Protein AF-A0A927SPV1-F1 (afdb_monomer)

Structure (mmCIF, N/CA/C/O backbone):
data_AF-A0A927SPV1-F1
#
_entry.id   AF-A0A927SPV1-F1
#
loop_
_atom_site.group_PDB
_atom_site.id
_atom_site.type_symbol
_atom_site.label_atom_id
_atom_site.label_alt_id
_atom_site.label_comp_id
_atom_site.label_asym_id
_atom_site.label_entity_id
_atom_site.label_seq_id
_atom_site.pdbx_PDB_ins_code
_atom_site.Cartn_x
_atom_site.Cartn_y
_atom_site.Cartn_z
_atom_site.occupancy
_atom_site.B_iso_or_equiv
_atom_site.auth_seq_id
_atom_site.auth_comp_id
_atom_site.auth_asym_id
_atom_site.auth_atom_id
_atom_site.pdbx_PDB_model_num
ATOM 1 N N . MET A 1 1 ? -9.634 -27.775 18.368 1.00 39.81 1 MET A N 1
ATOM 2 C CA . MET A 1 1 ? -10.564 -26.700 18.766 1.00 39.81 1 MET A CA 1
ATOM 3 C C . MET A 1 1 ? -11.488 -26.515 17.585 1.00 39.81 1 MET A C 1
ATOM 5 O O . MET A 1 1 ? -10.976 -26.303 16.495 1.00 39.81 1 MET A O 1
ATOM 9 N N . GLU A 1 2 ? -12.785 -26.768 17.760 1.00 37.22 2 GLU A N 1
ATOM 10 C CA . GLU A 1 2 ? -13.784 -26.629 16.693 1.00 37.22 2 GLU A CA 1
ATOM 11 C C . GLU A 1 2 ? -13.646 -25.253 16.033 1.00 37.22 2 GLU A C 1
ATOM 13 O O . GLU A 1 2 ? -13.515 -24.247 16.732 1.00 37.22 2 GLU A O 1
ATOM 18 N N . ASN A 1 3 ? -13.631 -25.217 14.698 1.00 41.62 3 ASN A N 1
ATOM 19 C CA . ASN A 1 3 ? -13.694 -23.978 13.933 1.00 41.62 3 ASN A CA 1
ATOM 20 C C . ASN A 1 3 ? -15.009 -23.267 14.288 1.00 41.62 3 ASN A C 1
ATOM 22 O O . ASN A 1 3 ? -16.051 -23.535 13.696 1.00 41.62 3 ASN A O 1
ATOM 26 N N . ASN A 1 4 ? -14.965 -22.374 15.277 1.00 56.19 4 ASN A N 1
ATOM 27 C CA . ASN A 1 4 ? -15.985 -21.355 15.470 1.00 56.19 4 ASN A CA 1
ATOM 28 C C . ASN A 1 4 ? -15.876 -20.412 14.276 1.00 56.19 4 ASN A C 1
ATOM 30 O O . ASN A 1 4 ? -15.062 -19.487 14.274 1.00 56.19 4 ASN A O 1
ATOM 34 N N . GLU A 1 5 ? -16.648 -20.700 13.235 1.00 77.06 5 GLU A N 1
ATOM 35 C CA . GLU A 1 5 ? -16.784 -19.829 12.080 1.00 77.06 5 GLU A CA 1
ATOM 36 C C . GLU A 1 5 ? -17.374 -18.499 12.570 1.00 77.06 5 GLU A C 1
ATOM 38 O O . GLU A 1 5 ? -18.547 -18.400 12.917 1.00 77.06 5 GLU A O 1
ATOM 43 N N . ILE A 1 6 ? -16.507 -17.499 12.725 1.00 87.56 6 ILE A N 1
ATOM 44 C CA . ILE A 1 6 ? -16.859 -16.153 13.174 1.00 87.56 6 ILE A CA 1
ATOM 45 C C . ILE A 1 6 ? -16.712 -15.229 11.976 1.00 87.56 6 ILE A C 1
ATOM 47 O O . ILE A 1 6 ? -15.618 -15.139 11.401 1.00 87.56 6 ILE A O 1
ATOM 51 N N . LYS A 1 7 ? -17.780 -14.498 11.657 1.00 93.56 7 LYS A N 1
ATOM 52 C CA . LYS A 1 7 ? -17.832 -13.562 10.529 1.00 93.56 7 LYS A CA 1
ATOM 53 C C . LYS A 1 7 ? -17.800 -12.129 11.047 1.00 93.56 7 LYS A C 1
ATOM 55 O O . LYS A 1 7 ? -18.518 -11.796 11.982 1.00 93.56 7 LYS A O 1
ATOM 60 N N . ILE A 1 8 ? -16.969 -11.283 10.440 1.00 95.31 8 ILE A N 1
ATOM 61 C CA . ILE A 1 8 ? -16.994 -9.833 10.673 1.00 95.31 8 ILE A CA 1
ATOM 62 C C . ILE A 1 8 ? -17.599 -9.201 9.429 1.00 95.31 8 ILE A C 1
ATOM 64 O O . ILE A 1 8 ? -16.975 -9.228 8.367 1.00 95.31 8 ILE A O 1
ATOM 68 N N . ILE A 1 9 ? -18.799 -8.650 9.562 1.00 96.25 9 ILE A N 1
ATOM 69 C CA . ILE A 1 9 ? -19.539 -8.052 8.449 1.00 96.25 9 ILE A CA 1
ATOM 70 C C . ILE A 1 9 ? -19.836 -6.580 8.723 1.00 96.25 9 ILE A C 1
ATOM 72 O O . ILE A 1 9 ? -19.626 -6.077 9.829 1.00 96.25 9 ILE A O 1
ATOM 76 N N . LEU A 1 10 ? -20.270 -5.873 7.684 1.00 96.62 10 LEU A N 1
ATOM 77 C CA . LEU A 1 10 ? -20.737 -4.499 7.812 1.00 96.62 10 LEU A CA 1
ATOM 78 C C . LEU A 1 10 ? -22.144 -4.477 8.396 1.00 96.62 10 LEU A C 1
ATOM 80 O O . LEU A 1 10 ? -22.924 -5.399 8.188 1.00 96.62 10 LEU A O 1
ATOM 84 N N . TYR A 1 11 ? -22.453 -3.401 9.108 1.00 94.88 11 TYR A N 1
ATOM 85 C CA . TYR A 1 11 ? -23.808 -3.124 9.559 1.00 94.88 11 TYR A CA 1
ATOM 86 C C . TYR A 1 11 ? -24.791 -3.005 8.387 1.00 94.88 11 TYR A C 1
ATOM 88 O O . TYR A 1 11 ? -24.548 -2.271 7.426 1.00 94.88 11 TYR A O 1
ATOM 96 N N . GLU A 1 12 ? -25.943 -3.646 8.558 1.00 94.38 12 GLU A N 1
ATOM 97 C CA . GLU A 1 12 ? -27.140 -3.521 7.731 1.00 94.38 12 GLU A CA 1
ATOM 98 C C . GLU A 1 12 ? -28.356 -3.250 8.635 1.00 94.38 12 GLU A C 1
ATOM 100 O O . GLU A 1 12 ? -28.366 -3.622 9.810 1.00 94.38 12 GLU A O 1
ATOM 105 N N . ASP A 1 13 ? -29.390 -2.581 8.111 1.00 94.31 13 ASP A N 1
ATOM 106 C CA . ASP A 1 13 ? -30.501 -2.066 8.933 1.00 94.31 13 ASP A CA 1
ATOM 107 C C . ASP A 1 13 ? -31.333 -3.142 9.642 1.00 94.31 13 ASP A C 1
ATOM 109 O O . ASP A 1 13 ? -31.934 -2.866 10.681 1.00 94.31 13 ASP A O 1
ATOM 113 N N . ASN A 1 14 ? -31.337 -4.371 9.131 1.00 94.69 14 ASN A N 1
ATOM 114 C CA . ASN A 1 14 ? -31.969 -5.523 9.776 1.00 94.69 14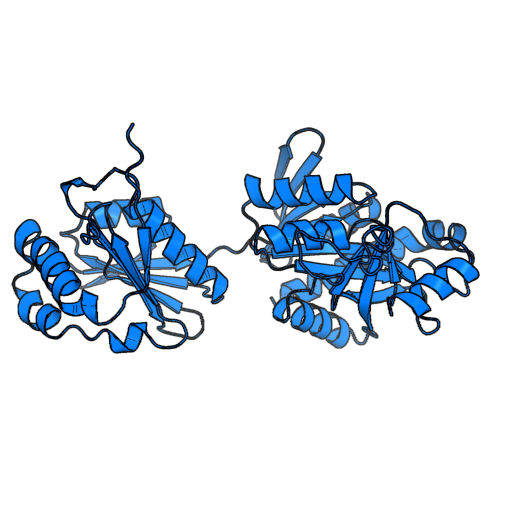 ASN A CA 1
ATOM 115 C C . ASN A 1 14 ? -31.341 -5.867 11.140 1.00 94.69 14 ASN A C 1
ATOM 117 O O . ASN A 1 14 ? -32.056 -6.346 12.016 1.00 94.69 14 ASN A O 1
ATOM 121 N N . TYR A 1 15 ? -30.057 -5.564 11.362 1.00 95.25 15 TYR A N 1
ATOM 122 C CA . TYR A 1 15 ? -29.377 -5.800 12.643 1.00 95.25 15 TYR A CA 1
ATOM 123 C C . TYR A 1 15 ? -29.578 -4.675 13.663 1.00 95.25 15 TYR A C 1
ATOM 125 O O . TYR A 1 15 ? -29.131 -4.796 14.801 1.00 95.25 15 TYR A O 1
ATOM 133 N N . ARG A 1 16 ? -30.238 -3.566 13.295 1.00 95.38 16 ARG A N 1
ATOM 134 C CA . ARG A 1 16 ? -30.341 -2.366 14.144 1.00 95.38 16 ARG A CA 1
ATOM 135 C C . ARG A 1 16 ? -30.829 -2.685 15.556 1.00 95.38 16 ARG A C 1
ATOM 137 O O . ARG A 1 16 ? -30.214 -2.240 16.522 1.00 95.38 16 ARG A O 1
ATOM 144 N N . ARG A 1 17 ? -31.936 -3.427 15.678 1.00 95.62 17 ARG A N 1
ATOM 145 C CA . ARG A 1 17 ? -32.516 -3.735 16.992 1.00 95.62 17 ARG A CA 1
ATOM 146 C C . ARG A 1 17 ? -31.620 -4.675 17.794 1.00 95.62 17 ARG A C 1
ATOM 148 O O . ARG A 1 17 ? -31.364 -4.388 18.955 1.00 95.62 17 ARG A O 1
ATOM 155 N N . GLU A 1 18 ? -31.080 -5.711 17.157 1.00 96.56 18 GLU A N 1
ATOM 156 C CA . GLU A 1 18 ? -30.184 -6.671 17.809 1.00 96.56 18 GLU A CA 1
ATOM 157 C C . GLU A 1 18 ? -28.892 -6.008 18.314 1.00 96.56 18 GLU A C 1
ATOM 159 O O . GLU A 1 18 ? -28.440 -6.309 19.413 1.00 96.56 18 GLU A O 1
ATOM 164 N N . ILE A 1 19 ? -28.325 -5.051 17.568 1.00 97.00 19 ILE A N 1
ATOM 165 C CA . ILE A 1 19 ? -27.157 -4.276 18.015 1.00 97.00 19 ILE A CA 1
ATOM 166 C C . ILE A 1 19 ? -27.499 -3.427 19.240 1.00 97.00 19 ILE A C 1
ATOM 168 O O . ILE A 1 19 ? -26.705 -3.382 20.177 1.00 97.00 19 ILE A O 1
ATOM 172 N N . ILE A 1 20 ? -28.643 -2.733 19.227 1.00 96.75 20 ILE A N 1
ATOM 173 C CA . ILE A 1 20 ? -29.072 -1.905 20.363 1.00 96.75 20 ILE A CA 1
ATOM 174 C C . ILE A 1 20 ? -29.250 -2.788 21.598 1.00 96.75 20 ILE A C 1
ATOM 176 O O . ILE A 1 20 ? -28.659 -2.484 22.629 1.00 96.75 20 ILE A O 1
ATOM 180 N N . ASP A 1 21 ? -29.968 -3.908 21.468 1.00 96.62 21 ASP A N 1
ATOM 181 C CA . ASP A 1 21 ? -30.195 -4.858 22.562 1.00 96.62 21 ASP A CA 1
ATOM 182 C C . ASP A 1 21 ? -28.864 -5.421 23.099 1.00 96.62 21 ASP A C 1
ATOM 184 O O . ASP A 1 21 ? -28.645 -5.468 24.309 1.00 96.62 21 ASP A O 1
ATOM 188 N N . PHE A 1 22 ? -27.935 -5.774 22.205 1.00 97.25 22 PHE A N 1
ATOM 189 C CA . PHE A 1 22 ? -26.600 -6.266 22.553 1.00 97.25 22 PHE A CA 1
ATOM 190 C C . PHE A 1 22 ? -25.760 -5.232 23.319 1.00 97.25 22 PHE A C 1
ATOM 192 O O . PHE A 1 22 ? -25.120 -5.550 24.325 1.00 97.25 22 PHE A O 1
ATOM 199 N N . VAL A 1 23 ? -25.732 -3.983 22.847 1.00 96.38 23 VAL A N 1
ATOM 200 C CA . VAL A 1 23 ? -24.981 -2.909 23.510 1.00 96.38 23 VAL A CA 1
ATOM 201 C C . VAL A 1 23 ? -25.642 -2.528 24.834 1.00 96.38 23 VAL A C 1
ATOM 203 O O . VAL A 1 23 ? -24.924 -2.273 25.799 1.00 96.38 23 VAL A O 1
ATOM 206 N N . GLU A 1 24 ? -26.975 -2.526 24.914 1.00 95.88 24 GLU A N 1
ATOM 207 C CA . GLU A 1 24 ? -27.731 -2.260 26.143 1.00 95.88 24 GLU A CA 1
ATOM 208 C C . GLU A 1 24 ? -27.451 -3.322 27.217 1.00 95.88 24 GLU A C 1
ATOM 210 O O . GLU A 1 24 ? -27.136 -2.966 28.356 1.00 95.88 24 GLU A O 1
ATOM 215 N N . GLU A 1 25 ? -27.464 -4.613 26.854 1.00 95.81 25 GLU A N 1
ATOM 216 C CA . GLU A 1 25 ? -27.142 -5.724 27.764 1.00 95.81 25 GLU A CA 1
ATOM 217 C C . GLU A 1 25 ? -25.766 -5.529 28.417 1.00 95.81 25 GLU A C 1
ATOM 219 O O . GLU A 1 25 ? -25.606 -5.724 29.623 1.00 95.81 25 GLU A O 1
ATOM 224 N N . ILE A 1 26 ? -24.774 -5.075 27.649 1.00 94.56 26 ILE A N 1
ATOM 225 C CA . ILE A 1 26 ? -23.419 -4.870 28.163 1.00 94.56 26 ILE A CA 1
ATOM 226 C C . ILE A 1 26 ? -23.306 -3.537 28.914 1.00 94.56 26 ILE A C 1
ATOM 228 O O . ILE A 1 26 ? -22.894 -3.509 30.074 1.00 94.56 26 ILE A O 1
ATOM 232 N N . ALA A 1 27 ? -23.634 -2.414 28.275 1.00 92.19 27 ALA A N 1
ATOM 233 C CA . ALA A 1 27 ? -23.424 -1.084 28.844 1.00 92.19 27 ALA A CA 1
ATOM 234 C C . ALA A 1 27 ? -24.290 -0.853 30.092 1.00 92.19 27 ALA A C 1
ATOM 236 O O . ALA A 1 27 ? -23.793 -0.383 31.116 1.00 92.19 27 ALA A O 1
ATOM 237 N N . ILE A 1 28 ? -25.568 -1.223 30.037 1.00 93.75 28 ILE A N 1
ATOM 238 C CA . ILE A 1 28 ? -26.490 -1.045 31.159 1.00 93.75 28 ILE A CA 1
ATOM 239 C C . ILE A 1 28 ? -26.447 -2.266 32.068 1.00 93.75 28 ILE A C 1
ATOM 241 O O . ILE A 1 28 ? -26.208 -2.122 33.265 1.00 93.75 28 ILE A O 1
ATOM 245 N N . GLY A 1 29 ? -26.631 -3.463 31.508 1.00 92.94 29 GLY A N 1
ATOM 246 C CA . GLY A 1 29 ? -26.757 -4.688 32.299 1.00 92.94 29 GLY A CA 1
ATOM 247 C C . GLY A 1 29 ? -25.479 -5.076 33.047 1.00 92.94 29 GLY A C 1
ATOM 248 O O . GLY A 1 29 ? -25.548 -5.436 34.222 1.00 92.94 29 GLY A O 1
ATOM 249 N N . GLU A 1 30 ? -24.307 -4.985 32.410 1.00 92.62 30 GLU A N 1
ATOM 250 C CA . GLU A 1 30 ? -23.040 -5.337 33.066 1.00 92.62 30 GLU A CA 1
ATOM 251 C C . GLU A 1 30 ? -22.365 -4.155 33.761 1.00 92.62 30 GLU A C 1
ATOM 253 O O . GLU A 1 30 ? -21.825 -4.317 34.857 1.00 92.62 30 GLU A O 1
ATOM 258 N N . TYR A 1 31 ? -22.341 -2.987 33.115 1.00 90.44 31 TYR A N 1
ATOM 259 C CA . TYR A 1 31 ? -21.572 -1.845 33.607 1.00 90.44 31 TYR A CA 1
ATOM 260 C C . TYR A 1 31 ? -22.404 -0.807 34.350 1.00 90.44 31 TYR A C 1
ATOM 262 O O . TYR A 1 31 ? -21.808 0.000 35.058 1.00 90.44 31 TYR A O 1
ATOM 270 N N . GLY A 1 32 ? -23.738 -0.840 34.266 1.00 91.56 32 GLY A N 1
ATOM 271 C CA . GLY A 1 32 ? -24.628 0.045 35.019 1.00 91.56 32 GLY A CA 1
ATOM 272 C C . GLY A 1 32 ? -24.720 1.472 34.477 1.00 91.56 32 GLY A C 1
ATOM 273 O O . GLY A 1 32 ? -24.910 2.391 35.272 1.00 91.56 32 GLY A O 1
ATOM 274 N N . PHE A 1 33 ? -24.538 1.690 33.171 1.00 91.94 33 PHE A N 1
ATOM 275 C CA . PHE A 1 33 ? -24.727 2.997 32.519 1.00 91.94 33 PHE A CA 1
ATOM 276 C C . PHE A 1 33 ? -26.214 3.279 32.242 1.00 91.94 33 PHE A C 1
ATOM 278 O O . PHE A 1 33 ? -26.629 3.447 31.096 1.00 91.94 33 PHE A O 1
ATOM 285 N N . ASN A 1 34 ? -27.043 3.290 33.289 1.00 92.50 34 ASN A N 1
ATOM 286 C CA . ASN A 1 34 ? -28.494 3.501 33.167 1.00 92.50 34 ASN A CA 1
ATOM 287 C C . ASN A 1 34 ? -28.836 4.832 32.478 1.00 92.50 34 ASN A C 1
ATOM 289 O O . ASN A 1 34 ? -29.824 4.932 31.754 1.00 92.50 34 ASN A O 1
ATOM 293 N N . GLU A 1 35 ? -27.984 5.836 32.666 1.00 91.94 35 GLU A N 1
ATOM 294 C CA . GLU A 1 35 ? -28.049 7.152 32.042 1.00 91.94 35 GLU A CA 1
ATOM 295 C C . GLU A 1 35 ? -27.936 7.120 30.505 1.00 91.94 35 GLU A C 1
ATOM 297 O O . GLU A 1 35 ? -28.312 8.087 29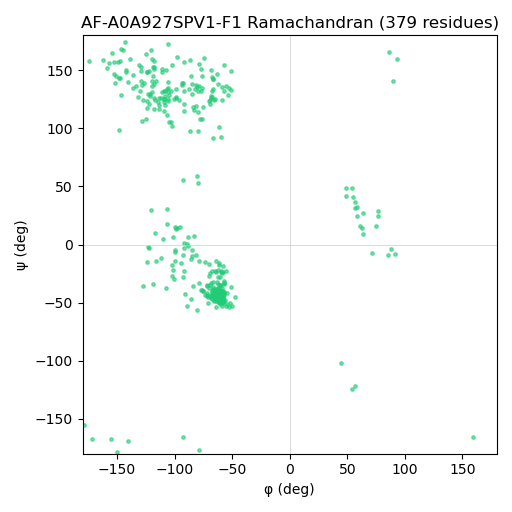.849 1.00 91.94 35 GLU A O 1
ATOM 302 N N . TRP A 1 36 ? -27.450 6.027 29.905 1.00 90.75 36 TRP A N 1
ATOM 303 C CA . TRP A 1 36 ? -27.298 5.901 28.449 1.00 90.75 36 TRP A CA 1
ATOM 304 C C . TRP A 1 36 ? -28.505 5.272 27.752 1.00 90.75 36 TRP A C 1
ATOM 306 O O . TRP A 1 36 ? -28.510 5.197 26.524 1.00 90.75 36 TRP A O 1
ATOM 316 N N . LYS A 1 37 ? -29.532 4.838 28.494 1.00 91.69 37 LYS A N 1
ATOM 317 C CA . LYS A 1 37 ? -30.668 4.100 27.926 1.00 91.69 37 LYS A CA 1
ATOM 318 C C . LYS A 1 37 ? -31.358 4.841 26.782 1.00 91.69 37 LYS A C 1
ATOM 320 O O . LYS A 1 37 ? -31.463 4.313 25.680 1.00 91.69 37 LYS A O 1
ATOM 325 N N . GLU A 1 38 ? -31.741 6.093 27.016 1.00 93.31 38 GLU A N 1
ATOM 326 C CA . GLU A 1 38 ? -32.403 6.923 26.003 1.00 93.31 38 GLU A CA 1
ATOM 327 C C . GLU A 1 38 ? -31.500 7.166 24.781 1.00 93.31 38 GLU A C 1
ATOM 329 O O . GLU A 1 38 ? -31.964 7.150 23.641 1.00 93.31 38 GLU A O 1
ATOM 334 N N . ALA A 1 39 ? -30.193 7.346 24.996 1.00 91.75 39 ALA A N 1
ATOM 335 C CA . ALA A 1 39 ? -29.233 7.550 23.915 1.00 91.75 39 ALA A CA 1
ATOM 336 C C . ALA A 1 39 ? -29.022 6.284 23.062 1.00 91.75 39 ALA A C 1
ATOM 338 O O . ALA A 1 39 ? -28.824 6.393 21.852 1.00 91.75 39 ALA A O 1
ATOM 339 N N . LEU A 1 40 ? -29.071 5.092 23.670 1.00 92.38 40 LEU A N 1
ATOM 340 C CA . LEU A 1 40 ? -28.965 3.810 22.967 1.00 92.38 40 LEU A CA 1
ATOM 341 C C . LEU A 1 40 ? -30.229 3.496 22.160 1.00 92.38 40 LEU A C 1
ATOM 343 O O . LEU A 1 40 ? -30.125 3.118 20.993 1.00 92.38 40 LEU A O 1
ATOM 347 N N . GLU A 1 41 ? -31.413 3.713 22.737 1.00 91.12 41 GLU A N 1
ATOM 348 C CA . GLU A 1 41 ? -32.691 3.533 22.035 1.00 91.12 41 GLU A CA 1
ATOM 349 C C . GLU A 1 41 ? -32.785 4.437 20.792 1.00 91.12 41 GLU A C 1
ATOM 351 O O . GLU A 1 41 ? -33.260 4.013 19.734 1.00 91.12 41 GLU A O 1
ATOM 356 N N . ASN A 1 42 ? -32.248 5.656 20.894 1.00 93.06 42 ASN A N 1
ATOM 357 C CA . ASN A 1 42 ? -32.221 6.647 19.819 1.00 93.06 42 ASN A CA 1
ATOM 358 C C . ASN A 1 42 ? -30.915 6.650 19.003 1.00 93.06 42 ASN A C 1
ATOM 360 O O . ASN A 1 42 ? -30.661 7.603 18.264 1.00 93.06 42 ASN A O 1
ATOM 364 N N . PHE A 1 43 ? -30.078 5.611 19.106 1.00 93.69 43 PHE A N 1
ATOM 365 C CA . PHE A 1 43 ? -28.771 5.599 18.448 1.00 93.69 43 PHE A CA 1
ATOM 366 C C . PHE A 1 43 ? -28.901 5.757 16.923 1.00 93.69 43 PHE A C 1
ATOM 368 O O . PHE A 1 43 ? -29.591 4.986 16.246 1.00 93.69 43 PHE A O 1
ATOM 375 N N . ASP A 1 44 ? -28.224 6.757 16.359 1.00 94.31 44 ASP A N 1
ATOM 376 C CA . ASP A 1 44 ? -28.252 7.024 14.923 1.00 94.31 44 ASP A CA 1
ATOM 377 C C . ASP A 1 44 ? -27.107 6.305 14.196 1.00 94.31 44 ASP A C 1
ATOM 379 O O . ASP A 1 44 ? -25.926 6.609 14.373 1.00 94.31 44 ASP A O 1
ATOM 383 N N . PHE A 1 45 ? -27.469 5.353 13.334 1.00 95.75 45 PHE A N 1
ATOM 384 C CA . PHE A 1 45 ? -26.525 4.616 12.498 1.00 95.75 45 PHE A CA 1
ATOM 385 C C . PHE A 1 45 ? -26.205 5.335 11.177 1.00 95.75 45 PHE A C 1
ATOM 387 O O . PHE A 1 45 ? -25.250 4.953 10.497 1.00 95.75 45 PHE A O 1
ATOM 394 N N . ALA A 1 46 ? -26.961 6.370 10.790 1.00 95.88 46 ALA A N 1
ATOM 395 C CA . ALA A 1 46 ? -26.782 7.057 9.511 1.00 95.88 46 ALA A CA 1
ATOM 396 C C . ALA A 1 46 ? -25.361 7.624 9.298 1.00 95.88 46 ALA A C 1
ATOM 398 O O . ALA A 1 46 ? -24.826 7.438 8.200 1.00 95.88 46 ALA A O 1
ATOM 399 N N . PRO A 1 47 ? -24.678 8.220 10.302 1.00 96.25 47 PRO A N 1
ATOM 400 C CA . PRO A 1 47 ? -23.311 8.721 10.138 1.00 96.25 47 PRO A CA 1
ATOM 401 C C . PRO A 1 47 ? -22.296 7.638 9.757 1.00 96.25 47 PRO A C 1
ATOM 403 O O . PRO A 1 47 ? -21.311 7.925 9.080 1.00 96.25 47 PRO A O 1
ATOM 406 N N . TYR A 1 48 ? -22.539 6.387 10.152 1.00 95.75 48 TYR A N 1
ATOM 407 C CA . TYR A 1 48 ? -21.644 5.259 9.888 1.00 95.75 48 TYR A CA 1
ATOM 408 C C . TYR A 1 48 ? -21.792 4.660 8.490 1.00 95.75 48 TYR A C 1
ATOM 410 O O . TYR A 1 48 ? -20.970 3.839 8.093 1.00 95.75 48 TYR A O 1
ATOM 418 N N . LYS A 1 49 ? -22.817 5.081 7.743 1.00 93.88 49 LYS A N 1
ATOM 419 C CA . LYS A 1 49 ? -22.998 4.738 6.326 1.00 93.88 49 LYS A CA 1
ATOM 420 C C . LYS A 1 49 ? -22.380 5.773 5.384 1.00 93.88 49 LYS A C 1
ATOM 422 O O . LYS A 1 49 ? -22.349 5.561 4.175 1.00 93.88 49 LYS A O 1
ATOM 427 N N . GLN A 1 50 ? -21.928 6.911 5.912 1.00 94.44 50 GLN A N 1
ATOM 428 C CA . GLN A 1 50 ? -21.322 7.974 5.115 1.00 94.44 50 GLN A CA 1
ATOM 429 C C . GLN A 1 50 ? -19.869 7.646 4.752 1.00 94.44 50 GLN A C 1
ATOM 431 O O . GLN A 1 50 ? -19.178 6.921 5.469 1.00 94.44 50 GLN A O 1
ATOM 436 N N . LYS A 1 51 ? -19.377 8.239 3.656 1.00 93.38 51 LYS A N 1
ATOM 437 C CA . LYS A 1 51 ? -17.984 8.091 3.207 1.00 93.38 51 LYS A CA 1
ATOM 438 C C . LYS A 1 51 ? -16.998 8.450 4.330 1.00 93.38 51 LYS A C 1
ATOM 440 O O . LYS A 1 51 ? -17.077 9.534 4.909 1.00 93.38 51 LYS A O 1
ATOM 445 N N . GLY A 1 52 ? -16.047 7.553 4.591 1.00 94.38 52 GLY A N 1
ATOM 446 C CA . GLY A 1 52 ? -15.043 7.701 5.648 1.00 94.38 52 GLY A CA 1
ATOM 447 C C . GLY A 1 52 ? -15.480 7.163 7.016 1.00 94.38 52 GLY A C 1
ATOM 448 O O . GLY A 1 52 ? -14.660 7.053 7.920 1.00 94.38 52 GLY A O 1
ATOM 449 N N . SER A 1 53 ? -16.720 6.698 7.163 1.00 97.50 53 SER A N 1
ATOM 450 C CA . SER A 1 53 ? -17.196 6.023 8.376 1.00 97.50 53 SER A CA 1
ATOM 451 C C . SER A 1 53 ? -17.620 4.583 8.086 1.00 97.50 53 SER A C 1
ATOM 453 O O . SER A 1 53 ? -17.907 4.226 6.944 1.00 97.50 53 SER A O 1
ATOM 455 N N . ARG A 1 54 ? -17.633 3.740 9.121 1.00 97.25 54 ARG A N 1
ATOM 456 C CA . ARG A 1 54 ? -18.049 2.341 9.009 1.00 97.25 54 ARG A CA 1
ATOM 457 C C . ARG A 1 54 ? -18.471 1.766 10.355 1.00 97.25 54 ARG A C 1
ATOM 459 O O . ARG A 1 54 ? -17.979 2.191 11.398 1.00 97.25 54 ARG A O 1
ATOM 466 N N . PHE A 1 55 ? -19.360 0.781 10.329 1.00 98.25 55 PHE A N 1
ATOM 467 C CA . PHE A 1 55 ? -19.780 0.021 11.504 1.00 98.25 55 PHE A CA 1
ATOM 468 C C . PHE A 1 55 ? -19.684 -1.467 11.180 1.00 98.25 55 PHE A C 1
ATOM 470 O O . PHE A 1 55 ? -20.156 -1.899 10.125 1.00 98.25 55 PHE A O 1
ATOM 477 N N . TRP A 1 56 ? -19.069 -2.234 12.075 1.00 98.25 56 TRP A N 1
ATOM 478 C CA . TRP A 1 56 ? -18.884 -3.672 11.937 1.00 98.25 56 TRP A CA 1
ATOM 479 C C . TRP A 1 56 ? -19.581 -4.424 13.057 1.00 98.25 56 TRP A C 1
ATOM 481 O O . TRP A 1 56 ? -19.587 -3.992 14.213 1.00 98.25 56 TRP A O 1
ATOM 491 N N . ILE A 1 57 ? -20.097 -5.595 12.704 1.00 97.94 57 ILE A N 1
ATOM 492 C CA . ILE A 1 57 ? -20.639 -6.569 13.645 1.00 97.94 57 ILE A CA 1
ATOM 493 C C . ILE A 1 57 ? -19.901 -7.895 13.501 1.00 97.94 57 ILE A C 1
ATOM 495 O O . ILE A 1 57 ? -19.409 -8.247 12.426 1.00 97.94 57 ILE A O 1
ATOM 499 N N . VAL A 1 58 ? -19.815 -8.620 14.608 1.00 97.44 58 VAL A N 1
ATOM 500 C CA . VAL A 1 58 ? -19.260 -9.966 14.682 1.00 97.44 58 VAL A CA 1
ATOM 501 C C . VAL A 1 58 ? -20.400 -10.930 14.918 1.00 97.44 58 VAL A C 1
ATOM 503 O O . VAL A 1 58 ? -21.096 -10.808 15.925 1.00 97.44 58 VAL A O 1
ATOM 506 N N . LEU A 1 59 ? -20.537 -11.896 14.020 1.00 96.25 59 LEU A N 1
ATOM 507 C CA . LEU A 1 59 ? -21.524 -12.959 14.109 1.00 96.25 59 LEU A CA 1
ATOM 508 C C . LEU A 1 59 ? -20.855 -14.277 14.499 1.00 96.25 59 LEU A C 1
ATOM 510 O O . LEU A 1 59 ? -19.754 -14.586 14.023 1.00 96.25 59 LEU A O 1
ATOM 514 N N . ASP A 1 60 ? -21.517 -15.039 15.368 1.00 93.62 60 ASP A N 1
ATOM 515 C CA . ASP A 1 60 ? -21.173 -16.435 15.631 1.00 93.62 60 ASP A CA 1
ATOM 516 C C . ASP A 1 60 ? -21.712 -17.375 14.532 1.00 93.62 60 ASP A C 1
ATOM 518 O O . ASP A 1 60 ? -22.300 -16.945 13.541 1.00 93.62 60 ASP A O 1
ATOM 522 N N . LYS A 1 61 ? -21.514 -18.686 14.708 1.00 90.50 61 LYS A N 1
ATOM 523 C CA . LYS A 1 61 ? -21.966 -19.716 13.756 1.00 90.50 61 LYS A CA 1
ATOM 524 C C . LYS A 1 61 ? -23.490 -19.814 13.588 1.00 90.50 61 LYS A C 1
ATOM 526 O O . LYS A 1 61 ? -23.944 -20.498 12.679 1.00 90.50 61 LYS A O 1
ATOM 531 N N . ASN A 1 62 ? -24.258 -19.206 14.489 1.00 91.75 62 ASN A N 1
ATOM 532 C CA . ASN A 1 62 ? -25.718 -19.164 14.455 1.00 91.75 62 ASN A CA 1
ATOM 533 C C . ASN A 1 62 ? -26.225 -17.770 14.047 1.00 91.75 62 ASN A C 1
ATOM 535 O O . ASN A 1 62 ? -27.375 -17.443 14.332 1.00 91.75 62 ASN A O 1
ATOM 539 N N . ASP A 1 63 ? -25.358 -16.946 13.447 1.00 92.00 63 ASP A N 1
ATOM 540 C CA . ASP A 1 63 ? -25.625 -15.564 13.048 1.00 92.00 63 ASP A CA 1
ATOM 541 C C . ASP A 1 63 ? -26.058 -14.646 14.208 1.00 92.00 63 ASP A C 1
ATOM 543 O O . ASP A 1 63 ? -26.687 -13.615 13.987 1.00 92.00 63 ASP A O 1
ATOM 547 N N . LYS A 1 64 ? -25.685 -14.979 15.454 1.00 94.31 64 LYS A N 1
ATOM 548 C CA . LYS A 1 64 ? -25.926 -14.114 16.615 1.00 94.31 64 LYS A CA 1
ATOM 549 C C . LYS A 1 64 ? -24.810 -13.083 16.761 1.00 94.31 64 LYS A C 1
ATOM 551 O O . LYS A 1 64 ? -23.629 -13.435 16.683 1.00 94.31 64 LYS A O 1
ATOM 556 N N . ILE A 1 65 ? -25.161 -11.835 17.081 1.00 97.19 65 ILE A N 1
ATOM 557 C CA . ILE A 1 65 ? -24.171 -10.801 17.408 1.00 97.19 65 ILE A CA 1
ATOM 558 C C . ILE A 1 65 ? -23.415 -11.146 18.700 1.00 97.19 65 ILE A C 1
ATOM 560 O O . ILE A 1 65 ? -23.998 -11.335 19.767 1.00 97.19 65 ILE A O 1
ATOM 564 N N . ILE A 1 66 ? -22.083 -11.183 18.601 1.00 96.88 66 ILE A N 1
ATOM 565 C CA . ILE A 1 66 ? -21.157 -11.419 19.725 1.00 96.88 66 ILE A CA 1
ATOM 566 C C . ILE A 1 66 ? -20.124 -10.298 19.904 1.00 96.88 66 ILE A C 1
ATOM 568 O O . ILE A 1 66 ? -19.299 -10.333 20.823 1.00 96.88 66 ILE A O 1
ATOM 572 N N . GLY A 1 67 ? -20.146 -9.289 19.037 1.00 97.50 67 GLY A N 1
ATOM 573 C CA . GLY A 1 67 ? -19.302 -8.110 19.159 1.00 97.50 67 GLY A CA 1
ATOM 574 C C . GLY A 1 67 ? -19.610 -7.052 18.112 1.00 97.50 67 GLY A C 1
ATOM 575 O O . GLY A 1 67 ? -20.147 -7.354 17.051 1.00 97.50 67 GLY A O 1
ATOM 576 N N . VAL A 1 68 ? -19.242 -5.810 18.407 1.00 98.19 68 VAL A N 1
ATOM 577 C CA . VAL A 1 68 ? -19.413 -4.658 17.517 1.00 98.19 68 VAL A CA 1
ATOM 578 C C . VAL A 1 68 ? -18.216 -3.715 17.632 1.00 98.19 68 VAL A C 1
ATOM 580 O O . VAL A 1 68 ? -17.575 -3.645 18.685 1.00 98.19 68 VAL A O 1
ATOM 583 N N . CYS A 1 69 ? -17.892 -3.008 16.552 1.00 97.88 69 CYS A N 1
ATOM 584 C CA . CYS A 1 69 ? -16.996 -1.851 16.577 1.00 97.88 69 CYS A CA 1
ATOM 585 C C . CYS A 1 69 ? -17.391 -0.850 15.492 1.00 97.88 69 CYS A C 1
ATOM 587 O O . CYS A 1 69 ? -18.017 -1.209 14.494 1.00 97.88 69 CYS A O 1
ATOM 589 N N . ALA A 1 70 ? -17.011 0.411 15.665 1.00 97.94 70 ALA A N 1
ATOM 590 C CA . ALA A 1 70 ? -17.309 1.442 14.692 1.00 97.94 70 ALA A CA 1
ATOM 591 C C . ALA A 1 70 ? -16.160 2.440 14.527 1.00 97.94 70 ALA A C 1
ATOM 593 O O . ALA A 1 70 ? -15.405 2.737 15.455 1.00 97.94 70 ALA A O 1
ATOM 594 N N . GLY A 1 71 ? -16.047 2.953 13.306 1.00 98.19 71 GLY A N 1
ATOM 595 C CA . GLY A 1 71 ? -15.167 4.039 12.923 1.00 98.19 71 GLY A CA 1
ATOM 596 C C . GLY A 1 71 ? -15.996 5.208 12.415 1.00 98.19 71 GLY A C 1
ATOM 597 O O . GLY A 1 71 ? -16.694 5.083 11.413 1.00 98.19 71 GLY A O 1
ATOM 598 N N . LEU A 1 72 ? -15.937 6.345 13.099 1.00 98.06 72 LEU A N 1
ATOM 599 C CA . LEU A 1 72 ? -16.694 7.541 12.742 1.00 98.06 72 LEU A CA 1
ATOM 600 C C . LEU A 1 72 ? -15.743 8.649 12.304 1.00 98.06 72 LEU A C 1
ATOM 602 O O . LEU A 1 72 ? -14.957 9.137 13.118 1.00 98.06 72 LEU A O 1
ATOM 606 N N . ARG A 1 73 ? -15.837 9.089 11.048 1.00 97.88 73 ARG A N 1
ATOM 607 C CA . ARG A 1 73 ? -15.062 10.230 10.551 1.00 97.88 73 ARG A CA 1
ATOM 608 C C . ARG A 1 73 ? -15.331 11.475 11.398 1.00 97.88 73 ARG A C 1
ATOM 610 O O . ARG A 1 73 ? -16.484 11.813 11.668 1.00 97.88 73 ARG A O 1
ATOM 617 N N . LYS A 1 74 ? -14.266 12.168 11.808 1.00 97.56 74 LYS A N 1
ATOM 618 C CA . LYS A 1 74 ? -14.349 13.434 12.559 1.00 97.56 74 LYS A CA 1
ATOM 619 C C . LYS A 1 74 ? -13.720 14.605 11.828 1.00 97.56 74 LYS A C 1
ATOM 621 O O . LYS A 1 74 ? -14.245 15.708 11.919 1.00 97.56 74 LYS A O 1
ATOM 626 N N . ALA A 1 75 ? -12.652 14.349 11.086 1.00 95.94 75 ALA A N 1
ATOM 627 C CA . ALA A 1 75 ? -12.016 15.320 10.212 1.00 95.94 75 ALA A CA 1
ATOM 628 C C . ALA A 1 75 ? -11.572 14.634 8.912 1.00 95.94 75 ALA A C 1
ATOM 630 O O . ALA A 1 75 ? -11.970 13.501 8.619 1.00 95.94 75 ALA A O 1
ATOM 631 N N . GLU A 1 76 ? -10.776 15.330 8.107 1.00 92.25 76 GLU A N 1
ATOM 632 C CA . GLU A 1 76 ? -10.159 14.752 6.916 1.00 92.25 76 GLU A CA 1
ATOM 633 C C . GLU A 1 76 ? -9.247 13.574 7.263 1.00 92.25 76 GLU A C 1
ATOM 635 O O . GLU A 1 76 ? -9.411 12.505 6.689 1.00 92.25 76 GLU A O 1
ATOM 640 N N . ASP A 1 77 ? -8.402 13.738 8.279 1.00 94.06 77 ASP A N 1
ATOM 641 C CA . ASP A 1 77 ? -7.368 12.792 8.698 1.00 94.06 77 ASP A CA 1
ATOM 642 C C . ASP A 1 77 ? -7.572 12.243 10.123 1.00 94.06 77 ASP A C 1
ATOM 644 O O . ASP A 1 77 ? -6.730 11.498 10.628 1.00 94.06 77 ASP A O 1
ATOM 648 N N . VAL A 1 78 ? -8.734 12.508 10.738 1.00 97.75 78 VAL A N 1
ATOM 649 C CA . VAL A 1 78 ? -9.103 11.985 12.064 1.00 97.75 78 VAL A CA 1
ATOM 650 C C . VAL A 1 78 ? -10.341 11.090 12.011 1.00 97.75 78 VAL A C 1
ATOM 652 O O . VAL A 1 78 ? -11.427 11.523 11.598 1.00 97.75 78 VAL A O 1
ATOM 655 N N . ILE A 1 79 ? -10.204 9.869 12.536 1.00 98.44 79 ILE A N 1
ATOM 656 C CA . ILE A 1 79 ? -11.296 8.907 12.732 1.00 98.44 79 ILE A CA 1
ATOM 657 C C . ILE A 1 79 ? -11.480 8.580 14.217 1.00 98.44 79 ILE A C 1
ATOM 659 O O . ILE A 1 79 ? -10.522 8.393 14.966 1.00 98.44 79 ILE A O 1
ATOM 663 N N . LYS A 1 80 ? -12.733 8.507 14.670 1.00 98.38 80 LYS A N 1
ATOM 664 C CA . LYS A 1 80 ? -13.074 8.078 16.027 1.00 98.38 80 LYS A CA 1
ATOM 665 C C . LYS A 1 80 ? -13.319 6.572 16.055 1.00 98.38 80 LYS A C 1
ATOM 667 O O . LYS A 1 80 ? -14.245 6.114 15.394 1.00 98.38 80 LYS A O 1
ATOM 672 N N . PHE A 1 81 ? -12.558 5.834 16.860 1.00 98.19 81 PHE A N 1
ATOM 673 C CA . PHE A 1 81 ? -12.876 4.453 17.223 1.00 98.19 81 PHE A CA 1
ATOM 674 C C . PHE A 1 81 ? -13.912 4.459 18.350 1.00 98.19 81 PHE A C 1
ATOM 676 O O . PHE A 1 81 ? -13.679 5.039 19.414 1.00 98.19 81 PHE A O 1
ATOM 683 N N . ASN A 1 82 ? -15.091 3.887 18.119 1.00 94.50 82 ASN A N 1
ATOM 684 C CA . ASN A 1 82 ? -16.148 3.837 19.125 1.00 94.50 82 ASN A CA 1
ATOM 685 C C . ASN A 1 82 ? -17.050 2.609 18.990 1.00 94.50 82 ASN A C 1
ATOM 687 O O . ASN A 1 82 ? -16.814 1.734 18.163 1.00 94.50 82 ASN A O 1
ATOM 691 N N . THR A 1 83 ? -18.052 2.537 19.873 1.00 93.88 83 THR A N 1
ATOM 692 C CA . THR A 1 83 ? -19.039 1.450 19.938 1.00 93.88 83 THR A CA 1
ATOM 693 C C . THR A 1 83 ? -18.361 0.081 19.913 1.00 93.88 83 THR A C 1
ATOM 695 O O . THR A 1 83 ? -18.697 -0.773 19.106 1.00 93.88 83 THR A O 1
ATOM 698 N N . PHE A 1 84 ? -17.342 -0.092 20.760 1.00 96.38 84 PHE A N 1
ATOM 699 C CA . PHE A 1 84 ? -16.507 -1.288 20.806 1.00 96.38 84 PHE A CA 1
ATOM 700 C C . PHE A 1 84 ? -16.915 -2.181 21.978 1.00 96.38 84 PHE A C 1
ATOM 702 O O . PHE A 1 84 ? -16.563 -1.909 23.126 1.00 96.38 84 PHE A O 1
ATOM 709 N N . TYR A 1 85 ? -17.652 -3.250 21.680 1.00 96.00 85 TYR A N 1
ATOM 710 C CA . TYR A 1 85 ? -18.176 -4.183 22.678 1.00 96.00 85 TYR A CA 1
ATOM 711 C C . TYR A 1 85 ? -17.997 -5.627 22.218 1.00 96.00 85 TYR A C 1
ATOM 713 O O . TYR A 1 85 ? -18.088 -5.930 21.031 1.00 96.00 85 TYR A O 1
ATOM 721 N N . VAL A 1 86 ? -17.743 -6.526 23.169 1.00 95.94 86 VAL A N 1
ATOM 722 C CA . VAL A 1 86 ? -17.647 -7.974 22.943 1.00 95.94 86 VAL A CA 1
ATOM 723 C C . VAL A 1 86 ? -18.413 -8.676 24.056 1.00 95.94 86 VAL A C 1
ATOM 725 O O . VAL A 1 86 ? -18.244 -8.332 25.235 1.00 95.94 86 VAL A O 1
ATOM 728 N N . ASP A 1 87 ? -19.221 -9.664 23.677 1.00 95.00 87 ASP A N 1
ATOM 729 C CA . ASP A 1 87 ? -19.974 -10.513 24.598 1.00 95.00 87 ASP A CA 1
ATOM 730 C C . ASP A 1 87 ? -19.024 -11.104 25.648 1.00 95.00 87 ASP A C 1
ATOM 732 O O . ASP A 1 87 ? -17.931 -11.589 25.329 1.00 95.00 87 ASP A O 1
ATOM 736 N N . LYS A 1 88 ? -19.433 -11.064 26.920 1.00 92.38 88 LYS A N 1
ATOM 737 C CA . LYS A 1 88 ? -18.634 -11.528 28.058 1.00 92.38 88 LYS A CA 1
ATOM 738 C C . LYS A 1 88 ? -18.081 -12.944 27.881 1.00 92.38 88 LYS A C 1
ATOM 740 O O . LYS A 1 88 ? -16.942 -13.184 28.280 1.00 92.38 88 LYS A O 1
ATOM 745 N N . LYS A 1 89 ? -18.834 -13.856 27.256 1.00 92.19 89 LYS A N 1
ATOM 746 C CA . LYS A 1 89 ? -18.437 -15.255 27.004 1.00 92.19 89 LYS A CA 1
ATOM 747 C C . LYS A 1 89 ? -17.285 -15.376 26.010 1.00 92.19 89 LYS A C 1
ATOM 749 O O . LYS A 1 89 ? -16.563 -16.367 26.030 1.00 92.19 89 LYS A O 1
ATOM 754 N N . PHE A 1 90 ? -17.102 -14.365 25.165 1.00 91.56 90 PHE A N 1
ATOM 755 C CA . PHE A 1 90 ? -16.083 -14.339 24.122 1.00 91.56 90 PHE A CA 1
ATOM 756 C C . PHE A 1 90 ? -1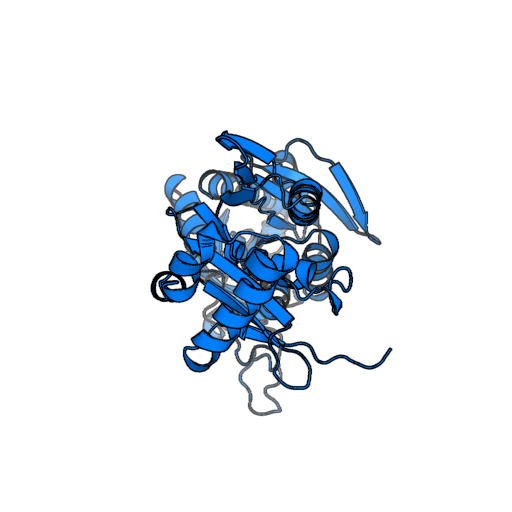4.964 -13.329 24.395 1.00 91.56 90 PHE A C 1
ATOM 758 O O . PHE A 1 90 ? -14.055 -13.163 23.574 1.00 91.56 90 PHE A O 1
ATOM 765 N N . ARG A 1 91 ? -14.955 -12.655 25.548 1.00 89.94 91 ARG A N 1
ATOM 766 C CA . ARG A 1 91 ? -13.807 -11.827 25.943 1.00 89.94 91 ARG A CA 1
ATOM 767 C C . ARG A 1 91 ? -12.567 -12.711 26.111 1.00 89.94 91 ARG A C 1
ATOM 769 O O . ARG A 1 91 ? -12.658 -13.883 26.457 1.00 89.94 91 ARG A O 1
ATOM 776 N N . SER A 1 92 ? -11.398 -12.155 25.796 1.00 87.31 92 SER A N 1
ATOM 777 C CA . SER A 1 92 ? -10.112 -12.878 25.780 1.00 87.31 92 SER A CA 1
ATOM 778 C C . SER A 1 92 ? -9.995 -14.024 24.757 1.00 87.31 92 SER A C 1
ATOM 780 O O . SER A 1 92 ? -8.989 -14.722 24.759 1.00 87.31 92 SER A O 1
ATOM 782 N N . SER A 1 93 ? -10.953 -14.179 23.831 1.00 89.94 93 SER A N 1
ATOM 783 C CA . SER A 1 93 ? -10.882 -15.156 22.723 1.00 89.94 93 SER A CA 1
ATOM 784 C C . SER A 1 93 ? -10.210 -14.621 21.446 1.00 89.94 93 SER A C 1
ATOM 786 O O . SER A 1 93 ? -10.125 -15.316 20.439 1.00 89.94 93 SER A O 1
ATOM 788 N N . GLY A 1 94 ? -9.762 -13.361 21.457 1.00 91.75 94 GLY A N 1
ATOM 789 C CA . GLY A 1 94 ? -9.178 -12.686 20.293 1.00 91.75 94 GLY A CA 1
ATOM 790 C C . GLY A 1 94 ? -10.171 -11.900 19.426 1.00 91.75 94 GLY A C 1
ATOM 791 O O . GLY A 1 94 ? -9.728 -11.119 18.588 1.00 91.75 94 GLY A O 1
ATOM 792 N N . ILE A 1 95 ? -11.489 -11.997 19.654 1.00 93.62 95 ILE A N 1
ATOM 793 C CA . ILE A 1 95 ? -12.500 -11.243 18.878 1.00 93.62 95 ILE A CA 1
ATOM 794 C C . ILE A 1 95 ? -12.263 -9.731 18.920 1.00 93.62 95 ILE A C 1
ATOM 796 O O . ILE A 1 95 ? -12.229 -9.087 17.875 1.00 93.62 95 ILE A O 1
ATOM 800 N N . GLY A 1 96 ? -12.035 -9.167 20.110 1.00 94.31 96 GLY A N 1
ATOM 801 C CA . GLY A 1 96 ? -11.760 -7.734 20.243 1.00 94.31 96 GLY A CA 1
ATOM 802 C C . GLY A 1 96 ? -10.507 -7.296 19.476 1.00 94.31 96 GLY A C 1
ATOM 803 O O . GLY A 1 96 ? -10.488 -6.212 18.904 1.00 94.31 96 GLY A O 1
ATOM 804 N N . ALA A 1 97 ? -9.483 -8.156 19.404 1.00 94.19 97 ALA A N 1
ATOM 805 C CA . ALA A 1 97 ? -8.294 -7.889 18.599 1.00 94.19 97 ALA A CA 1
ATOM 806 C C . ALA A 1 97 ? -8.628 -7.901 17.101 1.00 94.19 97 ALA A C 1
ATOM 808 O O . ALA A 1 97 ? -8.298 -6.947 16.416 1.00 94.19 97 ALA A O 1
ATOM 809 N N . ARG A 1 98 ? -9.361 -8.909 16.612 1.00 94.12 98 ARG A N 1
ATOM 810 C CA . ARG A 1 98 ? -9.776 -8.998 15.199 1.00 94.12 98 ARG A CA 1
ATOM 811 C C . ARG A 1 98 ? -10.652 -7.818 14.760 1.00 94.12 98 ARG A C 1
ATOM 813 O O . ARG A 1 98 ? -10.487 -7.326 13.650 1.00 94.12 98 ARG A O 1
ATOM 820 N N . LEU A 1 99 ? -11.558 -7.349 15.622 1.00 95.88 99 LEU A N 1
ATOM 821 C CA . LEU A 1 99 ? -12.354 -6.140 15.374 1.00 95.88 99 LEU A CA 1
ATOM 822 C C . LEU A 1 99 ? -11.487 -4.883 15.294 1.00 95.88 99 LEU A C 1
ATOM 824 O O . LEU A 1 99 ? -11.707 -4.042 14.426 1.00 95.88 99 LEU A O 1
ATOM 828 N N . TYR A 1 100 ? -10.514 -4.755 16.197 1.00 96.31 100 TYR A N 1
ATOM 829 C CA . TYR A 1 100 ? -9.564 -3.651 16.158 1.00 96.31 100 TYR A CA 1
ATOM 830 C C . TYR A 1 100 ? -8.714 -3.686 14.886 1.00 96.31 100 TYR A C 1
ATOM 832 O O . TYR A 1 100 ? -8.602 -2.657 14.231 1.00 96.31 100 TYR A O 1
ATOM 840 N N . GLU A 1 101 ? -8.199 -4.852 14.483 1.00 93.56 101 GLU A N 1
ATOM 841 C CA . GLU A 1 101 ? -7.450 -4.978 13.227 1.00 93.56 101 GLU A CA 1
ATOM 842 C C . GLU A 1 101 ? -8.319 -4.609 12.023 1.00 93.56 101 GLU A C 1
ATOM 844 O O . GLU A 1 101 ? -7.892 -3.831 11.179 1.00 93.56 101 GLU A O 1
ATOM 849 N N . LYS A 1 102 ? -9.584 -5.052 11.983 1.00 95.06 102 LYS A N 1
ATOM 850 C CA . LYS A 1 102 ? -10.509 -4.664 10.908 1.00 95.06 102 LYS A CA 1
ATOM 851 C C . LYS A 1 102 ? -10.712 -3.147 10.835 1.00 95.06 102 LYS A C 1
ATOM 853 O O . LYS A 1 102 ? -10.743 -2.586 9.740 1.00 95.06 102 LYS A O 1
ATOM 858 N N . PHE A 1 103 ? -10.836 -2.492 11.989 1.00 97.19 103 PHE A N 1
ATOM 859 C CA . PHE A 1 103 ? -10.901 -1.036 12.076 1.00 97.19 103 PHE A CA 1
ATOM 860 C C . PHE A 1 103 ? -9.594 -0.376 11.611 1.00 97.19 103 PHE A C 1
ATOM 862 O O . PHE A 1 103 ? -9.648 0.590 10.855 1.00 97.19 103 PHE A O 1
ATOM 869 N N . MET A 1 104 ? -8.434 -0.895 12.024 1.00 95.06 104 MET A N 1
ATOM 870 C CA . MET A 1 104 ? -7.121 -0.369 11.640 1.00 95.06 104 MET A CA 1
ATOM 871 C C . MET A 1 104 ? -6.874 -0.475 10.137 1.00 95.06 104 MET A C 1
ATOM 873 O O . MET A 1 104 ? -6.458 0.513 9.536 1.00 95.06 104 MET A O 1
ATOM 877 N N . THR A 1 105 ? -7.177 -1.626 9.526 1.00 91.12 105 THR A N 1
ATOM 878 C CA . THR A 1 105 ? -7.105 -1.823 8.071 1.00 91.12 105 THR A CA 1
ATOM 879 C C . THR A 1 105 ? -7.932 -0.762 7.354 1.00 91.12 105 THR A C 1
ATOM 881 O O . THR A 1 105 ? -7.409 -0.038 6.517 1.00 91.12 105 THR A O 1
ATOM 884 N N . TYR A 1 106 ? -9.191 -0.579 7.759 1.00 94.56 106 TYR A N 1
ATOM 885 C CA . TYR A 1 106 ? -10.044 0.451 7.171 1.00 94.56 106 TYR A CA 1
ATOM 886 C C . TYR A 1 106 ? -9.502 1.869 7.388 1.00 94.56 106 TYR A C 1
ATOM 888 O O . TYR A 1 106 ? -9.548 2.697 6.481 1.00 94.56 106 TYR A O 1
ATOM 896 N N . ALA A 1 107 ? -8.988 2.169 8.583 1.00 94.94 107 ALA A N 1
ATOM 897 C CA . ALA A 1 107 ? -8.444 3.487 8.878 1.00 94.94 107 ALA A CA 1
ATOM 898 C C . ALA A 1 107 ? -7.252 3.822 7.962 1.00 94.94 107 ALA A C 1
ATOM 900 O O . ALA A 1 107 ? -7.172 4.942 7.455 1.00 94.94 107 ALA A O 1
ATOM 901 N N . LYS A 1 108 ? -6.385 2.834 7.706 1.00 90.12 108 LYS A N 1
ATOM 902 C CA . LYS A 1 108 ? -5.249 2.934 6.782 1.00 90.12 108 LYS A CA 1
ATOM 903 C C . LYS A 1 108 ? -5.686 3.056 5.322 1.00 90.12 108 LYS A C 1
ATOM 905 O O . LYS A 1 108 ? -5.237 3.968 4.640 1.00 90.12 108 LYS A O 1
ATOM 910 N N . GLU A 1 109 ? -6.628 2.230 4.866 1.00 86.62 109 GLU A N 1
ATOM 911 C CA . GLU A 1 109 ? -7.208 2.314 3.512 1.00 86.62 109 GLU A CA 1
ATOM 912 C C . GLU A 1 109 ? -7.827 3.692 3.219 1.00 86.62 109 GLU A C 1
ATOM 914 O O . GLU A 1 109 ? -7.824 4.164 2.084 1.00 86.62 109 GLU A O 1
ATOM 919 N N . GLN A 1 110 ? -8.388 4.346 4.240 1.00 90.19 110 GLN A N 1
ATOM 920 C CA . GLN A 1 110 ? -8.952 5.694 4.129 1.00 90.19 110 GLN A CA 1
ATOM 921 C C . GLN A 1 110 ? -7.929 6.814 4.388 1.00 90.19 110 GLN A C 1
ATOM 923 O O . GLN A 1 110 ? -8.313 7.982 4.397 1.00 90.19 110 GLN A O 1
ATOM 928 N N . ASN A 1 111 ? -6.644 6.484 4.558 1.00 87.56 111 ASN A N 1
ATOM 929 C CA . ASN A 1 111 ? -5.543 7.421 4.799 1.00 87.56 111 ASN A CA 1
ATOM 930 C C . ASN A 1 111 ? -5.717 8.306 6.050 1.00 87.56 111 ASN A C 1
ATOM 932 O O . ASN A 1 111 ? -5.254 9.449 6.084 1.00 87.56 111 ASN A O 1
ATOM 936 N N . TYR A 1 112 ? -6.371 7.802 7.100 1.00 94.81 112 TYR A N 1
ATOM 937 C CA . TYR A 1 112 ? -6.447 8.526 8.371 1.00 94.81 112 TYR A CA 1
ATOM 938 C C . TYR A 1 112 ? -5.067 8.621 9.032 1.00 94.81 112 TYR A C 1
ATOM 940 O O . TYR A 1 112 ? -4.286 7.677 8.998 1.00 94.81 112 TYR A O 1
ATOM 948 N N . LYS A 1 113 ? -4.750 9.746 9.672 1.00 94.00 113 LYS A N 1
ATOM 949 C CA . LYS A 1 113 ? -3.472 9.947 10.375 1.00 94.00 113 LYS A CA 1
ATOM 950 C C . LYS A 1 113 ? -3.600 9.767 11.875 1.00 94.00 113 LYS A C 1
ATOM 952 O O . LYS A 1 113 ? -2.660 9.303 12.508 1.00 94.00 113 LYS A O 1
ATOM 957 N N . THR A 1 114 ? -4.768 10.067 12.432 1.00 97.31 114 THR A N 1
ATOM 958 C CA . THR A 1 114 ? -4.991 9.992 13.874 1.00 97.31 114 THR A CA 1
ATOM 959 C C . THR A 1 114 ? -6.294 9.272 14.182 1.00 97.31 114 THR A C 1
ATOM 961 O O . THR A 1 114 ? -7.348 9.519 13.590 1.00 97.31 114 THR A O 1
ATOM 964 N N . ILE A 1 115 ? -6.224 8.386 15.168 1.00 98.31 115 ILE A N 1
ATOM 965 C CA . ILE A 1 115 ? -7.373 7.731 15.771 1.00 98.31 115 ILE A CA 1
ATOM 966 C C . ILE A 1 115 ? -7.629 8.393 17.112 1.00 98.31 115 ILE A C 1
ATOM 968 O O . ILE A 1 115 ? -6.716 8.527 17.924 1.00 98.31 115 ILE A O 1
ATOM 972 N N . ILE A 1 116 ? -8.879 8.748 17.376 1.00 98.38 116 ILE A N 1
ATOM 973 C CA . ILE A 1 116 ? -9.316 9.188 18.700 1.00 98.38 116 ILE A CA 1
ATOM 974 C C . ILE A 1 116 ? -10.369 8.240 19.256 1.00 98.38 116 ILE A C 1
ATOM 976 O O . ILE A 1 116 ? -11.121 7.619 18.510 1.00 98.38 116 ILE A O 1
ATOM 980 N N . LEU A 1 117 ? -10.469 8.144 20.573 1.00 97.94 117 LEU A N 1
ATOM 981 C CA . LEU A 1 117 ? -11.561 7.437 21.230 1.00 97.94 117 LEU A CA 1
ATOM 982 C C . LEU A 1 117 ? -11.907 8.093 22.562 1.00 97.94 117 LEU A C 1
ATOM 984 O O . LEU A 1 117 ? -11.097 8.803 23.157 1.00 97.94 117 LEU A O 1
ATOM 988 N N . GLY A 1 118 ? -13.134 7.849 23.009 1.00 96.19 118 GLY A N 1
ATOM 989 C CA . GLY A 1 118 ? -13.593 8.188 24.351 1.00 96.19 118 GLY A CA 1
ATOM 990 C C . GLY A 1 118 ? -14.017 6.915 25.068 1.00 96.19 118 GLY A C 1
ATOM 991 O O . GLY A 1 118 ? -14.611 6.030 24.452 1.00 96.19 118 GLY A O 1
ATOM 992 N N . THR A 1 119 ? -13.698 6.826 26.350 1.00 94.88 119 THR A N 1
ATOM 993 C CA . THR A 1 119 ? -14.118 5.760 27.261 1.00 94.88 119 THR A CA 1
ATOM 994 C C . THR A 1 119 ? -14.382 6.363 28.641 1.00 94.88 119 THR A C 1
ATOM 996 O O . THR A 1 119 ? -14.109 7.536 28.868 1.00 94.88 119 THR A O 1
ATOM 999 N N . CYS A 1 120 ? -14.884 5.563 29.571 1.00 92.25 120 CYS A N 1
ATOM 1000 C CA . CYS A 1 120 ? -15.077 5.943 30.969 1.00 92.25 120 CYS A CA 1
ATOM 1001 C C . CYS A 1 120 ? -14.092 5.165 31.856 1.00 92.25 120 CYS A C 1
ATOM 1003 O O . CYS A 1 120 ? -13.725 4.031 31.529 1.00 92.25 120 CYS A O 1
ATOM 1005 N N . GLU A 1 121 ? -13.681 5.738 32.988 1.00 92.88 121 GLU A N 1
ATOM 1006 C CA . GLU A 1 121 ? -12.824 5.074 33.976 1.00 92.88 121 GLU A CA 1
ATOM 1007 C C . GLU A 1 121 ? -13.417 3.768 34.525 1.00 92.88 121 GLU A C 1
ATOM 1009 O O . GLU A 1 121 ? -12.676 2.868 34.911 1.00 92.88 121 GLU A O 1
ATOM 1014 N N . ARG A 1 122 ? -14.740 3.594 34.481 1.00 91.38 122 ARG A N 1
ATOM 1015 C CA . ARG A 1 122 ? -15.408 2.334 34.853 1.00 91.38 122 ARG A CA 1
ATOM 1016 C C . ARG A 1 122 ? -15.048 1.173 33.909 1.00 91.38 122 ARG A C 1
ATOM 1018 O O . ARG A 1 122 ? -15.102 0.009 34.303 1.00 91.38 122 ARG A O 1
ATOM 1025 N N . LEU A 1 123 ? -14.614 1.459 32.677 1.00 91.44 123 LEU A N 1
ATOM 1026 C CA . LEU A 1 123 ? -14.295 0.473 31.634 1.00 91.44 123 LEU A CA 1
ATOM 1027 C C . LEU A 1 123 ? -12.806 0.078 31.624 1.00 91.44 123 LEU A C 1
ATOM 1029 O O . LEU A 1 123 ? -12.124 0.141 30.599 1.00 91.44 123 LEU A O 1
ATOM 1033 N N . GLN A 1 124 ? -12.293 -0.395 32.762 1.00 91.38 124 GLN A N 1
ATOM 1034 C CA . GLN A 1 124 ? -10.868 -0.717 32.958 1.00 91.38 124 GLN A CA 1
ATOM 1035 C C . GLN A 1 124 ? -10.296 -1.737 31.955 1.00 91.38 124 GLN A C 1
ATOM 1037 O O . GLN A 1 124 ? -9.138 -1.638 31.551 1.00 91.38 124 GLN A O 1
ATOM 1042 N N . LEU A 1 125 ? -11.097 -2.715 31.515 1.00 90.62 125 LEU A N 1
ATOM 1043 C CA . LEU A 1 125 ? -10.666 -3.684 30.497 1.00 90.62 125 LEU A CA 1
ATOM 1044 C C . LEU A 1 125 ? -10.434 -3.024 29.132 1.00 90.62 125 LEU A C 1
ATOM 1046 O O . LEU A 1 125 ? -9.469 -3.367 28.450 1.00 90.62 125 LEU A O 1
ATOM 1050 N N . ALA A 1 126 ? -11.292 -2.074 28.753 1.00 91.44 126 ALA A N 1
ATOM 1051 C CA . ALA A 1 126 ? -11.152 -1.325 27.511 1.00 91.44 126 ALA A CA 1
ATOM 1052 C C . ALA A 1 126 ? -9.937 -0.390 27.581 1.00 91.44 126 ALA A C 1
ATOM 1054 O O . ALA A 1 126 ? -9.116 -0.400 26.671 1.00 91.44 126 ALA A O 1
ATOM 1055 N N . ILE A 1 127 ? -9.757 0.319 28.703 1.00 95.00 127 ILE A N 1
ATOM 1056 C CA . ILE A 1 127 ? -8.586 1.176 28.950 1.00 95.00 127 ILE A CA 1
ATOM 1057 C C . ILE A 1 127 ? -7.281 0.397 28.744 1.00 95.00 127 ILE A C 1
ATOM 1059 O O . ILE A 1 127 ? -6.470 0.766 27.897 1.00 95.00 127 ILE A O 1
ATOM 1063 N N . ARG A 1 128 ? -7.125 -0.754 29.414 1.00 94.81 128 ARG A N 1
ATOM 1064 C CA . ARG A 1 128 ? -5.937 -1.611 29.246 1.00 94.81 128 ARG A CA 1
ATOM 1065 C C . ARG A 1 128 ? -5.771 -2.110 27.811 1.00 94.81 128 ARG A C 1
ATOM 1067 O O . ARG A 1 128 ? -4.646 -2.265 27.339 1.00 94.81 128 ARG A O 1
ATOM 1074 N N . PHE A 1 129 ? -6.874 -2.400 27.119 1.00 94.75 129 PHE A N 1
ATOM 1075 C CA . PHE A 1 129 ? -6.843 -2.821 25.719 1.00 94.75 129 PHE A CA 1
ATOM 1076 C C . PHE A 1 129 ? -6.289 -1.718 24.805 1.00 94.75 129 PHE A C 1
ATOM 1078 O O . PHE A 1 129 ? -5.495 -2.035 23.912 1.00 94.75 129 PHE A O 1
ATOM 1085 N N . TYR A 1 130 ? -6.685 -0.462 25.035 1.00 96.31 130 TYR A N 1
ATOM 1086 C CA . TYR A 1 130 ? -6.232 0.705 24.275 1.00 96.31 130 TYR A CA 1
ATOM 1087 C C . TYR A 1 130 ? -4.773 1.047 24.585 1.00 96.31 130 TYR A C 1
ATOM 1089 O O . TYR A 1 130 ? -3.960 1.134 23.667 1.00 96.31 130 TYR A O 1
ATOM 1097 N N . GLU A 1 131 ? -4.407 1.156 25.862 1.00 96.00 131 GLU A N 1
ATOM 1098 C CA . GLU A 1 131 ? -3.044 1.508 26.289 1.00 96.00 131 GLU A CA 1
ATOM 1099 C C . GLU A 1 131 ? -2.015 0.484 25.797 1.00 96.00 131 GLU A C 1
ATOM 1101 O O . GLU A 1 131 ? -0.982 0.849 25.239 1.00 96.00 131 GLU A O 1
ATOM 1106 N N . LYS A 1 132 ? -2.339 -0.817 25.864 1.00 95.06 132 LYS A N 1
ATOM 1107 C CA . LYS A 1 132 ? -1.486 -1.883 25.308 1.00 95.06 132 LYS A CA 1
ATOM 1108 C C . LYS A 1 132 ? -1.257 -1.744 23.795 1.00 95.06 132 LYS A C 1
ATOM 1110 O O . LYS A 1 132 ? -0.295 -2.294 23.267 1.00 95.06 132 LYS A O 1
ATOM 1115 N N . ARG A 1 133 ? -2.143 -1.043 23.089 1.00 94.75 133 ARG A N 1
ATOM 1116 C CA . ARG A 1 133 ? -2.060 -0.782 21.646 1.00 94.75 133 ARG A CA 1
ATOM 1117 C C . ARG A 1 133 ? -1.486 0.595 21.328 1.00 94.75 133 ARG A C 1
ATOM 1119 O O . ARG A 1 133 ? -1.573 1.010 20.176 1.00 94.75 133 ARG A O 1
ATOM 1126 N N . GLY A 1 134 ? -0.890 1.280 22.302 1.00 94.81 134 GLY A N 1
ATOM 1127 C CA . GLY A 1 134 ? -0.222 2.564 22.092 1.00 94.81 134 GLY A CA 1
ATOM 1128 C C . GLY A 1 134 ? -1.182 3.741 21.944 1.00 94.81 134 GLY A C 1
ATOM 1129 O O . GLY A 1 134 ? -0.839 4.723 21.298 1.00 94.81 134 GLY A O 1
ATOM 1130 N N . PHE A 1 135 ? -2.399 3.638 22.481 1.00 97.38 135 PHE A N 1
ATOM 1131 C CA . PHE A 1 135 ? -3.240 4.814 22.671 1.00 97.38 135 PHE A CA 1
ATOM 1132 C C . PHE A 1 135 ? -2.770 5.597 23.893 1.00 97.38 135 PHE A C 1
ATOM 1134 O O . PHE A 1 135 ? -2.602 5.031 24.972 1.00 97.38 135 PHE A O 1
ATOM 1141 N N . GLU A 1 136 ? -2.633 6.905 23.728 1.00 97.56 136 GLU A N 1
ATOM 1142 C CA . GLU A 1 136 ? -2.178 7.827 24.759 1.00 97.56 136 GLU A CA 1
ATOM 1143 C C . GLU A 1 136 ? -3.340 8.689 25.252 1.00 97.56 136 GLU A C 1
ATOM 1145 O O . GLU A 1 136 ? -4.104 9.251 24.460 1.00 97.56 136 GLU A O 1
ATOM 1150 N N . LEU A 1 137 ? -3.483 8.791 26.573 1.00 97.50 137 LEU A N 1
ATOM 1151 C CA . LEU A 1 137 ? -4.470 9.659 27.207 1.00 97.50 137 LEU A CA 1
ATOM 1152 C C . LEU A 1 137 ? -4.087 11.125 26.958 1.00 97.50 137 LEU A C 1
ATOM 1154 O O . LEU A 1 137 ? -2.980 11.534 27.296 1.00 97.50 137 LEU A O 1
ATOM 1158 N N . TYR A 1 138 ? -5.003 11.927 26.409 1.00 96.88 138 TYR A N 1
ATOM 1159 C CA . TYR A 1 138 ? -4.743 13.350 26.133 1.00 96.88 138 TYR A CA 1
ATOM 1160 C C . TYR A 1 138 ? -5.742 14.307 26.790 1.00 96.88 138 TYR A C 1
ATOM 1162 O O . TYR A 1 138 ? -5.480 15.508 26.856 1.00 96.88 138 TYR A O 1
ATOM 1170 N N . LYS A 1 139 ? -6.891 13.808 27.263 1.00 97.00 139 LYS A N 1
ATOM 1171 C CA . LYS A 1 139 ? -7.880 14.605 27.998 1.00 97.00 139 LYS A CA 1
ATOM 1172 C C . LYS A 1 139 ? -8.657 13.731 28.986 1.00 97.00 139 LYS A C 1
ATOM 1174 O O . LYS A 1 139 ? -8.983 12.581 28.691 1.00 97.00 139 LYS A O 1
ATOM 1179 N N . THR A 1 140 ? -9.004 14.310 30.130 1.00 96.81 140 THR A N 1
ATOM 1180 C CA . THR A 1 140 ? -9.963 13.767 31.100 1.00 96.81 140 THR A CA 1
ATOM 1181 C C . THR A 1 140 ? -11.070 14.788 31.360 1.00 96.81 140 THR A C 1
ATOM 1183 O O . THR A 1 140 ? -10.838 15.992 31.255 1.00 96.81 140 THR A O 1
ATOM 1186 N N . ASP A 1 141 ? -12.281 14.312 31.646 1.00 95.75 141 ASP A N 1
ATOM 1187 C CA . ASP A 1 141 ? -13.426 15.157 32.009 1.00 95.75 141 ASP A CA 1
ATOM 1188 C C . ASP A 1 141 ? -14.328 14.381 32.978 1.00 95.75 141 ASP A C 1
ATOM 1190 O O . ASP A 1 141 ? -15.037 13.462 32.576 1.0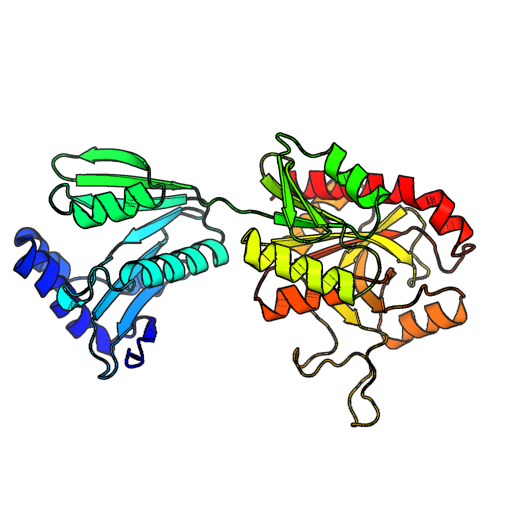0 95.75 141 ASP A O 1
ATOM 1194 N N . GLY A 1 142 ? -14.200 14.640 34.282 1.00 94.19 142 GLY A N 1
ATOM 1195 C CA . GLY A 1 142 ? -14.800 13.779 35.307 1.00 94.19 142 GLY A CA 1
ATOM 1196 C C . GLY A 1 142 ? -14.328 12.322 35.186 1.00 94.19 142 GLY A C 1
ATOM 1197 O O . GLY A 1 142 ? -13.125 12.043 35.234 1.00 94.19 142 GLY A O 1
ATOM 1198 N N . GLU A 1 143 ? -15.275 11.398 35.010 1.00 91.94 143 GLU A N 1
ATOM 1199 C CA . GLU A 1 143 ? -15.021 9.965 34.790 1.00 91.94 143 GLU A CA 1
ATOM 1200 C C . GLU A 1 143 ? -14.606 9.635 33.344 1.00 91.94 143 GLU A C 1
ATOM 1202 O O . GLU A 1 143 ? -14.074 8.551 33.081 1.00 91.94 143 GLU A O 1
ATOM 1207 N N . ASP A 1 144 ? -14.797 10.558 32.399 1.00 94.88 144 ASP A N 1
ATOM 1208 C CA . ASP A 1 144 ? -14.458 10.332 30.999 1.00 94.88 144 ASP A CA 1
ATOM 1209 C C . ASP A 1 144 ? -12.948 10.419 30.763 1.00 94.88 144 ASP A C 1
ATOM 1211 O O . ASP A 1 144 ? -12.200 11.201 31.370 1.00 94.88 144 ASP A O 1
ATOM 1215 N N . ARG A 1 145 ? -12.488 9.586 29.835 1.00 97.00 145 ARG A N 1
ATOM 1216 C CA . ARG A 1 145 ? -11.098 9.445 29.414 1.00 97.00 145 ARG A CA 1
ATOM 1217 C C . ARG A 1 145 ? -11.045 9.480 27.892 1.00 97.00 145 ARG A C 1
ATOM 1219 O O . ARG A 1 145 ? -11.723 8.702 27.220 1.00 97.00 145 ARG A O 1
ATOM 1226 N N . TYR A 1 146 ? -10.216 10.359 27.346 1.00 98.00 146 TYR A N 1
ATOM 1227 C CA . TYR A 1 146 ? -10.067 10.549 25.908 1.00 98.00 146 TYR A CA 1
ATOM 1228 C C . TYR A 1 146 ? -8.648 10.202 25.485 1.00 98.00 146 TYR A C 1
ATOM 1230 O O . TYR A 1 146 ? -7.675 10.764 25.995 1.00 98.00 146 TYR A O 1
ATOM 1238 N N . TYR A 1 147 ? -8.549 9.285 24.531 1.00 98.31 147 TYR A N 1
ATOM 1239 C CA . TYR A 1 147 ? -7.284 8.768 24.039 1.00 98.31 147 TYR A CA 1
ATOM 1240 C C . TYR A 1 147 ? -7.097 9.093 22.563 1.00 98.31 147 TYR A C 1
ATOM 1242 O O . TYR A 1 147 ? -8.067 9.189 21.806 1.00 98.31 147 TYR A O 1
ATOM 1250 N N . LYS A 1 148 ? -5.837 9.222 22.158 1.00 97.69 148 LYS A N 1
ATOM 1251 C CA . LYS A 1 148 ? -5.429 9.393 20.767 1.00 97.69 148 LYS A CA 1
ATOM 1252 C C . LYS A 1 148 ? -4.311 8.419 20.414 1.00 97.69 148 LYS A C 1
ATOM 1254 O O . LYS A 1 148 ? -3.569 7.983 21.289 1.00 97.69 148 LYS A O 1
ATOM 1259 N N . LYS A 1 149 ? -4.197 8.082 19.137 1.00 95.88 149 LYS A N 1
ATOM 1260 C CA . LYS A 1 149 ? -3.090 7.310 18.576 1.00 95.88 149 LYS A CA 1
ATOM 1261 C C . LYS A 1 149 ? -2.832 7.786 17.159 1.00 95.88 149 LYS A C 1
ATOM 1263 O O . LYS A 1 149 ? -3.760 7.796 16.350 1.00 95.88 149 LYS A O 1
ATOM 1268 N N . ASP A 1 150 ? -1.587 8.115 16.855 1.00 94.06 150 ASP A N 1
ATOM 1269 C CA . ASP A 1 150 ? -1.185 8.377 15.479 1.00 94.06 150 ASP A CA 1
ATOM 1270 C C . ASP A 1 150 ? -0.972 7.052 14.737 1.00 94.06 150 ASP A C 1
ATOM 1272 O O . ASP A 1 150 ? -0.427 6.080 15.272 1.00 94.06 150 ASP A O 1
ATOM 1276 N N . ILE A 1 151 ? -1.469 6.989 13.504 1.00 92.06 151 ILE A N 1
ATOM 1277 C CA . ILE A 1 151 ? -1.278 5.849 12.617 1.00 92.06 151 ILE A CA 1
ATOM 1278 C C . ILE A 1 151 ? 0.110 5.978 12.008 1.00 92.06 151 ILE A C 1
ATOM 1280 O O . ILE A 1 151 ? 0.402 6.896 11.242 1.00 92.06 151 ILE A O 1
ATOM 1284 N N . ILE A 1 152 ? 0.969 5.029 12.360 1.00 86.69 152 ILE A N 1
ATOM 1285 C CA . ILE A 1 152 ? 2.298 4.919 11.782 1.00 86.69 152 ILE A CA 1
ATOM 1286 C C . ILE A 1 152 ? 2.179 4.164 10.463 1.00 86.69 152 ILE A C 1
ATOM 1288 O O . ILE A 1 152 ? 1.813 2.988 10.456 1.00 86.69 152 ILE A O 1
ATOM 1292 N N . TYR A 1 153 ? 2.492 4.861 9.374 1.00 90.62 153 TYR A N 1
ATOM 1293 C CA . TYR A 1 153 ? 2.627 4.279 8.045 1.00 90.62 153 TYR A CA 1
ATOM 1294 C C . TYR A 1 153 ? 4.082 3.919 7.781 1.00 90.62 153 TYR A C 1
ATOM 1296 O O . TYR A 1 153 ? 4.982 4.707 8.102 1.00 90.62 153 TYR A O 1
ATOM 1304 N N . LYS A 1 154 ? 4.301 2.746 7.191 1.00 95.06 154 LYS A N 1
ATOM 1305 C CA . LYS A 1 154 ? 5.625 2.235 6.849 1.00 95.06 154 LYS A CA 1
ATOM 1306 C C . LYS A 1 154 ? 5.713 1.916 5.363 1.00 95.06 154 LYS A C 1
ATOM 1308 O O . LYS A 1 154 ? 4.874 1.201 4.832 1.00 95.06 154 LYS A O 1
ATOM 1313 N N . ILE A 1 155 ? 6.746 2.421 4.701 1.00 97.81 155 ILE A N 1
ATOM 1314 C CA . ILE A 1 155 ? 6.951 2.245 3.262 1.00 97.81 155 ILE A CA 1
ATOM 1315 C C . ILE A 1 155 ? 8.080 1.239 3.041 1.00 97.81 155 ILE A C 1
ATOM 1317 O O . ILE A 1 155 ? 9.190 1.423 3.539 1.00 97.81 155 ILE A O 1
ATOM 1321 N N . GLY A 1 156 ? 7.803 0.167 2.308 1.00 98.56 156 GLY A N 1
ATOM 1322 C CA . GLY A 1 156 ? 8.825 -0.751 1.818 1.00 98.56 156 GLY A CA 1
ATOM 1323 C C . GLY A 1 156 ? 9.503 -0.166 0.587 1.00 98.56 156 GLY A C 1
ATOM 1324 O O . GLY A 1 156 ? 8.821 0.294 -0.323 1.00 98.56 156 GLY A O 1
ATOM 1325 N N . ILE A 1 157 ? 10.831 -0.175 0.548 1.00 98.75 157 ILE A N 1
ATOM 1326 C CA . ILE A 1 157 ? 11.609 0.323 -0.585 1.00 98.75 157 ILE A CA 1
ATOM 1327 C C . ILE A 1 157 ? 12.497 -0.805 -1.090 1.00 98.75 157 ILE A C 1
ATOM 1329 O O . ILE A 1 157 ? 13.302 -1.356 -0.336 1.00 98.75 157 ILE A O 1
ATOM 1333 N N . ILE A 1 158 ? 12.327 -1.162 -2.360 1.00 98.69 158 ILE A N 1
ATOM 1334 C CA . ILE A 1 158 ? 13.046 -2.269 -2.993 1.00 98.69 158 ILE A CA 1
ATOM 1335 C C . ILE A 1 158 ? 13.950 -1.715 -4.086 1.00 98.69 158 ILE A C 1
ATOM 1337 O O . ILE A 1 158 ? 13.463 -1.106 -5.038 1.00 98.69 158 ILE A O 1
ATOM 1341 N N . ALA A 1 159 ? 15.241 -2.001 -3.964 1.00 98.12 159 ALA A N 1
ATOM 1342 C CA . ALA A 1 159 ? 16.241 -1.825 -5.012 1.00 98.12 159 ALA A CA 1
ATOM 1343 C C . ALA A 1 159 ? 16.724 -3.200 -5.500 1.00 98.12 159 ALA A C 1
ATOM 1345 O O . ALA A 1 159 ? 16.763 -4.154 -4.714 1.00 98.12 159 ALA A O 1
ATOM 1346 N N . ALA A 1 160 ? 17.091 -3.322 -6.773 1.00 96.12 160 ALA A N 1
ATOM 1347 C CA . ALA A 1 160 ? 17.634 -4.569 -7.311 1.00 96.12 160 ALA A CA 1
ATOM 1348 C C . ALA A 1 160 ? 19.148 -4.624 -7.071 1.00 96.12 160 ALA A C 1
ATOM 1350 O O . ALA A 1 160 ? 19.678 -5.602 -6.521 1.00 96.12 160 ALA A O 1
ATOM 1351 N N . GLU A 1 161 ? 19.824 -3.519 -7.382 1.00 95.06 161 GLU A N 1
ATOM 1352 C CA . GLU A 1 161 ? 21.275 -3.413 -7.343 1.00 95.06 161 GLU A CA 1
ATOM 1353 C C . GLU A 1 161 ? 21.827 -2.773 -6.074 1.00 95.06 161 GLU A C 1
ATOM 1355 O O . GLU A 1 161 ? 21.134 -2.093 -5.311 1.00 95.06 161 GLU A O 1
ATOM 1360 N N . ILE A 1 162 ? 23.118 -3.009 -5.826 1.00 95.88 162 ILE A N 1
ATOM 1361 C CA . ILE A 1 162 ? 23.790 -2.438 -4.656 1.00 95.88 162 ILE A CA 1
ATOM 1362 C C . ILE A 1 162 ? 23.906 -0.912 -4.762 1.00 95.88 162 ILE A C 1
ATOM 1364 O O . ILE A 1 162 ? 23.664 -0.230 -3.775 1.00 95.88 162 ILE A O 1
ATOM 1368 N N . GLN A 1 163 ? 24.208 -0.373 -5.945 1.00 97.12 163 GLN A N 1
ATOM 1369 C CA . GLN A 1 163 ? 24.333 1.068 -6.188 1.00 97.12 163 GLN A CA 1
ATOM 1370 C C . GLN A 1 163 ? 22.999 1.787 -5.959 1.00 97.12 163 GLN A C 1
ATOM 1372 O O . GLN A 1 163 ? 22.964 2.841 -5.330 1.00 97.12 163 GLN A O 1
ATOM 1377 N N . GLU A 1 164 ? 21.902 1.183 -6.415 1.00 97.81 164 GLU A N 1
ATOM 1378 C CA . GLU A 1 164 ? 20.540 1.674 -6.199 1.00 97.81 164 GLU A CA 1
ATOM 1379 C C . GLU A 1 164 ? 20.194 1.688 -4.707 1.00 97.81 164 GLU A C 1
ATOM 1381 O O . GLU A 1 164 ? 19.701 2.688 -4.186 1.00 97.81 164 GLU A O 1
ATOM 1386 N N . MET A 1 165 ? 20.488 0.590 -4.003 1.00 98.12 165 MET A N 1
ATOM 1387 C CA . MET A 1 165 ? 20.222 0.473 -2.572 1.00 98.12 165 MET A CA 1
ATOM 1388 C C . MET A 1 165 ? 21.040 1.483 -1.765 1.00 98.12 165 MET A C 1
ATOM 1390 O O . MET A 1 165 ? 20.471 2.204 -0.950 1.00 98.12 165 MET A O 1
ATOM 1394 N N . GLU A 1 166 ? 22.349 1.581 -2.005 1.00 98.25 166 GLU A N 1
ATOM 1395 C CA . GLU A 1 166 ? 23.214 2.517 -1.280 1.00 98.25 166 GLU A CA 1
ATOM 1396 C C . GLU A 1 166 ? 22.806 3.975 -1.541 1.00 98.25 166 GLU A C 1
ATOM 1398 O O . GLU A 1 166 ? 22.701 4.745 -0.588 1.00 98.25 166 GLU A O 1
ATOM 1403 N N . ALA A 1 167 ? 22.446 4.340 -2.779 1.00 98.31 167 ALA A N 1
ATOM 1404 C CA . ALA A 1 167 ? 21.953 5.683 -3.094 1.00 98.31 167 ALA A CA 1
ATOM 1405 C C . ALA A 1 167 ? 20.699 6.062 -2.283 1.00 98.31 167 ALA A C 1
ATOM 1407 O O . ALA A 1 167 ? 20.578 7.192 -1.811 1.00 98.31 167 ALA A O 1
ATOM 1408 N N . VAL A 1 168 ? 19.766 5.124 -2.080 1.00 98.44 168 VAL A N 1
ATOM 1409 C CA . VAL A 1 168 ? 18.595 5.352 -1.215 1.00 98.44 168 VAL A CA 1
ATOM 1410 C C . VAL A 1 168 ? 18.991 5.388 0.257 1.00 98.44 168 VAL A C 1
ATOM 1412 O O . VAL A 1 168 ? 18.500 6.224 1.014 1.00 98.44 168 VAL A O 1
ATOM 1415 N N . LYS A 1 169 ? 19.880 4.488 0.681 1.00 98.44 169 LYS A N 1
ATOM 1416 C CA . LYS A 1 169 ? 20.339 4.384 2.068 1.00 98.44 169 LYS A CA 1
ATOM 1417 C C . LYS A 1 169 ? 21.029 5.661 2.542 1.00 98.44 169 LYS A C 1
ATOM 1419 O O . LYS A 1 169 ? 20.839 6.043 3.693 1.00 98.44 169 LYS A O 1
ATOM 1424 N N . GLU A 1 170 ? 21.751 6.359 1.666 1.00 98.25 170 GLU A N 1
ATOM 1425 C CA . GLU A 1 170 ? 22.343 7.678 1.943 1.00 98.25 170 GLU A CA 1
ATOM 1426 C C . GLU A 1 170 ? 21.301 8.740 2.339 1.00 98.25 170 GLU A C 1
ATOM 1428 O O . GLU A 1 170 ? 21.627 9.685 3.057 1.00 98.25 170 GLU A O 1
ATOM 1433 N N . LYS A 1 171 ? 20.037 8.578 1.924 1.00 98.00 171 LYS A N 1
ATOM 1434 C CA . LYS A 1 171 ? 18.915 9.456 2.301 1.00 98.00 171 LYS A CA 1
ATOM 1435 C C . LYS A 1 171 ? 18.265 9.071 3.633 1.00 98.00 171 LYS A C 1
ATOM 1437 O O . LYS A 1 171 ? 17.425 9.808 4.150 1.00 98.00 171 LYS A O 1
ATOM 1442 N N . MET A 1 172 ? 18.611 7.911 4.193 1.00 98.31 172 MET A N 1
ATOM 1443 C CA . MET A 1 172 ? 17.996 7.392 5.412 1.00 98.31 172 MET A CA 1
ATOM 1444 C C . MET A 1 172 ? 18.660 7.931 6.680 1.00 98.31 172 MET A C 1
ATOM 1446 O O . MET A 1 172 ? 19.874 8.082 6.785 1.00 98.31 172 MET A O 1
ATOM 1450 N N . GLN A 1 173 ? 17.839 8.133 7.704 1.00 98.12 173 GLN A N 1
ATOM 1451 C CA . GLN A 1 173 ? 18.244 8.492 9.059 1.00 98.12 173 GLN A CA 1
ATOM 1452 C C . GLN A 1 173 ? 17.775 7.425 10.053 1.00 98.12 173 GLN A C 1
ATOM 1454 O O . GLN A 1 173 ? 16.837 6.6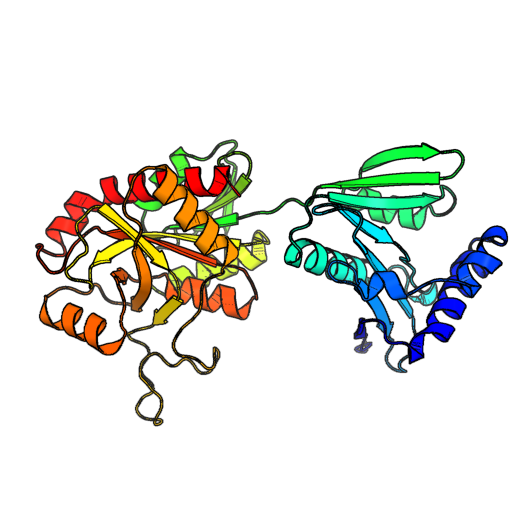75 9.778 1.00 98.12 173 GLN A O 1
ATOM 1459 N N . ASN A 1 174 ? 18.406 7.381 11.231 1.00 97.38 174 ASN A N 1
ATOM 1460 C CA . ASN A 1 174 ? 18.042 6.478 12.332 1.00 97.38 174 ASN A CA 1
ATOM 1461 C C . ASN A 1 174 ? 18.020 4.993 11.925 1.00 97.38 174 ASN A C 1
ATOM 1463 O O . ASN A 1 174 ? 17.122 4.247 12.313 1.00 97.38 174 ASN A O 1
ATOM 1467 N N . ILE A 1 175 ? 19.001 4.583 11.116 1.00 98.19 175 ILE A N 1
ATOM 1468 C CA . ILE A 1 175 ? 19.038 3.255 10.505 1.00 98.19 175 ILE A CA 1
ATOM 1469 C C . ILE A 1 175 ? 19.262 2.174 11.567 1.00 98.19 175 ILE A C 1
ATOM 1471 O O . ILE A 1 175 ? 20.231 2.209 12.328 1.00 98.19 175 ILE A O 1
ATOM 1475 N N . LYS A 1 176 ? 18.391 1.169 11.553 1.00 98.00 176 LYS A N 1
ATOM 1476 C CA . LYS A 1 176 ? 18.525 -0.097 12.264 1.00 98.00 176 LYS A CA 1
ATOM 1477 C C . LYS A 1 176 ? 18.530 -1.236 11.251 1.00 98.00 176 LYS A C 1
ATOM 1479 O O . LYS A 1 176 ? 17.649 -1.329 10.401 1.00 98.00 176 LYS A O 1
ATOM 1484 N N . GLU A 1 177 ? 19.494 -2.136 11.382 1.00 97.88 177 GLU A N 1
ATOM 1485 C CA . GLU A 1 177 ? 19.586 -3.319 10.531 1.00 97.88 177 GLU A CA 1
ATOM 1486 C C . GLU A 1 177 ? 18.854 -4.508 11.155 1.00 97.88 177 GLU A C 1
ATOM 1488 O O . GLU A 1 177 ? 19.068 -4.856 12.320 1.00 97.88 177 GLU A O 1
ATOM 1493 N N . THR A 1 178 ? 18.030 -5.169 10.348 1.00 96.44 178 THR A N 1
ATOM 1494 C CA . THR A 1 178 ? 17.361 -6.419 10.697 1.00 96.44 178 THR A CA 1
ATOM 1495 C C . THR A 1 178 ? 17.644 -7.444 9.601 1.00 96.44 178 THR A C 1
ATOM 1497 O O . THR A 1 178 ? 17.382 -7.213 8.423 1.00 96.44 178 THR A O 1
ATOM 1500 N N . LYS A 1 179 ? 18.191 -8.606 9.974 1.00 96.56 179 LYS A N 1
ATOM 1501 C CA . LYS A 1 179 ? 18.508 -9.677 9.023 1.00 96.56 179 LYS A CA 1
ATOM 1502 C C . LYS A 1 179 ? 17.416 -10.739 9.024 1.00 96.56 179 LYS A C 1
ATOM 1504 O O . LYS A 1 179 ? 17.138 -11.340 10.060 1.00 96.56 179 LYS A O 1
ATOM 1509 N N . PHE A 1 180 ? 16.878 -11.034 7.846 1.00 92.88 180 PHE A N 1
ATOM 1510 C CA . PHE A 1 180 ? 16.023 -12.195 7.622 1.00 92.88 180 PHE A CA 1
ATOM 1511 C C . PHE A 1 180 ? 16.602 -13.043 6.495 1.00 92.88 180 PHE A C 1
ATOM 1513 O O . PHE A 1 180 ? 16.795 -12.575 5.372 1.00 92.88 180 PHE A O 1
ATOM 1520 N N . TYR A 1 181 ? 16.862 -14.318 6.790 1.00 92.69 181 TYR A N 1
ATOM 1521 C CA . TYR A 1 181 ? 17.515 -15.240 5.860 1.00 92.69 181 TYR A CA 1
ATOM 1522 C C . TYR A 1 181 ? 18.860 -14.663 5.359 1.00 92.69 181 TYR A C 1
ATOM 1524 O O . TYR A 1 181 ? 19.716 -14.305 6.170 1.00 92.69 181 TYR A O 1
ATOM 1532 N N . ASN A 1 182 ? 19.037 -14.545 4.039 1.00 89.69 182 ASN A N 1
ATOM 1533 C CA . ASN A 1 182 ? 20.225 -13.984 3.392 1.00 89.69 182 ASN A CA 1
ATOM 1534 C C . ASN A 1 182 ? 20.061 -12.509 2.978 1.00 89.69 182 ASN A C 1
ATOM 1536 O O . ASN A 1 182 ? 20.884 -12.007 2.221 1.00 89.69 182 ASN A O 1
ATOM 1540 N N . SER A 1 183 ? 19.031 -11.817 3.472 1.00 93.25 183 SER A N 1
ATOM 1541 C CA . SER A 1 183 ? 18.733 -10.420 3.130 1.00 93.25 183 SER A CA 1
ATOM 1542 C C . SER A 1 183 ? 18.863 -9.524 4.368 1.00 93.25 183 SER A C 1
ATOM 1544 O O . SER A 1 183 ? 18.486 -9.920 5.477 1.00 93.25 183 SER A O 1
ATOM 1546 N N . ILE A 1 184 ? 19.409 -8.321 4.180 1.00 97.50 184 ILE A N 1
ATOM 1547 C CA . ILE A 1 184 ? 19.497 -7.279 5.211 1.00 97.50 184 ILE A CA 1
ATOM 1548 C C . ILE A 1 184 ? 18.440 -6.225 4.896 1.00 97.50 184 ILE A C 1
ATOM 1550 O O . ILE A 1 184 ? 18.368 -5.738 3.770 1.00 97.50 184 ILE A O 1
ATOM 1554 N N . PHE A 1 185 ? 17.631 -5.900 5.897 1.00 98.50 185 PHE A N 1
ATOM 1555 C CA . PHE A 1 185 ? 16.611 -4.866 5.840 1.00 98.50 185 PHE A CA 1
ATOM 1556 C C . PHE A 1 185 ? 17.053 -3.698 6.713 1.00 98.50 185 PHE A C 1
ATOM 1558 O O . PHE A 1 185 ? 17.452 -3.894 7.864 1.00 98.50 185 PHE A O 1
ATOM 1565 N N . TYR A 1 186 ? 16.969 -2.495 6.167 1.00 98.56 186 TYR A N 1
ATOM 1566 C CA . TYR A 1 186 ? 17.329 -1.254 6.836 1.00 98.56 186 TYR A CA 1
ATOM 1567 C C . TYR A 1 186 ? 16.044 -0.529 7.225 1.00 98.56 186 TYR A C 1
ATOM 1569 O O . TYR A 1 186 ? 15.351 0.011 6.369 1.00 98.56 186 TYR A O 1
ATOM 1577 N N . GLU A 1 187 ? 15.699 -0.543 8.508 1.00 98.38 187 GLU A N 1
ATOM 1578 C CA . GLU A 1 187 ? 14.579 0.221 9.060 1.00 98.38 187 GLU A CA 1
ATOM 1579 C C . GLU A 1 187 ? 15.070 1.618 9.442 1.00 98.38 187 GLU A C 1
ATOM 1581 O O . GLU A 1 187 ? 16.106 1.750 10.086 1.00 98.38 187 GLU A O 1
ATOM 1586 N N . GLY A 1 188 ? 14.344 2.668 9.079 1.00 97.94 188 GLY A N 1
ATOM 1587 C CA . GLY A 1 188 ? 14.720 4.035 9.434 1.00 97.94 188 GLY A CA 1
ATOM 1588 C C . GLY A 1 188 ? 13.715 5.050 8.920 1.00 97.94 188 GLY A C 1
ATOM 1589 O O . GLY A 1 188 ? 12.550 4.724 8.686 1.00 97.94 188 GLY A O 1
ATOM 1590 N N . THR A 1 189 ? 14.163 6.287 8.729 1.00 97.88 189 THR A N 1
ATOM 1591 C CA . THR A 1 189 ? 13.316 7.373 8.228 1.00 97.88 189 THR A CA 1
ATOM 1592 C C . THR A 1 189 ? 13.936 8.094 7.040 1.00 97.88 189 THR A C 1
ATOM 1594 O O . THR A 1 189 ? 15.112 8.434 7.098 1.00 97.88 189 THR A O 1
ATOM 1597 N N . ILE A 1 190 ? 13.139 8.400 6.014 1.00 97.75 190 ILE A N 1
ATOM 1598 C CA . ILE A 1 190 ? 13.481 9.335 4.924 1.00 97.75 190 ILE A CA 1
ATOM 1599 C C . ILE A 1 190 ? 12.415 10.429 4.940 1.00 97.75 190 ILE A C 1
ATOM 1601 O O . ILE A 1 190 ? 11.228 10.107 4.980 1.00 97.75 190 ILE A O 1
ATOM 1605 N N . SER A 1 191 ? 12.804 11.704 4.982 1.00 95.19 191 SER A N 1
ATOM 1606 C CA . SER A 1 191 ? 11.859 12.838 5.041 1.00 95.19 191 SER A CA 1
ATOM 1607 C C . SER A 1 191 ? 10.770 12.680 6.123 1.00 95.19 191 SER A C 1
ATOM 1609 O O . SER A 1 191 ? 9.592 12.960 5.906 1.00 95.19 191 SER A O 1
ATOM 1611 N N . ASN A 1 192 ? 11.162 12.187 7.308 1.00 92.38 192 ASN A N 1
ATOM 1612 C CA . ASN A 1 192 ? 10.288 11.851 8.448 1.00 92.38 192 ASN A CA 1
ATOM 1613 C C . ASN A 1 192 ? 9.250 10.733 8.198 1.00 92.38 192 ASN A C 1
ATOM 1615 O O . ASN A 1 192 ? 8.324 10.561 8.993 1.00 92.38 192 ASN A O 1
ATOM 1619 N N . LYS A 1 193 ? 9.380 9.952 7.120 1.00 94.44 193 LYS A N 1
ATOM 1620 C CA . LYS A 1 193 ? 8.539 8.781 6.828 1.00 94.44 193 LYS A CA 1
ATOM 1621 C C . LYS A 1 193 ? 9.247 7.502 7.237 1.00 94.44 193 LYS A C 1
ATOM 1623 O O . LYS A 1 193 ? 10.413 7.321 6.898 1.00 94.44 193 LYS A O 1
ATOM 1628 N N . ASN A 1 194 ? 8.546 6.603 7.926 1.00 96.62 194 ASN A N 1
ATOM 1629 C CA . ASN A 1 194 ? 9.110 5.309 8.309 1.00 96.62 194 ASN A CA 1
ATOM 1630 C C . ASN A 1 194 ? 9.287 4.443 7.064 1.00 96.62 194 ASN A C 1
ATOM 1632 O O . ASN A 1 194 ? 8.325 4.194 6.338 1.00 96.62 194 ASN A O 1
ATOM 1636 N N . CYS A 1 195 ? 10.510 3.985 6.834 1.00 98.31 195 CYS A N 1
ATOM 1637 C CA . CYS A 1 195 ? 10.889 3.241 5.643 1.00 98.31 195 CYS A CA 1
ATOM 1638 C C . CYS A 1 195 ? 11.611 1.946 6.020 1.00 98.31 195 CYS A C 1
ATOM 1640 O O . CYS A 1 19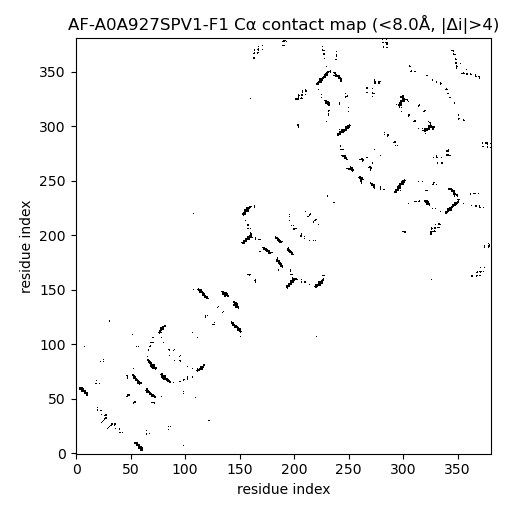5 ? 12.318 1.890 7.030 1.00 98.31 195 CYS A O 1
ATOM 1642 N N . VAL A 1 196 ? 11.456 0.922 5.180 1.00 98.62 196 VAL A N 1
ATOM 1643 C CA . VAL A 1 196 ? 12.256 -0.306 5.217 1.00 98.62 196 VAL A CA 1
ATOM 1644 C C . VAL A 1 196 ? 12.870 -0.521 3.850 1.00 98.62 196 VAL A C 1
ATOM 1646 O O . VAL A 1 196 ? 12.167 -0.871 2.907 1.00 98.62 196 VAL A O 1
ATOM 1649 N N . LEU A 1 197 ? 14.175 -0.305 3.749 1.00 98.75 197 LEU A N 1
ATOM 1650 C CA . LEU A 1 197 ? 14.937 -0.484 2.521 1.00 98.75 197 LEU A CA 1
ATOM 1651 C C . LEU A 1 197 ? 15.554 -1.882 2.472 1.00 98.75 197 LEU A C 1
ATOM 1653 O O . LEU A 1 197 ? 16.094 -2.370 3.467 1.00 98.75 197 LEU A O 1
ATOM 1657 N N . VAL A 1 198 ? 15.517 -2.515 1.303 1.00 98.50 198 VAL A N 1
ATOM 1658 C CA . VAL A 1 198 ? 16.145 -3.816 1.066 1.00 98.50 198 VAL A CA 1
ATOM 1659 C C . VAL A 1 198 ? 16.633 -3.939 -0.375 1.00 98.50 198 VAL A C 1
ATOM 1661 O O . VAL A 1 198 ? 15.980 -3.484 -1.314 1.00 98.50 198 VAL A O 1
ATOM 1664 N N . ARG A 1 199 ? 17.780 -4.606 -0.546 1.00 98.00 199 ARG A N 1
ATOM 1665 C CA . ARG A 1 199 ? 18.231 -5.096 -1.851 1.00 98.00 199 ARG A CA 1
ATOM 1666 C C . ARG A 1 199 ? 17.586 -6.453 -2.135 1.00 98.00 199 ARG A C 1
ATOM 1668 O O . ARG A 1 199 ? 17.838 -7.409 -1.399 1.00 98.00 199 ARG A O 1
ATOM 1675 N N . ALA A 1 200 ? 16.799 -6.542 -3.203 1.00 97.19 200 ALA A N 1
ATOM 1676 C CA . ALA A 1 200 ? 16.224 -7.800 -3.670 1.00 97.19 200 ALA A CA 1
ATOM 1677 C C . ALA A 1 200 ? 17.247 -8.669 -4.415 1.00 97.19 200 ALA A C 1
ATOM 1679 O O . ALA A 1 200 ? 17.269 -9.884 -4.214 1.00 97.19 200 ALA A O 1
ATOM 1680 N N . GLY A 1 201 ? 18.111 -8.045 -5.221 1.00 95.12 201 GLY A N 1
ATOM 1681 C CA . GLY A 1 201 ? 18.840 -8.720 -6.294 1.00 95.12 201 GLY A CA 1
ATOM 1682 C C . GLY A 1 201 ? 18.023 -8.757 -7.587 1.00 95.12 201 GLY A C 1
ATOM 1683 O O . GLY A 1 201 ? 16.819 -8.506 -7.571 1.00 95.12 201 GLY A O 1
ATOM 1684 N N . GLU A 1 202 ? 18.699 -9.078 -8.684 1.00 95.50 202 GLU A N 1
ATOM 1685 C CA . GLU A 1 202 ? 18.132 -9.083 -10.035 1.00 95.50 202 GLU A CA 1
ATOM 1686 C C . GLU A 1 202 ? 17.083 -10.192 -10.224 1.00 95.50 202 GLU A C 1
ATOM 1688 O O . GLU A 1 202 ? 17.236 -11.313 -9.717 1.00 95.50 202 GLU A O 1
ATOM 1693 N N . GLY A 1 203 ? 16.045 -9.898 -11.002 1.00 98.00 203 GLY A N 1
ATOM 1694 C CA . GLY A 1 203 ? 15.077 -10.873 -11.495 1.00 98.00 203 GLY A CA 1
ATOM 1695 C C . GLY A 1 203 ? 13.821 -11.057 -10.639 1.00 98.00 203 GLY A C 1
ATOM 1696 O O . GLY A 1 203 ? 13.764 -10.802 -9.427 1.00 98.00 203 GLY A O 1
ATOM 1697 N N . LYS A 1 204 ? 12.783 -11.596 -11.282 1.00 98.75 204 LYS A N 1
ATOM 1698 C CA . LYS A 1 204 ? 11.408 -11.655 -10.769 1.00 98.75 204 LYS A CA 1
ATOM 1699 C C . LYS A 1 204 ? 11.275 -12.471 -9.488 1.00 98.75 204 LYS A C 1
ATOM 1701 O O . LYS A 1 204 ? 10.547 -12.082 -8.574 1.00 98.75 204 LYS A O 1
ATOM 1706 N N . VAL A 1 205 ? 11.980 -13.600 -9.385 1.00 98.50 205 VAL A N 1
ATOM 1707 C CA . VAL A 1 205 ? 11.903 -14.485 -8.206 1.00 98.50 205 VAL A CA 1
ATOM 1708 C C . VAL A 1 205 ? 12.468 -13.799 -6.959 1.00 98.50 205 VAL A C 1
ATOM 1710 O O . VAL A 1 205 ? 11.872 -13.874 -5.880 1.00 98.50 205 VAL A O 1
ATOM 1713 N N . ASN A 1 206 ? 13.600 -13.106 -7.104 1.00 98.00 206 ASN A N 1
ATOM 1714 C CA . ASN A 1 206 ? 14.244 -12.371 -6.018 1.00 98.00 206 ASN A CA 1
ATOM 1715 C C . ASN A 1 206 ? 13.377 -11.199 -5.550 1.00 98.00 206 ASN A C 1
ATOM 1717 O O . ASN A 1 206 ? 13.156 -11.031 -4.344 1.00 98.00 206 ASN A O 1
ATOM 1721 N N . ALA A 1 207 ? 12.827 -10.445 -6.502 1.00 98.56 207 ALA A N 1
ATOM 1722 C CA . ALA A 1 207 ? 11.904 -9.350 -6.247 1.00 98.56 207 ALA A CA 1
ATOM 1723 C C . ALA A 1 207 ? 10.632 -9.814 -5.518 1.00 98.56 207 ALA A C 1
ATOM 1725 O O . ALA A 1 207 ? 10.292 -9.267 -4.464 1.00 98.56 207 ALA A O 1
ATOM 1726 N N . ALA A 1 208 ? 9.969 -10.868 -6.005 1.00 98.69 208 ALA A N 1
ATOM 1727 C CA . ALA A 1 208 ? 8.749 -11.400 -5.397 1.00 98.69 208 ALA A CA 1
ATOM 1728 C C . ALA A 1 208 ? 8.990 -11.887 -3.959 1.00 98.69 208 ALA A C 1
ATOM 1730 O O . ALA A 1 208 ? 8.284 -11.492 -3.029 1.00 98.69 208 ALA A O 1
ATOM 1731 N N . ARG A 1 209 ? 10.046 -12.686 -3.748 1.00 98.19 209 ARG A N 1
ATOM 1732 C CA . ARG A 1 209 ? 10.425 -13.181 -2.416 1.00 98.19 209 ARG A CA 1
ATOM 1733 C C . ARG A 1 209 ? 10.690 -12.034 -1.443 1.00 98.19 209 ARG A C 1
ATOM 1735 O O . ARG A 1 209 ? 10.265 -12.092 -0.291 1.00 98.19 209 ARG A O 1
ATOM 1742 N N . THR A 1 210 ? 11.421 -11.016 -1.885 1.00 98.25 210 THR A N 1
ATOM 1743 C CA . THR A 1 210 ? 11.775 -9.864 -1.048 1.00 98.25 210 THR A CA 1
ATOM 1744 C C . THR A 1 210 ? 10.545 -9.034 -0.693 1.00 98.25 210 THR A C 1
ATOM 1746 O O . THR A 1 210 ? 10.387 -8.652 0.467 1.00 98.25 210 THR A O 1
ATOM 1749 N N . THR A 1 211 ? 9.642 -8.834 -1.656 1.00 98.75 211 THR A N 1
ATOM 1750 C CA . THR A 1 211 ? 8.371 -8.124 -1.456 1.00 98.75 211 THR A CA 1
ATOM 1751 C C . THR A 1 211 ? 7.503 -8.828 -0.416 1.00 98.75 211 THR A C 1
ATOM 1753 O O . THR A 1 211 ? 7.059 -8.184 0.531 1.00 98.75 211 THR A O 1
ATOM 1756 N N . GLN A 1 212 ? 7.346 -10.155 -0.500 1.00 98.44 212 GLN A N 1
ATOM 1757 C CA . GLN A 1 212 ? 6.563 -10.891 0.499 1.00 98.44 212 GLN A CA 1
ATOM 1758 C C . GLN A 1 212 ? 7.170 -10.776 1.904 1.00 98.44 212 GLN A C 1
ATOM 1760 O O . GLN A 1 212 ? 6.449 -10.605 2.881 1.00 98.44 212 GLN A O 1
ATOM 1765 N N . ILE A 1 213 ? 8.503 -10.822 2.035 1.00 98.19 213 ILE A N 1
ATOM 1766 C CA . ILE A 1 213 ? 9.154 -10.655 3.344 1.00 98.19 213 ILE A CA 1
ATOM 1767 C C . ILE A 1 213 ? 8.904 -9.248 3.908 1.00 98.19 213 ILE A C 1
ATOM 1769 O O . ILE A 1 213 ? 8.670 -9.124 5.112 1.00 98.19 213 ILE A O 1
ATOM 1773 N N . LEU A 1 214 ? 8.935 -8.201 3.072 1.00 97.75 214 LEU A N 1
ATOM 1774 C CA . LEU A 1 214 ? 8.580 -6.841 3.498 1.00 97.75 214 LEU A CA 1
ATOM 1775 C C . LEU A 1 214 ? 7.156 -6.785 4.059 1.00 97.75 214 LEU A C 1
ATOM 1777 O O . LEU A 1 214 ? 6.954 -6.248 5.148 1.00 97.75 214 LEU A O 1
ATOM 1781 N N . ILE A 1 215 ? 6.194 -7.371 3.348 1.00 97.62 215 ILE A N 1
ATOM 1782 C CA . ILE A 1 215 ? 4.785 -7.395 3.755 1.00 97.62 215 ILE A CA 1
ATOM 1783 C C . ILE A 1 215 ? 4.626 -8.180 5.066 1.00 97.62 215 ILE A C 1
ATOM 1785 O O . ILE A 1 215 ? 4.159 -7.628 6.060 1.00 97.62 215 ILE A O 1
ATOM 1789 N N . ASP A 1 216 ? 5.117 -9.417 5.123 1.00 96.19 216 ASP A N 1
ATOM 1790 C CA . ASP A 1 216 ? 4.879 -10.330 6.248 1.00 96.19 216 ASP A CA 1
ATOM 1791 C C . ASP A 1 216 ? 5.631 -9.960 7.533 1.00 96.19 216 ASP A C 1
ATOM 1793 O O . ASP A 1 216 ? 5.172 -10.262 8.636 1.00 96.19 216 ASP A O 1
ATOM 1797 N N . LYS A 1 217 ? 6.857 -9.429 7.416 1.00 96.81 217 LYS A N 1
ATOM 1798 C CA . LYS A 1 217 ? 7.746 -9.204 8.574 1.00 96.81 217 LYS A CA 1
ATOM 1799 C C . LYS A 1 217 ? 7.796 -7.762 9.026 1.00 96.81 217 LYS A C 1
ATOM 1801 O O . LYS A 1 217 ? 8.081 -7.520 10.198 1.00 96.81 217 LYS A O 1
ATOM 1806 N N . PHE A 1 218 ? 7.555 -6.827 8.115 1.00 96.06 218 PHE A N 1
ATOM 1807 C CA . PHE A 1 218 ? 7.621 -5.408 8.423 1.00 96.06 218 PHE A CA 1
ATOM 1808 C C . PHE A 1 218 ? 6.256 -4.734 8.384 1.00 96.06 218 PHE A C 1
ATOM 1810 O O . PHE A 1 218 ? 6.174 -3.620 8.901 1.00 96.06 218 PHE A O 1
ATOM 1817 N N . GLU A 1 219 ? 5.217 -5.403 7.869 1.00 94.44 219 GLU A N 1
ATOM 1818 C CA . GLU A 1 219 ? 3.848 -4.881 7.790 1.00 94.44 219 GLU A CA 1
ATOM 1819 C C . GLU A 1 219 ? 3.830 -3.522 7.077 1.00 94.44 219 GLU A C 1
ATOM 1821 O O . GLU A 1 219 ? 3.316 -2.527 7.591 1.00 94.44 219 GLU A O 1
ATOM 1826 N N . VAL A 1 220 ? 4.503 -3.463 5.921 1.00 96.88 220 VAL A N 1
ATOM 1827 C CA . VAL A 1 220 ? 4.550 -2.250 5.098 1.00 96.88 220 VAL A CA 1
ATOM 1828 C C . VAL A 1 220 ? 3.165 -1.932 4.536 1.00 96.88 220 VAL A C 1
ATOM 1830 O O . VAL A 1 220 ? 2.410 -2.821 4.157 1.00 96.88 220 VAL A O 1
ATOM 1833 N N . ASP A 1 221 ? 2.852 -0.645 4.471 1.00 95.31 221 ASP A N 1
ATOM 1834 C CA . ASP A 1 221 ? 1.573 -0.105 4.004 1.00 95.31 221 ASP A CA 1
ATOM 1835 C C . ASP A 1 221 ? 1.596 0.273 2.522 1.00 95.31 221 ASP A C 1
ATOM 1837 O O . ASP A 1 221 ? 0.553 0.506 1.923 1.00 95.31 221 ASP A O 1
ATOM 1841 N N . ALA A 1 222 ? 2.790 0.381 1.945 1.00 96.94 222 ALA A N 1
ATOM 1842 C CA . ALA A 1 222 ? 3.013 0.616 0.530 1.00 96.94 222 ALA A CA 1
ATOM 1843 C C . ALA A 1 222 ? 4.406 0.118 0.139 1.00 96.94 222 ALA A C 1
ATOM 1845 O O . ALA A 1 222 ? 5.309 0.074 0.982 1.00 96.94 222 ALA A O 1
ATOM 1846 N N . VAL A 1 223 ? 4.598 -0.199 -1.140 1.00 98.75 223 VAL A N 1
ATOM 1847 C CA . VAL A 1 223 ? 5.900 -0.583 -1.697 1.00 98.75 223 VAL A CA 1
ATOM 1848 C C . VAL A 1 223 ? 6.302 0.363 -2.824 1.00 98.75 223 VAL A C 1
ATOM 1850 O O . VAL A 1 223 ? 5.547 0.602 -3.762 1.00 98.75 223 VAL A O 1
ATOM 1853 N N . ILE A 1 224 ? 7.520 0.889 -2.748 1.00 98.62 224 ILE A N 1
ATOM 1854 C CA . ILE A 1 224 ? 8.148 1.653 -3.822 1.00 98.62 224 ILE A CA 1
ATOM 1855 C C . ILE A 1 224 ? 9.330 0.840 -4.337 1.00 98.62 224 ILE A C 1
ATOM 1857 O O . ILE A 1 224 ? 10.262 0.542 -3.591 1.00 98.62 224 ILE A O 1
ATOM 1861 N N . ASN A 1 225 ? 9.308 0.480 -5.614 1.00 98.62 225 ASN A N 1
ATOM 1862 C CA . ASN A 1 225 ? 10.467 -0.118 -6.264 1.00 98.62 225 ASN A CA 1
ATOM 1863 C C . ASN A 1 225 ? 11.183 0.948 -7.087 1.00 98.62 225 ASN A C 1
ATOM 1865 O O . ASN A 1 225 ? 10.567 1.632 -7.905 1.00 98.62 225 ASN A O 1
ATOM 1869 N N . VAL A 1 226 ? 12.475 1.108 -6.825 1.00 97.19 226 VAL A N 1
ATOM 1870 C CA . VAL A 1 226 ? 13.319 2.123 -7.455 1.00 97.19 226 VAL A CA 1
ATOM 1871 C C . VAL A 1 226 ? 14.511 1.467 -8.124 1.00 97.19 226 VAL A C 1
ATOM 1873 O O . VAL A 1 226 ? 14.982 0.425 -7.669 1.00 97.19 226 VAL A O 1
ATOM 1876 N N . GLY A 1 227 ? 14.988 2.059 -9.215 1.00 96.00 227 GLY A N 1
ATOM 1877 C CA . GLY A 1 227 ? 16.207 1.605 -9.879 1.00 96.00 227 GLY A CA 1
ATOM 1878 C C . GLY A 1 227 ? 16.310 2.048 -11.330 1.00 96.00 227 GLY A C 1
ATOM 1879 O O . GLY A 1 227 ? 15.577 2.924 -11.780 1.00 96.00 227 GLY A O 1
ATOM 1880 N N . SER A 1 228 ? 17.221 1.432 -12.058 1.00 95.81 228 SER A N 1
ATOM 1881 C CA . SER A 1 228 ? 17.492 1.691 -13.468 1.00 95.81 228 SER A CA 1
ATOM 1882 C C . SER A 1 228 ? 16.590 0.878 -14.403 1.00 95.81 228 SER A C 1
ATOM 1884 O O . SER A 1 228 ? 15.993 -0.121 -14.001 1.00 95.81 228 SER A O 1
ATOM 1886 N N . ALA A 1 229 ? 16.440 1.331 -15.649 1.00 96.94 229 ALA A N 1
ATOM 1887 C CA . ALA A 1 229 ? 15.767 0.573 -16.703 1.00 96.94 229 ALA A CA 1
ATOM 1888 C C . ALA A 1 229 ? 16.275 0.951 -18.096 1.00 96.94 229 ALA A C 1
ATOM 1890 O O . ALA A 1 229 ? 16.728 2.075 -18.329 1.00 96.94 229 ALA A O 1
ATOM 1891 N N . GLY A 1 230 ? 16.094 0.036 -19.044 1.00 96.62 230 GLY A N 1
ATOM 1892 C CA . GLY A 1 230 ? 16.363 0.292 -20.450 1.00 96.62 230 GLY A CA 1
ATOM 1893 C C . GLY A 1 230 ? 15.177 0.951 -21.150 1.00 96.62 230 GLY A C 1
ATOM 1894 O O . GLY A 1 230 ? 14.051 0.457 -21.092 1.00 96.62 230 GLY A O 1
ATOM 1895 N N . GLY A 1 231 ? 15.416 2.054 -21.856 1.00 96.69 231 GLY A N 1
ATOM 1896 C CA . GLY A 1 231 ? 14.394 2.753 -22.633 1.00 96.69 231 GLY A CA 1
ATOM 1897 C C . GLY A 1 231 ? 13.896 1.917 -23.816 1.00 96.69 231 GLY A C 1
ATOM 1898 O O . GLY A 1 231 ? 14.693 1.336 -24.561 1.00 96.69 231 GLY A O 1
ATOM 1899 N N . LEU A 1 232 ? 12.574 1.868 -23.994 1.00 96.88 232 LEU A N 1
ATOM 1900 C CA . LEU A 1 232 ? 11.896 1.287 -25.158 1.00 96.88 232 LEU A CA 1
ATOM 1901 C C . LEU A 1 232 ? 11.292 2.372 -26.055 1.00 96.88 232 LEU A C 1
ATOM 1903 O O . LEU A 1 232 ? 11.346 2.253 -27.279 1.00 96.88 232 LEU A O 1
ATOM 1907 N N . ASN A 1 233 ? 10.749 3.434 -25.455 1.00 94.50 233 ASN A N 1
ATOM 1908 C CA . ASN A 1 233 ? 10.250 4.593 -26.184 1.00 94.50 233 ASN A CA 1
ATOM 1909 C C . ASN A 1 233 ? 11.423 5.377 -26.815 1.00 94.50 233 ASN A C 1
ATOM 1911 O O . ASN A 1 233 ? 12.327 5.798 -26.090 1.00 94.50 233 ASN A O 1
ATOM 1915 N N . PRO A 1 234 ? 11.421 5.614 -28.144 1.00 90.88 234 PRO A N 1
ATOM 1916 C CA . PRO A 1 234 ? 12.469 6.376 -28.828 1.00 90.88 234 PRO A CA 1
ATOM 1917 C C . PRO A 1 234 ? 12.641 7.831 -28.375 1.00 90.88 234 PRO A C 1
ATOM 1919 O O . PRO A 1 234 ? 13.654 8.441 -28.710 1.00 90.88 234 PRO A O 1
ATOM 1922 N N . GLU A 1 235 ? 11.664 8.394 -27.662 1.00 91.19 235 GLU A N 1
ATOM 1923 C CA . GLU A 1 235 ? 11.713 9.750 -27.102 1.00 91.19 235 GLU A CA 1
ATOM 1924 C C . GLU A 1 235 ? 12.332 9.819 -25.695 1.00 91.19 235 GLU A C 1
ATOM 1926 O O . GLU A 1 235 ? 12.405 10.912 -25.119 1.00 91.19 235 GLU A O 1
ATOM 1931 N N . LEU A 1 236 ? 12.722 8.676 -25.120 1.00 92.44 236 LEU A N 1
ATOM 1932 C CA . LEU A 1 236 ? 13.463 8.624 -23.862 1.00 92.44 236 LEU A CA 1
ATOM 1933 C C . LEU A 1 236 ? 14.947 8.851 -24.115 1.00 92.44 236 LEU A C 1
ATOM 1935 O O . LEU A 1 236 ? 15.541 8.218 -24.992 1.00 92.44 236 LEU A O 1
ATOM 1939 N N . ASP A 1 237 ? 15.536 9.711 -23.295 1.00 91.00 237 ASP A N 1
ATOM 1940 C CA . ASP A 1 237 ? 16.983 9.870 -23.216 1.00 91.00 237 ASP A CA 1
ATOM 1941 C C . ASP A 1 237 ? 17.518 9.236 -21.927 1.00 91.00 237 ASP A C 1
ATOM 1943 O O . ASP A 1 237 ? 16.749 8.797 -21.066 1.00 91.00 237 ASP A O 1
ATOM 1947 N N . TYR A 1 238 ? 18.840 9.166 -21.785 1.00 90.56 238 TYR A N 1
ATOM 1948 C CA . TYR A 1 238 ? 19.456 8.791 -20.518 1.00 90.56 238 TYR A CA 1
ATOM 1949 C C . TYR A 1 238 ? 18.878 9.641 -19.399 1.00 90.56 238 TYR A C 1
ATOM 1951 O O . TYR A 1 238 ? 18.570 10.821 -19.584 1.00 90.56 238 TYR A O 1
ATOM 1959 N N . GLU A 1 239 ? 18.822 9.064 -18.201 1.00 91.19 239 GLU A N 1
ATOM 1960 C CA . GLU A 1 239 ? 18.593 9.821 -16.981 1.00 91.19 239 GLU A CA 1
ATOM 1961 C C . GLU A 1 239 ? 17.140 10.361 -16.842 1.00 91.19 239 GLU A C 1
ATOM 1963 O O . GLU A 1 239 ? 16.778 10.833 -15.756 1.00 91.19 239 GLU A O 1
ATOM 1968 N N . ASP A 1 240 ? 16.300 10.229 -17.885 1.00 92.81 240 ASP A N 1
ATOM 1969 C CA . ASP A 1 240 ? 14.842 10.429 -17.868 1.00 92.81 240 ASP A CA 1
ATOM 1970 C C . ASP A 1 240 ? 14.181 9.514 -16.825 1.00 92.81 240 ASP A C 1
ATOM 1972 O O . ASP A 1 240 ? 14.703 8.447 -16.485 1.00 92.81 240 ASP A O 1
ATOM 1976 N N . ILE A 1 241 ? 13.008 9.920 -16.322 1.00 95.19 241 ILE A N 1
ATOM 1977 C CA . ILE A 1 241 ? 12.263 9.167 -15.305 1.00 95.19 241 ILE A CA 1
ATOM 1978 C C . ILE A 1 241 ? 10.953 8.637 -15.852 1.00 95.19 241 ILE A C 1
ATOM 1980 O O . ILE A 1 241 ? 10.096 9.400 -16.302 1.00 95.19 241 ILE A O 1
ATOM 1984 N N . VAL A 1 242 ? 10.773 7.328 -15.709 1.00 97.50 242 VAL A N 1
ATOM 1985 C CA . VAL A 1 242 ? 9.519 6.632 -15.968 1.00 97.50 242 VAL A CA 1
ATOM 1986 C C . VAL A 1 242 ? 8.875 6.251 -14.639 1.00 97.50 242 VAL A C 1
ATOM 1988 O O . VAL A 1 242 ? 9.472 5.567 -13.808 1.00 97.50 242 VAL A O 1
ATOM 1991 N N . VAL A 1 243 ? 7.629 6.676 -14.450 1.00 97.81 243 VAL A N 1
ATOM 1992 C CA . VAL A 1 243 ? 6.777 6.280 -13.328 1.00 97.81 243 VAL A CA 1
ATOM 1993 C C . VAL A 1 243 ? 5.688 5.349 -13.852 1.00 97.81 243 VAL A C 1
ATOM 1995 O O . VAL A 1 243 ? 4.978 5.677 -14.809 1.00 97.81 243 VAL A O 1
ATOM 1998 N N . SER A 1 244 ? 5.545 4.179 -13.231 1.00 98.50 244 SER A N 1
ATOM 1999 C CA . SER A 1 244 ? 4.603 3.162 -13.697 1.00 98.50 244 SER A CA 1
ATOM 2000 C C . SER A 1 244 ? 3.152 3.627 -13.572 1.00 98.50 244 SER A C 1
ATOM 2002 O O . SER A 1 244 ? 2.676 3.919 -12.477 1.00 98.50 244 SER A O 1
ATOM 2004 N N . THR A 1 245 ? 2.418 3.597 -14.680 1.00 98.62 245 THR A N 1
ATOM 2005 C CA . THR A 1 245 ? 0.943 3.560 -14.678 1.00 98.62 245 THR A CA 1
ATOM 2006 C C . THR A 1 245 ? 0.436 2.127 -14.511 1.00 98.62 245 THR A C 1
ATOM 2008 O O . THR A 1 245 ? -0.556 1.890 -13.821 1.00 98.62 245 THR A O 1
ATOM 2011 N N . ALA A 1 246 ? 1.153 1.169 -15.099 1.00 98.62 246 ALA A N 1
ATOM 2012 C CA . ALA A 1 246 ? 0.974 -0.261 -14.913 1.00 98.62 246 ALA A CA 1
ATOM 2013 C C . ALA A 1 246 ? 2.291 -1.003 -15.192 1.00 98.62 246 ALA A C 1
ATOM 2015 O O . ALA A 1 246 ? 3.206 -0.454 -15.813 1.00 98.62 246 ALA A O 1
ATOM 2016 N N . CYS A 1 247 ? 2.362 -2.259 -14.771 1.00 98.75 247 CYS A N 1
ATOM 2017 C CA . CYS A 1 247 ? 3.465 -3.172 -15.053 1.00 98.75 247 CYS A CA 1
ATOM 2018 C C . CYS A 1 247 ? 2.972 -4.392 -15.836 1.00 98.75 247 CYS A C 1
ATOM 2020 O O . CYS A 1 247 ? 1.813 -4.787 -15.703 1.00 98.75 247 CYS A O 1
ATOM 2022 N N . ILE A 1 248 ? 3.851 -5.006 -16.626 1.00 98.62 248 ILE A N 1
ATOM 2023 C CA . ILE A 1 248 ? 3.558 -6.227 -17.389 1.00 98.62 248 ILE A CA 1
ATOM 2024 C C . ILE A 1 248 ? 4.749 -7.183 -17.363 1.00 98.62 248 ILE A C 1
ATOM 2026 O O . ILE A 1 248 ? 5.888 -6.751 -17.508 1.00 98.62 248 ILE A O 1
ATOM 2030 N N . GLN A 1 249 ? 4.497 -8.488 -17.232 1.00 98.69 249 GLN A N 1
ATOM 2031 C CA . GLN A 1 249 ? 5.528 -9.509 -17.440 1.00 98.69 249 GLN A CA 1
ATOM 2032 C C . GLN A 1 249 ? 5.594 -9.880 -18.922 1.00 98.69 249 GLN A C 1
ATOM 2034 O O . GLN A 1 249 ? 4.786 -10.671 -19.409 1.00 98.69 249 GLN A O 1
ATOM 2039 N N . HIS A 1 250 ? 6.535 -9.292 -19.660 1.00 98.00 250 HIS A N 1
ATOM 2040 C CA . HIS A 1 250 ? 6.605 -9.431 -21.118 1.00 98.00 250 HIS A CA 1
ATOM 2041 C C . HIS A 1 250 ? 7.032 -10.834 -21.581 1.00 98.00 250 HIS A C 1
ATOM 2043 O O . HIS A 1 250 ? 6.868 -11.188 -22.752 1.00 98.00 250 HIS A O 1
ATOM 2049 N N . ASP A 1 251 ? 7.611 -11.624 -20.679 1.00 97.56 251 ASP A N 1
ATOM 2050 C CA . ASP A 1 251 ? 8.096 -12.988 -20.890 1.00 97.56 251 ASP A CA 1
ATOM 2051 C C . ASP A 1 251 ? 7.112 -14.069 -20.394 1.00 97.56 251 ASP A C 1
ATOM 2053 O O . ASP A 1 251 ? 7.340 -15.254 -20.634 1.00 97.56 251 ASP A O 1
ATOM 2057 N N . PHE A 1 252 ? 5.994 -13.693 -19.756 1.00 97.81 252 PHE A N 1
ATOM 2058 C CA . PHE A 1 252 ? 4.958 -14.642 -19.342 1.00 97.81 252 PHE A CA 1
ATOM 2059 C C . PHE A 1 25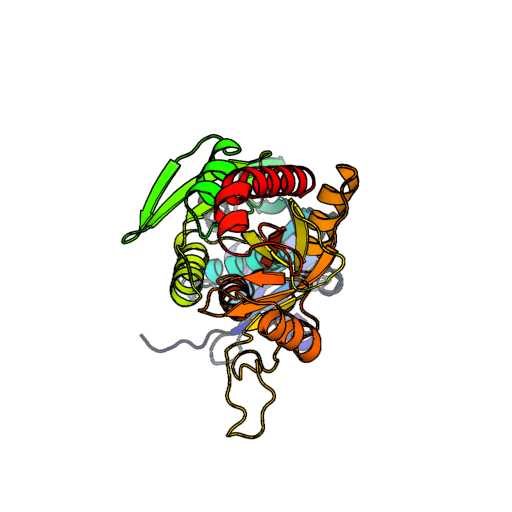2 ? 4.096 -15.044 -20.546 1.00 97.81 252 PHE A C 1
ATOM 2061 O O . PHE A 1 252 ? 3.297 -14.253 -21.051 1.00 97.81 252 PHE A O 1
ATOM 2068 N N . ASP A 1 253 ? 4.250 -16.278 -21.029 1.00 97.75 253 ASP A N 1
ATOM 2069 C CA . ASP A 1 253 ? 3.617 -16.733 -22.269 1.00 97.75 253 ASP A CA 1
ATOM 2070 C C . ASP A 1 253 ? 2.835 -18.038 -22.080 1.00 97.75 253 ASP A C 1
ATOM 2072 O O . ASP A 1 253 ? 3.392 -19.129 -21.965 1.00 97.75 253 ASP A O 1
ATOM 2076 N N . ILE A 1 254 ? 1.510 -17.905 -22.076 1.00 97.50 254 ILE A N 1
ATOM 2077 C CA . ILE A 1 254 ? 0.555 -19.018 -22.092 1.00 97.50 254 ILE A CA 1
ATOM 2078 C C . ILE A 1 254 ? -0.361 -18.939 -23.323 1.00 97.50 254 ILE A C 1
ATOM 2080 O O . ILE A 1 254 ? -1.506 -19.395 -23.293 1.00 97.50 254 ILE A O 1
ATOM 2084 N N . THR A 1 255 ? 0.136 -18.370 -24.427 1.00 97.62 255 THR A N 1
ATOM 2085 C CA . THR A 1 255 ? -0.610 -18.215 -25.692 1.00 97.62 255 THR A CA 1
ATOM 2086 C C . THR A 1 255 ? -1.062 -19.545 -26.293 1.00 97.62 255 THR A C 1
ATOM 2088 O O . THR A 1 255 ? -2.090 -19.599 -26.966 1.00 97.62 255 THR A O 1
ATOM 2091 N N . ALA A 1 256 ? -0.385 -20.648 -25.955 1.00 97.75 256 ALA A N 1
ATOM 2092 C CA . ALA A 1 256 ? -0.819 -22.011 -26.271 1.00 97.75 256 ALA A CA 1
ATOM 2093 C C . ALA A 1 256 ? -2.239 -22.340 -25.758 1.00 97.75 256 ALA A C 1
ATOM 2095 O O . ALA A 1 256 ? -2.902 -23.219 -26.304 1.00 97.75 256 ALA A O 1
ATOM 2096 N N . PHE A 1 257 ? -2.724 -21.619 -24.741 1.00 96.50 257 PHE A N 1
ATOM 2097 C CA . PHE A 1 257 ? -4.076 -21.740 -24.189 1.00 96.50 257 PHE A CA 1
ATOM 2098 C C . PHE A 1 257 ? -5.040 -20.650 -24.697 1.00 96.50 257 PHE A C 1
ATOM 2100 O O . PHE A 1 257 ? -6.100 -20.442 -24.109 1.00 96.50 257 PHE A O 1
ATOM 2107 N N . GLY A 1 258 ? -4.683 -19.929 -25.766 1.00 96.62 258 GLY A N 1
ATOM 2108 C CA . GLY A 1 258 ? -5.520 -18.892 -26.381 1.00 96.62 258 GLY A CA 1
ATOM 2109 C C . GLY A 1 258 ? -5.602 -17.581 -25.593 1.00 96.62 258 GLY A C 1
ATOM 2110 O O . GLY A 1 258 ? -6.508 -16.784 -25.827 1.00 96.62 258 GLY A O 1
ATOM 2111 N N . ARG A 1 259 ? -4.691 -17.358 -24.639 1.00 96.75 259 ARG A N 1
ATOM 2112 C CA . ARG A 1 259 ? -4.567 -16.095 -23.894 1.00 96.75 259 ARG A CA 1
ATOM 2113 C C . ARG A 1 259 ? -3.574 -15.159 -24.579 1.00 96.75 259 ARG A C 1
ATOM 2115 O O . ARG A 1 259 ? -2.701 -15.609 -25.312 1.00 96.75 259 ARG A O 1
ATOM 2122 N N . GLU A 1 260 ? -3.691 -13.860 -24.325 1.00 96.44 260 GLU A N 1
ATOM 2123 C CA . GLU A 1 260 ? -2.685 -12.894 -24.774 1.00 96.44 260 GLU A CA 1
ATOM 2124 C C . GLU A 1 260 ? -1.361 -13.095 -24.021 1.00 96.44 260 GLU A C 1
ATOM 2126 O O . GLU A 1 260 ? -1.346 -13.514 -22.861 1.00 96.44 260 GLU A O 1
ATOM 2131 N N . LYS A 1 261 ? -0.236 -12.771 -24.666 1.00 97.56 261 LYS A N 1
ATOM 2132 C CA . LYS A 1 261 ? 1.069 -12.767 -23.998 1.00 97.56 261 LYS A CA 1
ATOM 2133 C C . LYS A 1 261 ? 1.076 -11.735 -22.865 1.00 97.56 261 LYS A C 1
ATOM 2135 O O . LYS A 1 261 ? 0.553 -10.634 -23.029 1.00 97.56 261 LYS A O 1
ATOM 2140 N N . GLY A 1 262 ? 1.651 -12.101 -21.726 1.00 97.25 262 GLY A N 1
ATOM 2141 C CA . GLY A 1 262 ? 1.646 -11.316 -20.493 1.00 97.25 262 GLY A CA 1
ATOM 2142 C C . GLY A 1 262 ? 0.406 -11.508 -19.616 1.00 97.25 262 GLY A C 1
ATOM 2143 O O . GLY A 1 262 ? 0.416 -11.043 -18.485 1.00 97.25 262 GLY A O 1
ATOM 2144 N N . TYR A 1 263 ? -0.646 -12.198 -20.082 1.00 98.06 263 TYR A N 1
ATOM 2145 C CA . TYR A 1 263 ? -1.846 -12.455 -19.277 1.00 98.06 263 TYR A CA 1
ATOM 2146 C C . TYR A 1 263 ? -1.557 -13.428 -18.129 1.00 98.06 263 TYR A C 1
ATOM 2148 O O . TYR A 1 263 ? -1.197 -14.582 -18.377 1.00 98.06 263 TYR A O 1
ATOM 2156 N N . ILE A 1 264 ? -1.787 -13.001 -16.884 1.00 97.62 264 ILE A N 1
ATOM 2157 C CA . ILE A 1 264 ? -1.547 -13.812 -15.685 1.00 97.62 264 ILE A CA 1
ATOM 2158 C C . ILE A 1 264 ? -2.896 -14.223 -15.072 1.00 97.62 264 ILE A C 1
ATOM 2160 O O . ILE A 1 264 ? -3.613 -13.368 -14.553 1.00 97.62 264 ILE A O 1
ATOM 2164 N N . PRO A 1 265 ? -3.253 -15.524 -15.042 1.00 96.25 265 PRO A N 1
ATOM 2165 C CA . PRO A 1 265 ? -4.555 -15.971 -14.539 1.00 96.25 265 PRO A CA 1
ATOM 2166 C C . PRO A 1 265 ? -4.890 -15.554 -13.103 1.00 96.25 265 PRO A C 1
ATOM 2168 O O . PRO A 1 265 ? -6.051 -15.310 -12.817 1.00 96.25 265 PRO A O 1
ATOM 2171 N N . SER A 1 266 ? -3.903 -15.450 -12.206 1.00 93.44 266 SER A N 1
ATOM 2172 C CA . SER A 1 266 ? -4.136 -15.018 -10.816 1.00 93.44 266 SER A CA 1
ATOM 2173 C C . SER A 1 266 ? -4.422 -13.520 -10.672 1.00 93.44 266 SER A C 1
ATOM 2175 O O . SER A 1 266 ? -4.828 -13.091 -9.600 1.00 93.44 266 SER A O 1
ATOM 2177 N N . ILE A 1 267 ? -4.139 -12.736 -11.714 1.00 96.94 267 ILE A N 1
ATOM 2178 C CA . ILE A 1 267 ? -4.421 -11.296 -11.802 1.00 96.94 267 ILE A CA 1
ATOM 2179 C C . ILE A 1 267 ? -5.674 -11.046 -12.650 1.00 96.94 267 ILE A C 1
ATOM 2181 O O . ILE A 1 267 ? -6.310 -10.007 -12.529 1.00 96.94 267 ILE A O 1
ATOM 2185 N N . GLU A 1 268 ? -6.032 -12.008 -13.505 1.00 96.19 268 GLU A N 1
ATOM 2186 C CA . GLU A 1 268 ? -7.115 -11.921 -14.489 1.00 96.19 268 GLU A CA 1
ATOM 2187 C C . GLU A 1 268 ? -6.927 -10.808 -15.543 1.00 96.19 268 GLU A C 1
ATOM 2189 O O . GLU A 1 268 ? -7.850 -10.508 -16.299 1.00 96.19 268 GLU A O 1
ATOM 2194 N N . ASP A 1 269 ? -5.708 -10.275 -15.671 1.00 97.19 269 ASP A N 1
ATOM 2195 C CA . ASP A 1 269 ? -5.291 -9.241 -16.626 1.00 97.19 269 ASP A CA 1
ATOM 2196 C C . ASP A 1 269 ? -3.815 -9.473 -17.041 1.00 97.19 269 ASP A C 1
ATOM 2198 O O . ASP A 1 269 ? -3.101 -10.295 -16.455 1.00 97.19 269 ASP A O 1
ATOM 2202 N N . LYS A 1 270 ? -3.348 -8.767 -18.074 1.00 96.19 270 LYS A N 1
ATOM 2203 C CA . LYS A 1 270 ? -1.928 -8.647 -18.442 1.00 96.19 270 LYS A CA 1
ATOM 2204 C C . LYS A 1 270 ? -1.240 -7.445 -17.796 1.00 96.19 270 LYS A C 1
ATOM 2206 O O . LYS A 1 270 ? -0.017 -7.440 -17.679 1.00 96.19 270 LYS A O 1
ATOM 2211 N N . TYR A 1 271 ? -2.010 -6.433 -17.396 1.00 98.12 271 TYR A N 1
ATOM 2212 C CA . TYR A 1 271 ? -1.485 -5.236 -16.748 1.00 98.12 271 TYR A CA 1
ATOM 2213 C C . TYR A 1 271 ? -1.790 -5.238 -15.254 1.00 98.12 271 TYR A C 1
ATOM 2215 O O . TYR A 1 271 ? -2.928 -5.421 -14.832 1.00 98.12 271 TYR A O 1
ATOM 2223 N N . ILE A 1 272 ? -0.765 -4.972 -14.449 1.00 98.56 272 ILE A N 1
ATOM 2224 C CA . ILE A 1 272 ? -0.898 -4.770 -13.008 1.00 98.56 272 ILE A CA 1
ATOM 2225 C C . ILE A 1 272 ? -0.798 -3.268 -12.754 1.00 98.56 272 ILE A C 1
ATOM 2227 O O . ILE A 1 272 ? 0.276 -2.680 -12.881 1.00 98.56 272 ILE A O 1
ATOM 2231 N N . TYR A 1 273 ? -1.928 -2.630 -12.461 1.00 98.50 273 TYR A N 1
ATOM 2232 C CA . TYR A 1 273 ? -2.022 -1.174 -12.333 1.00 98.50 273 TYR A CA 1
ATOM 2233 C C . TYR A 1 273 ? -1.431 -0.668 -11.015 1.00 98.50 273 TYR A C 1
ATOM 2235 O O . TYR A 1 273 ? -1.720 -1.217 -9.953 1.00 98.50 273 TYR A O 1
ATOM 2243 N N . ALA A 1 274 ? -0.636 0.401 -11.094 1.00 98.19 274 ALA A N 1
ATOM 2244 C CA . ALA A 1 274 ? -0.059 1.053 -9.922 1.00 98.19 274 ALA A CA 1
ATOM 2245 C C . ALA A 1 274 ? -1.104 1.873 -9.148 1.00 98.19 274 ALA A C 1
ATOM 2247 O O . ALA A 1 274 ? -2.148 2.261 -9.687 1.00 98.19 274 ALA A O 1
ATOM 2248 N N . ASP A 1 275 ? -0.810 2.179 -7.882 1.00 97.31 275 ASP A N 1
ATOM 2249 C CA . ASP A 1 275 ? -1.698 3.000 -7.064 1.00 97.31 275 ASP A CA 1
ATOM 2250 C C . ASP A 1 275 ? -1.766 4.446 -7.584 1.00 97.31 275 ASP A C 1
ATOM 2252 O O . ASP A 1 275 ? -0.749 5.097 -7.836 1.00 97.31 275 ASP A O 1
ATOM 2256 N N . LYS A 1 276 ? -2.987 4.975 -7.724 1.00 95.62 276 LYS A N 1
ATOM 2257 C CA . LYS A 1 276 ? -3.219 6.307 -8.305 1.00 95.62 276 LYS A CA 1
ATOM 2258 C C . LYS A 1 276 ? -2.673 7.434 -7.431 1.00 95.62 276 LYS A C 1
ATOM 2260 O O . LYS A 1 276 ? -2.177 8.421 -7.968 1.00 95.62 276 LYS A O 1
ATOM 2265 N N . ILE A 1 277 ? -2.752 7.302 -6.107 1.00 91.81 277 ILE A N 1
ATOM 2266 C CA . ILE A 1 277 ? -2.279 8.329 -5.173 1.00 91.81 277 ILE A CA 1
ATOM 2267 C C . ILE A 1 277 ? -0.750 8.356 -5.187 1.00 91.81 277 ILE A C 1
ATOM 2269 O O . ILE A 1 277 ? -0.158 9.434 -5.256 1.00 91.81 277 ILE A O 1
ATOM 2273 N N . LEU A 1 278 ? -0.103 7.187 -5.168 1.00 95.44 278 LEU A N 1
ATOM 2274 C CA . LEU A 1 278 ? 1.351 7.089 -5.285 1.00 95.44 278 LEU A CA 1
ATOM 2275 C C . LEU A 1 278 ? 1.845 7.609 -6.638 1.00 95.44 278 LEU A C 1
ATOM 2277 O O . LEU A 1 278 ? 2.803 8.378 -6.664 1.00 95.44 278 LEU A O 1
ATOM 2281 N N . LEU A 1 279 ? 1.164 7.274 -7.737 1.00 96.56 279 LEU A N 1
ATOM 2282 C CA . LEU A 1 279 ? 1.465 7.803 -9.069 1.00 96.56 279 LEU A CA 1
ATOM 2283 C C . LEU A 1 279 ? 1.382 9.334 -9.104 1.00 96.56 279 LEU A C 1
ATOM 2285 O O . LEU A 1 279 ? 2.304 9.988 -9.591 1.00 96.56 279 LEU A O 1
ATOM 2289 N N . GLU A 1 280 ? 0.308 9.926 -8.576 1.00 94.50 280 GLU A N 1
ATOM 2290 C CA . GLU A 1 280 ? 0.151 11.383 -8.518 1.00 94.50 280 GLU A CA 1
ATOM 2291 C C . GLU A 1 280 ? 1.242 12.051 -7.677 1.00 94.50 280 GLU A C 1
ATOM 2293 O O . GLU A 1 280 ? 1.777 13.086 -8.079 1.00 94.50 280 GLU A O 1
ATOM 2298 N N . LYS A 1 281 ? 1.591 11.469 -6.524 1.00 92.94 281 LYS A N 1
ATOM 2299 C CA . LYS A 1 281 ? 2.657 11.982 -5.655 1.00 92.94 281 LYS A CA 1
ATOM 2300 C C . LYS A 1 281 ? 4.027 11.885 -6.328 1.00 92.94 281 LYS A C 1
ATOM 2302 O O . LYS A 1 281 ? 4.737 12.883 -6.379 1.00 92.94 281 LYS A O 1
ATOM 2307 N N . ALA A 1 282 ? 4.370 10.735 -6.905 1.00 94.25 282 ALA A N 1
ATOM 2308 C CA . ALA A 1 282 ? 5.620 10.553 -7.643 1.00 94.25 282 ALA A CA 1
ATOM 2309 C C . ALA A 1 282 ? 5.735 11.558 -8.800 1.00 94.25 282 ALA A C 1
ATOM 2311 O O . ALA A 1 282 ? 6.740 12.253 -8.929 1.00 94.25 282 ALA A O 1
ATOM 2312 N N . THR A 1 283 ? 4.662 11.705 -9.583 1.00 94.00 283 THR A N 1
ATOM 2313 C CA . THR A 1 283 ? 4.590 12.652 -10.707 1.00 94.00 283 THR A CA 1
ATOM 2314 C C . THR A 1 283 ? 4.828 14.088 -10.238 1.00 94.00 283 THR A C 1
ATOM 2316 O O . THR A 1 283 ? 5.723 14.758 -10.747 1.00 94.00 283 THR A O 1
ATOM 2319 N N . LYS A 1 284 ? 4.083 14.548 -9.221 1.00 92.94 284 LYS A N 1
ATOM 2320 C CA . LYS A 1 284 ? 4.209 15.915 -8.690 1.00 92.94 284 LYS A CA 1
ATOM 2321 C C . LYS A 1 284 ? 5.609 16.204 -8.151 1.00 92.94 284 LYS A C 1
ATOM 2323 O O . LYS A 1 284 ? 6.120 17.297 -8.370 1.00 92.94 284 LYS A O 1
ATOM 2328 N N . ALA A 1 285 ? 6.228 15.246 -7.463 1.00 90.88 285 ALA A N 1
ATOM 2329 C CA . ALA A 1 285 ? 7.569 15.414 -6.906 1.00 90.88 285 ALA A CA 1
ATOM 2330 C C . ALA A 1 285 ? 8.644 15.595 -7.992 1.00 90.88 285 ALA A C 1
ATOM 2332 O O . ALA A 1 285 ? 9.554 16.411 -7.834 1.00 90.88 285 ALA A O 1
ATOM 2333 N N . ILE A 1 286 ? 8.524 14.870 -9.108 1.00 87.94 286 ILE A N 1
ATOM 2334 C CA . ILE A 1 286 ? 9.449 14.985 -10.246 1.00 87.94 286 ILE A CA 1
ATOM 2335 C C . ILE A 1 286 ? 9.206 16.295 -11.011 1.00 87.94 286 ILE A C 1
ATOM 2337 O O . ILE A 1 286 ? 10.158 17.013 -11.318 1.00 87.94 286 ILE A O 1
ATOM 2341 N N . GLU A 1 287 ? 7.944 16.660 -11.252 1.00 89.44 287 GLU A N 1
ATOM 2342 C CA . GLU A 1 287 ? 7.580 17.916 -11.927 1.00 89.44 287 GLU A CA 1
ATOM 2343 C C . GLU A 1 287 ? 8.058 19.150 -11.147 1.00 89.44 287 GLU A C 1
ATOM 2345 O O . GLU A 1 287 ? 8.601 20.084 -11.735 1.00 89.44 287 GLU A O 1
ATOM 2350 N N . GLN A 1 288 ? 7.938 19.145 -9.813 1.00 87.19 288 GLN A N 1
ATOM 2351 C CA . GLN A 1 288 ? 8.443 20.223 -8.950 1.00 87.19 288 GLN A CA 1
ATOM 2352 C C . GLN A 1 288 ? 9.966 20.390 -9.020 1.00 87.19 288 GLN A C 1
ATOM 2354 O O . GLN A 1 288 ? 10.486 21.467 -8.734 1.00 87.19 288 GLN A O 1
ATOM 2359 N N . ALA A 1 289 ? 10.689 19.349 -9.435 1.00 81.62 289 ALA A N 1
ATOM 2360 C CA . ALA A 1 289 ? 12.118 19.420 -9.687 1.00 81.62 289 ALA A CA 1
ATOM 2361 C C . ALA A 1 289 ? 12.464 19.967 -11.087 1.00 81.62 289 ALA A C 1
ATOM 2363 O O . ALA A 1 289 ? 13.635 19.920 -11.450 1.00 81.62 289 ALA A O 1
ATOM 2364 N N . ASN A 1 290 ? 11.490 20.459 -11.867 1.00 79.00 290 ASN A N 1
ATOM 2365 C CA . ASN A 1 290 ? 11.636 20.895 -13.265 1.00 79.00 290 ASN A CA 1
ATOM 2366 C C . ASN A 1 290 ? 12.198 19.814 -14.202 1.00 79.00 290 ASN A C 1
ATOM 2368 O O . ASN A 1 290 ? 12.898 20.126 -15.165 1.00 79.00 290 ASN A O 1
ATOM 2372 N N . ASN A 1 291 ? 11.904 18.545 -13.923 1.00 79.50 291 ASN A N 1
ATOM 2373 C CA . ASN A 1 291 ? 12.330 17.432 -14.762 1.00 79.50 291 ASN A CA 1
ATOM 2374 C C . ASN A 1 291 ? 11.151 16.840 -15.533 1.00 79.50 291 ASN A C 1
ATOM 2376 O O . ASN A 1 291 ? 10.005 16.869 -15.077 1.00 79.50 291 ASN A O 1
ATOM 2380 N N . LYS A 1 292 ? 11.444 16.293 -16.715 1.00 83.06 292 LYS A N 1
ATOM 2381 C CA . LYS A 1 292 ? 10.472 15.552 -17.518 1.00 83.06 292 LYS A CA 1
ATOM 2382 C C . LYS A 1 292 ? 10.118 14.260 -16.781 1.00 83.06 292 LYS A C 1
ATOM 2384 O O . LYS A 1 292 ? 11.000 13.488 -16.414 1.00 83.06 292 LYS A O 1
ATOM 2389 N N . VAL A 1 293 ? 8.824 14.027 -16.580 1.00 89.44 293 VAL A N 1
ATOM 2390 C CA . VAL A 1 293 ? 8.302 12.761 -16.060 1.00 89.44 293 VAL A CA 1
ATOM 2391 C C . VAL A 1 293 ? 7.520 12.057 -17.155 1.00 89.44 293 VAL A C 1
ATOM 2393 O O . VAL A 1 293 ? 6.596 12.621 -17.743 1.00 89.44 293 VAL A O 1
ATOM 2396 N N . ILE A 1 294 ? 7.888 10.812 -17.426 1.00 95.25 294 ILE A N 1
ATOM 2397 C CA . ILE A 1 294 ? 7.153 9.933 -18.321 1.00 95.25 294 ILE A CA 1
ATOM 2398 C C . ILE A 1 294 ? 6.290 9.022 -17.456 1.00 95.25 294 ILE A C 1
ATOM 2400 O O . ILE A 1 294 ? 6.767 8.367 -16.534 1.00 95.25 294 ILE A O 1
ATOM 2404 N N . LYS A 1 295 ? 4.992 8.986 -17.743 1.00 97.31 295 LYS A N 1
ATOM 2405 C CA . LYS A 1 295 ? 4.050 8.068 -17.101 1.00 97.31 295 LYS A CA 1
ATOM 2406 C C . LYS A 1 295 ? 3.668 7.019 -18.124 1.00 97.31 295 LYS A C 1
ATOM 2408 O O . LYS A 1 295 ? 3.088 7.378 -19.143 1.00 97.31 295 LYS A O 1
ATOM 2413 N N . GLY A 1 296 ? 3.931 5.750 -17.846 1.00 97.75 296 GLY A N 1
ATOM 2414 C CA . GLY A 1 296 ? 3.571 4.707 -18.799 1.00 97.75 296 GLY A CA 1
ATOM 2415 C C . GLY A 1 296 ? 3.755 3.301 -18.268 1.00 97.75 296 GLY A C 1
ATOM 2416 O O . GLY A 1 296 ? 3.841 3.094 -17.056 1.00 97.75 296 GLY A O 1
ATOM 2417 N N . ILE A 1 297 ? 3.686 2.329 -19.167 1.00 98.62 297 ILE A N 1
ATOM 2418 C CA . ILE A 1 297 ? 3.782 0.913 -18.817 1.00 98.62 297 ILE A CA 1
ATOM 2419 C C . ILE A 1 297 ? 5.260 0.548 -18.657 1.00 98.62 297 ILE A C 1
ATOM 2421 O O . ILE A 1 297 ? 6.083 0.952 -19.475 1.00 98.62 297 ILE A O 1
ATOM 2425 N N . ILE A 1 298 ? 5.593 -0.227 -17.626 1.00 98.75 298 ILE A N 1
ATOM 2426 C CA . ILE A 1 298 ? 6.939 -0.785 -17.430 1.00 98.75 298 ILE A CA 1
ATOM 2427 C C . ILE A 1 298 ? 6.887 -2.291 -17.688 1.00 98.75 298 ILE A C 1
ATOM 2429 O O . ILE A 1 298 ? 6.061 -2.996 -17.101 1.00 98.75 298 ILE A O 1
ATOM 2433 N N . ALA A 1 299 ? 7.736 -2.774 -18.592 1.00 98.69 299 ALA A N 1
ATOM 2434 C CA . ALA A 1 299 ? 7.835 -4.187 -18.930 1.00 98.69 299 ALA A CA 1
ATOM 2435 C C . ALA A 1 299 ? 8.906 -4.886 -18.083 1.00 98.69 299 ALA A C 1
ATOM 2437 O O . ALA A 1 299 ? 9.999 -4.362 -17.902 1.00 98.69 299 ALA A O 1
ATOM 2438 N N . THR A 1 300 ? 8.607 -6.099 -17.632 1.00 98.81 300 THR A N 1
ATOM 2439 C CA . THR A 1 300 ? 9.503 -6.913 -16.808 1.00 98.81 300 THR A CA 1
ATOM 2440 C C . THR A 1 300 ? 9.706 -8.293 -17.413 1.00 98.81 300 THR A C 1
ATOM 2442 O O . THR A 1 300 ? 8.733 -8.923 -17.838 1.00 98.81 300 THR A O 1
ATOM 2445 N N . GLY A 1 301 ? 10.930 -8.804 -17.387 1.00 98.31 301 GLY A N 1
ATOM 2446 C CA . GLY A 1 301 ? 11.227 -10.196 -17.717 1.00 98.31 301 GLY A CA 1
ATOM 2447 C C . GLY A 1 301 ? 12.597 -10.612 -17.205 1.00 98.31 301 GLY A C 1
ATOM 2448 O O . GLY A 1 301 ? 13.442 -9.762 -16.952 1.00 98.31 301 GLY A O 1
ATOM 2449 N N . ASP A 1 302 ? 12.833 -11.914 -17.046 1.00 97.75 302 ASP A N 1
ATOM 2450 C CA . ASP A 1 302 ? 14.123 -12.437 -16.558 1.00 97.75 302 ASP A CA 1
ATOM 2451 C C . ASP A 1 302 ? 15.178 -12.479 -17.683 1.00 97.75 302 ASP A C 1
ATOM 2453 O O . ASP A 1 302 ? 15.787 -13.509 -17.978 1.00 97.75 302 ASP A O 1
ATOM 2457 N N . GLU A 1 303 ? 15.379 -11.343 -18.353 1.00 94.19 303 GLU A N 1
ATOM 2458 C CA . GLU A 1 303 ? 16.365 -11.166 -19.412 1.00 94.19 303 GLU A CA 1
ATOM 2459 C C . GLU A 1 303 ? 16.849 -9.716 -19.520 1.00 94.19 303 GLU A C 1
ATOM 2461 O O . GLU A 1 303 ? 16.062 -8.774 -19.513 1.00 94.19 303 GLU A O 1
ATOM 2466 N N . PHE A 1 304 ? 18.155 -9.532 -19.727 1.00 93.00 304 PHE A N 1
ATOM 2467 C CA . PHE A 1 304 ? 18.687 -8.231 -20.122 1.00 93.00 304 PHE A CA 1
ATOM 2468 C C . PHE A 1 304 ? 18.379 -7.984 -21.607 1.00 93.00 304 PHE A C 1
ATOM 2470 O O . PHE A 1 304 ? 18.947 -8.629 -22.497 1.00 93.00 304 PHE A O 1
ATOM 2477 N N . VAL A 1 305 ? 17.446 -7.075 -21.891 1.00 92.75 305 VAL A N 1
ATOM 2478 C CA . VAL A 1 305 ? 16.992 -6.784 -23.256 1.00 92.75 305 VAL A CA 1
ATOM 2479 C C . VAL A 1 305 ? 17.983 -5.866 -23.967 1.00 92.75 305 VAL A C 1
ATOM 2481 O O . VAL A 1 305 ? 17.922 -4.649 -23.849 1.00 92.75 305 VAL A O 1
ATOM 2484 N N . ALA A 1 306 ? 18.863 -6.460 -24.770 1.00 87.69 306 ALA A N 1
ATOM 2485 C CA . ALA A 1 306 ? 19.756 -5.740 -25.674 1.00 87.69 306 ALA A CA 1
ATOM 2486 C C . ALA A 1 306 ? 19.259 -5.785 -27.130 1.00 87.69 306 ALA A C 1
ATOM 2488 O O . ALA A 1 306 ? 18.583 -6.730 -27.551 1.00 87.69 306 ALA A O 1
ATOM 2489 N N . GLY A 1 307 ? 19.653 -4.788 -27.922 1.00 87.81 307 GLY A N 1
ATOM 2490 C CA . GLY A 1 307 ? 19.412 -4.734 -29.360 1.00 87.81 307 GLY A CA 1
ATOM 2491 C C . GLY A 1 307 ? 18.095 -4.069 -29.777 1.00 87.81 307 GLY A C 1
ATOM 2492 O O . GLY A 1 307 ? 17.024 -4.270 -29.199 1.00 87.81 307 GLY A O 1
ATOM 2493 N N . LYS A 1 308 ? 18.174 -3.296 -30.867 1.00 89.00 308 LYS A N 1
ATOM 2494 C CA . LYS A 1 308 ? 17.080 -2.444 -31.365 1.00 89.00 308 LYS A CA 1
ATOM 2495 C C . LYS A 1 308 ? 15.819 -3.216 -31.752 1.00 89.00 308 LYS A C 1
ATOM 2497 O O . LYS A 1 308 ? 14.719 -2.759 -31.461 1.00 89.00 308 LYS A O 1
ATOM 2502 N N . GLU A 1 309 ? 15.963 -4.371 -32.401 1.00 92.12 309 GLU A N 1
ATOM 2503 C CA . GLU A 1 309 ? 14.813 -5.151 -32.883 1.00 92.12 309 GLU A CA 1
ATOM 2504 C C . GLU A 1 309 ? 13.943 -5.650 -31.730 1.00 92.12 309 GLU A C 1
ATOM 2506 O O . GLU A 1 309 ? 12.725 -5.494 -31.756 1.00 92.12 309 GLU A O 1
ATOM 2511 N N . LYS A 1 310 ? 14.569 -6.191 -30.681 1.00 93.06 310 LYS A N 1
ATOM 2512 C CA . LYS A 1 310 ? 13.852 -6.724 -29.524 1.00 93.06 310 LYS A CA 1
ATOM 2513 C C . LYS A 1 310 ? 13.152 -5.624 -28.733 1.00 93.06 310 LYS A C 1
ATOM 2515 O O . LYS A 1 310 ? 11.981 -5.778 -28.397 1.00 93.06 310 LYS A O 1
ATOM 2520 N N . ARG A 1 311 ? 13.828 -4.491 -28.504 1.00 94.31 311 ARG A N 1
ATOM 2521 C CA . ARG A 1 311 ? 13.216 -3.315 -27.864 1.00 94.31 311 ARG A CA 1
ATOM 2522 C C . ARG A 1 311 ? 12.018 -2.799 -28.656 1.00 94.31 311 ARG A C 1
ATOM 2524 O O . ARG A 1 311 ? 10.961 -2.568 -28.080 1.00 94.31 311 ARG A O 1
ATOM 2531 N N . LYS A 1 312 ? 12.157 -2.692 -29.982 1.00 93.75 312 LYS A N 1
ATOM 2532 C CA . LYS A 1 312 ? 11.065 -2.285 -30.871 1.00 93.75 312 LYS A CA 1
ATOM 2533 C C . LYS A 1 312 ? 9.859 -3.221 -30.747 1.00 93.75 312 LYS A C 1
ATOM 2535 O O . LYS A 1 312 ? 8.745 -2.735 -30.604 1.00 93.75 312 LYS A O 1
ATOM 2540 N N . LEU A 1 313 ? 10.077 -4.538 -30.744 1.00 94.56 313 LEU A N 1
ATOM 2541 C CA . LEU A 1 313 ? 8.996 -5.515 -30.576 1.00 94.56 313 LEU A CA 1
ATOM 2542 C C . LEU A 1 313 ? 8.281 -5.362 -29.229 1.00 94.56 313 LEU A C 1
ATOM 2544 O O . LEU A 1 313 ? 7.056 -5.402 -29.193 1.00 94.56 313 LEU A O 1
ATOM 2548 N N . LEU A 1 314 ? 9.017 -5.157 -28.131 1.00 95.75 314 LEU A N 1
ATOM 2549 C CA . LEU A 1 314 ? 8.411 -4.931 -26.814 1.00 95.75 314 LEU A CA 1
ATOM 2550 C C . LEU A 1 314 ? 7.592 -3.635 -26.773 1.00 95.75 314 LEU A C 1
ATOM 2552 O O . LEU A 1 314 ? 6.478 -3.635 -26.247 1.00 95.75 314 LEU A O 1
ATOM 2556 N N . TYR A 1 315 ? 8.116 -2.557 -27.364 1.00 96.25 315 TYR A N 1
ATOM 2557 C CA . TYR A 1 315 ? 7.411 -1.283 -27.484 1.00 96.25 315 TYR A CA 1
ATOM 2558 C C . TYR A 1 315 ? 6.110 -1.437 -28.287 1.00 96.25 315 TYR A C 1
ATOM 2560 O O . TYR A 1 315 ? 5.040 -1.076 -27.804 1.00 96.25 315 TYR A O 1
ATOM 2568 N N . GLU A 1 316 ? 6.178 -2.043 -29.477 1.00 95.75 316 GLU A N 1
ATOM 2569 C CA . GLU A 1 316 ? 5.022 -2.244 -30.363 1.00 95.75 316 GLU A CA 1
ATOM 2570 C C . GLU A 1 316 ? 3.983 -3.208 -29.774 1.00 95.75 316 GLU A C 1
ATOM 2572 O O . GLU A 1 316 ? 2.782 -2.990 -29.930 1.00 95.75 316 GLU A O 1
ATOM 2577 N N . GLN A 1 317 ? 4.423 -4.270 -29.093 1.00 95.81 317 GLN A N 1
ATOM 2578 C CA . GLN A 1 317 ? 3.529 -5.293 -28.554 1.00 95.81 317 GLN A CA 1
ATOM 2579 C C . GLN A 1 317 ? 2.803 -4.839 -27.283 1.00 95.81 317 GLN A C 1
ATOM 2581 O O . GLN A 1 317 ? 1.634 -5.181 -27.094 1.00 95.81 317 GLN A O 1
ATOM 2586 N N . PHE A 1 318 ? 3.487 -4.115 -26.395 1.00 96.38 318 PHE A N 1
ATOM 2587 C CA . PHE A 1 318 ? 2.979 -3.841 -25.048 1.00 96.38 318 PHE A CA 1
ATOM 2588 C C . PHE A 1 318 ? 2.718 -2.364 -24.759 1.00 96.38 318 PHE A C 1
ATOM 2590 O O . PHE A 1 318 ? 2.053 -2.078 -23.761 1.00 96.38 318 PHE A O 1
ATOM 2597 N N . GLY A 1 319 ? 3.216 -1.445 -25.594 1.00 95.75 319 GLY A N 1
ATOM 2598 C CA . GLY A 1 319 ? 3.171 -0.005 -25.324 1.00 95.75 319 GLY A CA 1
ATOM 2599 C C . GLY A 1 319 ? 3.982 0.389 -24.086 1.00 95.75 319 GLY A C 1
ATOM 2600 O O . GLY A 1 319 ? 3.624 1.338 -23.393 1.00 95.75 319 GLY A O 1
ATOM 2601 N N . ALA A 1 320 ? 5.015 -0.389 -23.752 1.00 97.75 320 ALA A N 1
ATOM 2602 C CA . ALA A 1 320 ? 5.856 -0.152 -22.585 1.00 97.75 320 ALA A CA 1
ATOM 2603 C C . ALA A 1 320 ? 6.898 0.934 -22.864 1.00 97.75 320 ALA A C 1
ATOM 2605 O O . ALA A 1 320 ? 7.552 0.912 -23.899 1.00 97.75 320 ALA A O 1
ATOM 2606 N N . GLU A 1 321 ? 7.081 1.857 -21.925 1.00 98.06 321 GLU A N 1
ATOM 2607 C CA . GLU A 1 321 ? 8.047 2.956 -22.022 1.00 98.06 321 GLU A CA 1
ATOM 2608 C C . GLU A 1 321 ? 9.479 2.464 -21.800 1.00 98.06 321 GLU A C 1
ATOM 2610 O O . GLU A 1 321 ? 10.402 2.886 -22.496 1.00 98.06 321 GLU A O 1
ATOM 2615 N N . CYS A 1 322 ? 9.666 1.545 -20.851 1.00 98.19 322 CYS A N 1
ATOM 2616 C CA . CYS A 1 322 ? 10.957 0.958 -20.508 1.00 98.19 322 CYS A CA 1
ATOM 2617 C C . CYS A 1 322 ? 10.829 -0.520 -20.111 1.00 98.19 322 CYS A C 1
ATOM 2619 O O . CYS A 1 322 ? 9.723 -1.032 -19.900 1.00 98.19 322 CYS A O 1
ATOM 2621 N N . VAL A 1 323 ? 11.976 -1.200 -20.038 1.00 98.38 323 VAL A N 1
ATOM 2622 C CA . VAL A 1 323 ? 12.107 -2.612 -19.667 1.00 98.38 323 VAL A CA 1
ATOM 2623 C C . VAL A 1 323 ? 13.157 -2.819 -18.575 1.00 98.38 323 VAL A C 1
ATOM 2625 O O . VAL A 1 323 ? 14.198 -2.164 -18.570 1.00 98.38 323 VAL A O 1
ATOM 2628 N N . GLU A 1 324 ? 12.862 -3.722 -17.646 1.00 98.25 324 GLU A N 1
ATOM 2629 C CA . GLU A 1 324 ? 13.685 -4.079 -16.485 1.00 98.25 324 GLU A CA 1
ATOM 2630 C C . GLU A 1 324 ? 13.353 -5.514 -16.010 1.00 98.25 324 GLU A C 1
ATOM 2632 O O . GLU A 1 324 ? 12.716 -6.267 -16.749 1.00 98.25 324 GLU A O 1
ATOM 2637 N N . MET A 1 325 ? 13.808 -5.936 -14.824 1.00 98.56 325 MET A N 1
ATOM 2638 C CA . MET A 1 325 ? 13.807 -7.354 -14.422 1.00 98.56 325 MET A CA 1
ATOM 2639 C C . MET A 1 325 ? 13.026 -7.668 -13.123 1.00 98.56 325 MET A C 1
ATOM 2641 O O . MET A 1 325 ? 12.857 -8.839 -12.783 1.00 98.56 325 MET A O 1
ATOM 2645 N N . GLU A 1 326 ? 12.459 -6.681 -12.414 1.00 98.75 326 GLU A N 1
ATOM 2646 C CA . GLU A 1 326 ? 11.821 -6.879 -11.096 1.00 98.75 326 GLU A CA 1
ATOM 2647 C C . GLU A 1 326 ? 10.385 -6.345 -10.965 1.00 98.75 326 GLU A C 1
ATOM 2649 O O . GLU A 1 326 ? 9.566 -6.928 -10.246 1.00 98.75 326 GLU A O 1
ATOM 2654 N N . GLY A 1 327 ? 10.067 -5.226 -11.611 1.00 98.62 327 GLY A N 1
ATOM 2655 C CA . GLY A 1 327 ? 8.966 -4.330 -11.259 1.00 98.62 327 GLY A CA 1
ATOM 2656 C C . GLY A 1 327 ? 7.596 -4.998 -11.278 1.00 98.62 327 GLY A C 1
ATOM 2657 O O . GLY A 1 327 ? 6.838 -4.887 -10.314 1.00 98.62 327 GLY A O 1
ATOM 2658 N N . ALA A 1 328 ? 7.279 -5.765 -12.322 1.00 98.69 328 ALA A N 1
ATOM 2659 C CA . ALA A 1 328 ? 6.010 -6.484 -12.412 1.00 98.69 328 ALA A CA 1
ATOM 2660 C C . ALA A 1 328 ? 5.897 -7.635 -11.402 1.00 98.69 328 ALA A C 1
ATOM 2662 O O . ALA A 1 328 ? 4.782 -8.000 -11.038 1.00 98.69 328 ALA A O 1
ATOM 2663 N N . ALA A 1 329 ? 7.010 -8.201 -10.925 1.00 98.81 329 ALA A N 1
ATOM 2664 C CA . ALA A 1 329 ? 6.980 -9.210 -9.868 1.00 98.81 329 ALA A CA 1
ATOM 2665 C C . ALA A 1 329 ? 6.699 -8.573 -8.498 1.00 98.81 329 ALA A C 1
ATOM 2667 O O . ALA A 1 329 ? 5.886 -9.103 -7.739 1.00 98.81 329 ALA A O 1
ATOM 2668 N N . VAL A 1 330 ? 7.290 -7.402 -8.216 1.00 98.88 330 VAL A N 1
ATOM 2669 C CA . VAL A 1 330 ? 6.921 -6.578 -7.048 1.00 98.88 330 VAL A CA 1
ATOM 2670 C C . VAL A 1 330 ? 5.438 -6.211 -7.112 1.00 98.88 330 VAL A C 1
ATOM 2672 O O . VAL A 1 330 ? 4.701 -6.443 -6.154 1.00 98.88 330 VAL A O 1
ATOM 2675 N N . ALA A 1 331 ? 4.991 -5.696 -8.261 1.00 98.81 331 ALA A N 1
ATOM 2676 C CA . ALA A 1 331 ? 3.606 -5.315 -8.509 1.00 98.81 331 ALA A CA 1
ATOM 2677 C C . ALA A 1 331 ? 2.636 -6.487 -8.302 1.00 98.81 331 ALA A C 1
ATOM 2679 O O . ALA A 1 331 ? 1.593 -6.315 -7.678 1.00 98.81 331 ALA A O 1
ATOM 2680 N N . GLN A 1 332 ? 2.982 -7.683 -8.793 1.00 98.75 332 GLN A N 1
ATOM 2681 C CA . GLN A 1 332 ? 2.138 -8.871 -8.676 1.00 98.75 332 GLN A CA 1
ATOM 2682 C C . GLN A 1 332 ? 1.925 -9.274 -7.216 1.00 98.75 332 GLN A C 1
ATOM 2684 O O . GLN A 1 332 ? 0.788 -9.524 -6.825 1.00 98.75 332 GLN A O 1
ATOM 2689 N N . VAL A 1 333 ? 2.992 -9.318 -6.411 1.00 98.81 333 VAL A N 1
ATOM 2690 C CA . VAL A 1 333 ? 2.879 -9.624 -4.975 1.00 98.81 333 VAL A CA 1
ATOM 2691 C C . VAL A 1 333 ? 2.031 -8.558 -4.281 1.00 98.81 333 VAL A C 1
ATOM 2693 O O . VAL A 1 333 ? 1.041 -8.881 -3.637 1.00 98.81 333 VAL A O 1
ATOM 2696 N N . CYS A 1 334 ? 2.333 -7.278 -4.509 1.00 98.62 334 CYS A N 1
ATOM 2697 C CA . CYS A 1 334 ? 1.571 -6.175 -3.924 1.00 98.62 334 CYS A CA 1
ATOM 2698 C C . CYS A 1 334 ? 0.075 -6.237 -4.280 1.00 98.62 334 CYS A C 1
ATOM 2700 O O . CYS A 1 334 ? -0.772 -6.046 -3.413 1.00 98.62 334 CYS A O 1
ATOM 2702 N N . HIS A 1 335 ? -0.262 -6.557 -5.532 1.00 98.12 335 HIS A N 1
ATOM 2703 C CA . HIS A 1 335 ? -1.645 -6.723 -5.975 1.00 98.12 335 HIS A CA 1
ATOM 2704 C C . HIS A 1 335 ? -2.364 -7.854 -5.226 1.00 98.12 335 HIS A C 1
ATOM 2706 O O . HIS A 1 335 ? -3.484 -7.658 -4.758 1.00 98.12 335 HIS A O 1
ATOM 2712 N N . LEU A 1 336 ? -1.725 -9.019 -5.084 1.00 97.44 336 LEU A N 1
ATOM 2713 C CA . LEU A 1 336 ? -2.314 -10.181 -4.408 1.00 97.44 336 LEU A CA 1
ATOM 2714 C C . LEU A 1 336 ? -2.531 -9.939 -2.904 1.00 97.44 336 LEU A C 1
ATOM 2716 O O . LEU A 1 336 ? -3.514 -10.423 -2.342 1.00 97.44 336 LEU A O 1
ATOM 2720 N N . ASP A 1 337 ? -1.664 -9.144 -2.275 1.00 96.00 337 ASP A N 1
ATOM 2721 C CA . ASP A 1 337 ? -1.750 -8.773 -0.858 1.00 96.00 337 ASP A CA 1
ATOM 2722 C C . ASP A 1 337 ? -2.538 -7.471 -0.600 1.00 96.00 337 ASP A C 1
ATOM 2724 O O . ASP A 1 337 ? -2.706 -7.0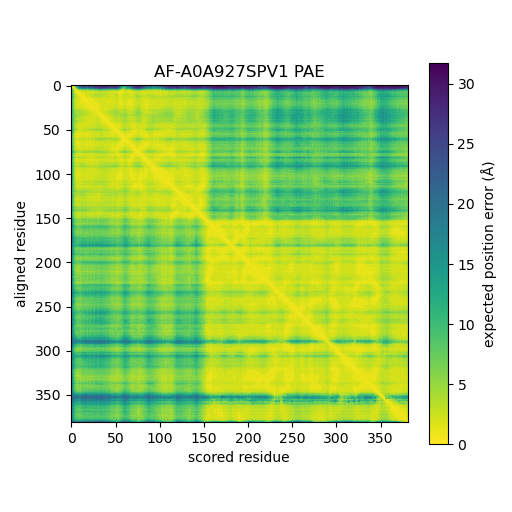66 0.550 1.00 96.00 337 ASP A O 1
ATOM 2728 N N . ASN A 1 338 ? -3.084 -6.827 -1.640 1.00 94.12 338 ASN A N 1
ATOM 2729 C CA . ASN A 1 338 ? -3.770 -5.525 -1.568 1.00 94.12 338 ASN A CA 1
ATOM 2730 C C . ASN A 1 338 ? -2.901 -4.398 -0.975 1.00 94.12 338 ASN A C 1
ATOM 2732 O O . ASN A 1 338 ? -3.395 -3.520 -0.263 1.00 94.12 338 ASN A O 1
ATOM 2736 N N . ILE A 1 339 ? -1.606 -4.410 -1.282 1.00 96.31 339 ILE A N 1
ATOM 2737 C CA . ILE A 1 339 ? -0.651 -3.374 -0.897 1.00 96.31 339 ILE A CA 1
ATOM 2738 C C . ILE A 1 339 ? -0.483 -2.379 -2.057 1.00 96.31 339 ILE A C 1
ATOM 2740 O O . ILE A 1 339 ? -0.140 -2.781 -3.170 1.00 96.31 339 ILE A O 1
ATOM 2744 N N . PRO A 1 340 ? -0.707 -1.071 -1.837 1.00 96.69 340 PRO A N 1
ATOM 2745 C CA . PRO A 1 340 ? -0.392 -0.034 -2.813 1.00 96.69 340 PRO A CA 1
ATOM 2746 C C . PRO A 1 340 ? 1.075 -0.084 -3.245 1.00 96.69 340 PRO A C 1
ATOM 2748 O O . PRO A 1 340 ? 1.974 -0.193 -2.408 1.00 96.69 340 PRO A O 1
ATOM 2751 N N . PHE A 1 341 ? 1.334 0.060 -4.544 1.00 98.69 341 PHE A N 1
ATOM 2752 C CA . PHE A 1 341 ? 2.699 0.093 -5.060 1.00 98.69 341 PHE A CA 1
ATOM 2753 C C . PHE A 1 341 ? 2.902 1.144 -6.150 1.00 98.69 341 PHE A C 1
ATOM 2755 O O . PHE A 1 341 ? 1.953 1.588 -6.803 1.00 98.69 341 PHE A O 1
ATOM 2762 N N . ILE A 1 342 ? 4.166 1.511 -6.356 1.00 98.50 342 ILE A N 1
ATOM 2763 C CA . ILE A 1 342 ? 4.623 2.302 -7.498 1.00 98.50 342 ILE A CA 1
ATOM 2764 C C . ILE A 1 342 ? 6.045 1.881 -7.883 1.00 98.50 342 ILE A C 1
ATOM 2766 O O . ILE A 1 342 ? 6.869 1.576 -7.017 1.00 98.50 342 ILE A O 1
ATOM 2770 N N . ILE A 1 343 ? 6.335 1.869 -9.182 1.00 98.50 343 ILE A N 1
ATOM 2771 C CA . ILE A 1 343 ? 7.669 1.610 -9.723 1.00 98.50 343 ILE A CA 1
ATOM 2772 C C . ILE A 1 343 ? 8.209 2.909 -10.327 1.00 98.50 343 ILE A C 1
ATOM 2774 O O . ILE A 1 343 ? 7.517 3.578 -11.101 1.00 98.50 343 ILE A O 1
ATOM 2778 N N . ILE A 1 344 ? 9.440 3.267 -9.970 1.00 97.50 344 ILE A N 1
ATOM 2779 C CA . ILE A 1 344 ? 10.136 4.460 -10.459 1.00 97.50 344 ILE A CA 1
ATOM 2780 C C . ILE A 1 344 ? 11.451 4.011 -11.082 1.00 97.50 344 ILE A C 1
ATOM 2782 O O . ILE A 1 344 ? 12.315 3.469 -10.390 1.00 97.50 344 ILE A O 1
ATOM 2786 N N . ARG A 1 345 ? 11.608 4.261 -12.381 1.00 97.62 345 ARG A N 1
ATOM 2787 C CA . ARG A 1 345 ? 12.811 3.898 -13.125 1.00 97.62 345 ARG A CA 1
ATOM 2788 C C . ARG A 1 345 ? 13.496 5.115 -13.718 1.00 97.62 345 ARG A C 1
ATOM 2790 O O . ARG A 1 345 ? 12.824 5.971 -14.288 1.00 97.62 345 ARG A O 1
ATOM 2797 N N . SER A 1 346 ? 14.818 5.171 -13.607 1.00 95.62 346 SER A N 1
ATOM 2798 C CA . SER A 1 346 ? 15.644 6.130 -14.342 1.00 95.62 346 SER A CA 1
ATOM 2799 C C . SER A 1 346 ? 16.381 5.433 -15.484 1.00 95.62 346 SER A C 1
ATOM 2801 O O . SER A 1 346 ? 16.892 4.327 -15.312 1.00 95.62 346 SER A O 1
ATOM 2803 N N . ILE A 1 347 ? 16.380 6.043 -16.669 1.00 95.75 347 ILE A N 1
ATOM 2804 C CA . ILE A 1 347 ? 16.852 5.384 -17.890 1.00 95.75 347 ILE A CA 1
ATOM 2805 C C . ILE A 1 347 ? 18.382 5.297 -17.922 1.00 95.75 347 ILE A C 1
ATOM 2807 O O . ILE A 1 347 ? 19.067 6.315 -17.939 1.00 95.75 347 ILE A O 1
ATOM 2811 N N . SER A 1 348 ? 18.925 4.080 -17.944 1.00 91.69 348 SER A N 1
ATOM 2812 C CA . SER A 1 348 ? 20.373 3.807 -17.968 1.00 91.69 348 SER A CA 1
ATOM 2813 C C . SER A 1 348 ? 20.932 3.639 -19.378 1.00 91.69 348 SER A C 1
ATOM 2815 O O . SER A 1 348 ? 22.106 3.899 -19.627 1.00 91.69 348 SER A O 1
ATOM 2817 N N . ASP A 1 349 ? 20.087 3.197 -20.301 1.00 90.31 349 ASP A N 1
ATOM 2818 C CA . ASP A 1 349 ? 20.432 2.836 -21.669 1.00 90.31 349 ASP A CA 1
ATOM 2819 C C . ASP A 1 349 ? 19.212 3.042 -22.574 1.00 90.31 349 ASP A C 1
ATOM 2821 O O . ASP A 1 349 ? 18.067 2.891 -22.146 1.00 90.31 349 ASP A O 1
ATOM 2825 N N . THR A 1 350 ? 19.440 3.430 -23.829 1.00 88.50 350 THR A N 1
ATOM 2826 C CA . THR A 1 350 ? 18.371 3.834 -24.756 1.00 88.50 350 THR A CA 1
ATOM 2827 C C . THR A 1 350 ? 18.419 3.026 -26.049 1.00 88.50 350 THR A C 1
ATOM 2829 O O . THR A 1 350 ? 19.442 2.442 -26.406 1.00 88.50 350 THR A O 1
ATOM 2832 N N . VAL A 1 351 ? 17.330 3.052 -26.826 1.00 80.75 351 VAL A N 1
ATOM 2833 C CA . VAL A 1 351 ? 17.273 2.432 -28.167 1.00 80.75 351 VAL A CA 1
ATOM 2834 C C . VAL A 1 351 ? 18.324 2.978 -29.148 1.00 80.75 351 VAL A C 1
ATOM 2836 O O . VAL A 1 351 ? 18.608 2.344 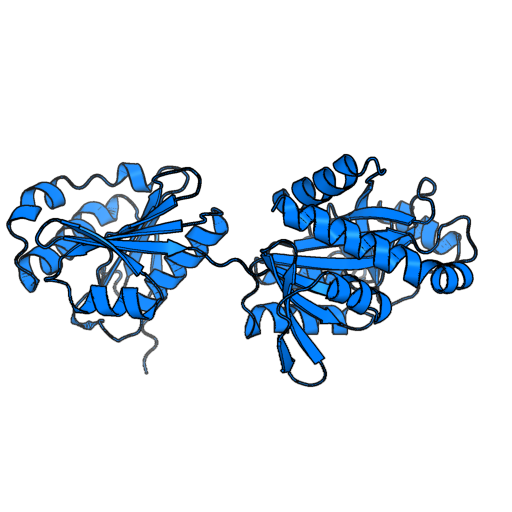-30.169 1.00 80.75 351 VAL A O 1
ATOM 2839 N N . ASN A 1 352 ? 18.886 4.156 -28.863 1.00 78.94 352 ASN A N 1
ATOM 2840 C CA . ASN A 1 352 ? 19.902 4.818 -29.679 1.00 78.94 352 ASN A CA 1
ATOM 2841 C C . ASN A 1 352 ? 21.331 4.624 -29.142 1.00 78.94 352 ASN A C 1
ATOM 2843 O O . ASN A 1 352 ? 22.275 5.016 -29.827 1.00 78.94 352 ASN A O 1
ATOM 2847 N N . GLY A 1 353 ? 21.474 4.014 -27.963 1.00 78.19 353 GLY A N 1
ATOM 2848 C CA . GLY A 1 353 ? 22.734 3.810 -27.254 1.00 78.19 353 GLY A CA 1
ATOM 2849 C C . GLY A 1 353 ? 23.433 2.476 -27.535 1.00 78.19 353 GLY A C 1
ATOM 2850 O O . GLY A 1 353 ? 23.108 1.758 -28.483 1.00 78.19 353 GLY A O 1
ATOM 2851 N N . ASN A 1 354 ? 24.405 2.148 -26.679 1.00 77.94 354 ASN A N 1
ATOM 2852 C CA . ASN A 1 354 ? 25.243 0.944 -26.712 1.00 77.94 354 ASN A CA 1
ATOM 2853 C C . ASN A 1 354 ? 24.880 -0.078 -25.611 1.00 77.94 354 ASN A C 1
ATOM 2855 O O . ASN A 1 354 ? 25.751 -0.816 -25.137 1.00 77.94 354 ASN A O 1
ATOM 2859 N N . ASP A 1 355 ? 23.601 -0.129 -25.218 1.00 83.25 355 ASP A N 1
ATOM 2860 C CA . ASP A 1 355 ? 23.020 -1.057 -24.236 1.00 83.25 355 ASP A CA 1
ATOM 2861 C C . ASP A 1 355 ? 23.900 -1.210 -22.972 1.00 83.25 355 ASP A C 1
ATOM 2863 O O . ASP A 1 355 ? 23.944 -0.331 -22.116 1.00 83.25 355 ASP A O 1
ATOM 2867 N N . LYS A 1 356 ? 24.651 -2.316 -22.867 1.00 74.38 356 LYS A N 1
ATOM 2868 C CA . LYS A 1 356 ? 25.448 -2.690 -21.689 1.00 74.38 356 LYS A CA 1
ATOM 2869 C C . LYS A 1 356 ? 26.511 -1.655 -21.296 1.00 74.38 356 LYS A C 1
ATOM 2871 O O . LYS A 1 356 ? 26.723 -1.439 -20.108 1.00 74.38 356 LYS A O 1
ATOM 2876 N N . ILE A 1 357 ? 27.202 -1.054 -22.270 1.00 74.81 357 ILE A N 1
ATOM 2877 C CA . ILE A 1 357 ? 28.272 -0.078 -21.978 1.00 74.81 357 ILE A CA 1
ATOM 2878 C C . ILE A 1 357 ? 27.679 1.149 -21.291 1.00 74.81 357 ILE A C 1
ATOM 2880 O O . ILE A 1 357 ? 28.258 1.686 -20.344 1.00 74.81 357 ILE A O 1
ATOM 2884 N N . ASP A 1 358 ? 26.509 1.565 -21.759 1.00 78.00 358 ASP A N 1
ATOM 2885 C CA . ASP A 1 358 ? 25.818 2.706 -21.194 1.00 78.00 358 ASP A CA 1
ATOM 2886 C C . ASP A 1 358 ? 25.274 2.351 -19.812 1.00 78.00 358 ASP A C 1
ATOM 2888 O O . ASP A 1 358 ? 25.526 3.087 -18.866 1.00 78.00 358 ASP A O 1
ATOM 2892 N N . PHE A 1 359 ? 24.655 1.176 -19.654 1.00 75.62 359 PHE A N 1
ATOM 2893 C CA . PHE A 1 359 ? 24.212 0.698 -18.345 1.00 75.62 359 PHE A CA 1
ATOM 2894 C C . PHE A 1 359 ? 25.325 0.783 -17.290 1.00 75.62 359 PHE A C 1
ATOM 2896 O O . PHE A 1 359 ? 25.149 1.429 -16.258 1.00 75.62 359 PHE A O 1
ATOM 2903 N N . GLU A 1 360 ? 26.501 0.211 -17.569 1.00 81.94 360 GLU A N 1
ATOM 2904 C CA . GLU A 1 360 ? 27.642 0.239 -16.643 1.00 81.94 360 GLU A CA 1
ATOM 2905 C C . GLU A 1 360 ? 28.134 1.670 -16.352 1.00 81.94 360 GLU A C 1
ATOM 2907 O O . GLU A 1 360 ? 28.562 1.960 -15.234 1.00 81.94 360 GLU A O 1
ATOM 2912 N N . SER A 1 361 ? 28.049 2.571 -17.335 1.00 84.12 361 SER A N 1
ATOM 2913 C CA . SER A 1 361 ? 28.510 3.963 -17.220 1.00 84.12 361 SER A CA 1
ATOM 2914 C C . SER A 1 361 ? 27.530 4.863 -16.461 1.00 84.12 361 SER A C 1
ATOM 2916 O O . SER A 1 361 ? 27.953 5.793 -15.774 1.00 84.12 361 SER A O 1
ATOM 2918 N N . TYR A 1 362 ? 26.229 4.597 -16.578 1.00 88.50 362 TYR A N 1
ATOM 2919 C CA . TYR A 1 362 ? 25.170 5.453 -16.048 1.00 88.50 362 TYR A CA 1
ATOM 2920 C C . TYR A 1 362 ? 24.555 4.939 -14.746 1.00 88.50 362 TYR A C 1
ATOM 2922 O O . TYR A 1 362 ? 23.958 5.748 -14.036 1.00 88.50 362 TYR A O 1
ATOM 2930 N N . LEU A 1 363 ? 24.725 3.656 -14.385 1.00 90.25 363 LEU A N 1
ATOM 2931 C CA . LEU A 1 363 ? 24.080 3.029 -13.220 1.00 90.25 363 LEU A CA 1
ATOM 2932 C C . LEU A 1 363 ? 24.198 3.865 -11.937 1.00 90.25 363 LEU A C 1
ATOM 2934 O O . LEU A 1 363 ? 23.207 4.059 -11.235 1.00 90.25 363 LEU A O 1
ATOM 2938 N N . GLU A 1 364 ? 25.381 4.400 -11.629 1.00 92.38 364 GLU A N 1
ATOM 2939 C CA . GLU A 1 364 ? 25.575 5.218 -10.424 1.00 92.38 364 GLU A CA 1
ATOM 2940 C C . GLU A 1 364 ? 24.791 6.541 -10.485 1.00 92.38 364 GLU A C 1
ATOM 2942 O O . GLU A 1 364 ? 24.163 6.942 -9.502 1.00 92.38 364 GLU A O 1
ATOM 2947 N N . ILE A 1 365 ? 24.796 7.210 -11.641 1.00 93.06 365 ILE A N 1
ATOM 2948 C CA . ILE A 1 365 ? 24.120 8.497 -11.852 1.00 93.06 365 ILE A CA 1
ATOM 2949 C C . ILE A 1 365 ? 22.603 8.314 -11.746 1.00 93.06 365 ILE A C 1
ATOM 2951 O O . ILE A 1 365 ? 21.938 9.038 -11.001 1.00 93.06 365 ILE A O 1
ATOM 2955 N N . VAL A 1 366 ? 22.060 7.310 -12.436 1.00 93.06 366 VAL A N 1
ATOM 2956 C CA . VAL A 1 366 ? 20.617 7.032 -12.440 1.00 93.06 366 VAL A CA 1
ATOM 2957 C C . VAL A 1 366 ? 20.135 6.523 -11.079 1.00 93.06 366 VAL A C 1
ATOM 2959 O O . VAL A 1 366 ? 19.045 6.889 -10.643 1.00 93.06 366 VAL A O 1
ATOM 2962 N N . SER A 1 367 ? 20.973 5.779 -10.343 1.00 94.50 367 SER A N 1
ATOM 2963 C CA . SER A 1 367 ? 20.688 5.349 -8.965 1.00 94.50 367 SER A CA 1
ATOM 2964 C C . SER A 1 367 ? 20.524 6.540 -8.020 1.00 94.50 367 SER A C 1
ATOM 2966 O O . SER A 1 367 ? 19.520 6.638 -7.311 1.00 94.50 367 SER A O 1
ATOM 2968 N N . LYS A 1 368 ? 21.477 7.485 -8.044 1.00 94.94 368 LYS A N 1
ATOM 2969 C CA . LYS A 1 368 ? 21.406 8.720 -7.242 1.00 94.94 368 LYS A CA 1
ATOM 2970 C C . LYS A 1 368 ? 20.174 9.538 -7.598 1.00 94.94 368 LYS A C 1
ATOM 2972 O O . LYS A 1 368 ? 19.451 9.983 -6.711 1.00 94.94 368 LYS A O 1
ATOM 2977 N N . ARG A 1 369 ? 19.882 9.659 -8.892 1.00 91.94 369 ARG A N 1
ATOM 2978 C CA . ARG A 1 369 ? 18.699 10.368 -9.370 1.00 91.94 369 ARG A CA 1
ATOM 2979 C C . ARG A 1 369 ? 17.391 9.730 -8.885 1.00 91.94 369 ARG A C 1
ATOM 2981 O O . ARG A 1 369 ? 16.511 10.442 -8.404 1.00 91.94 369 ARG A O 1
ATOM 2988 N N . CYS A 1 370 ? 17.256 8.407 -8.955 1.00 92.12 370 CYS A N 1
ATOM 2989 C CA . CYS A 1 370 ? 16.098 7.704 -8.395 1.00 92.12 370 CYS A CA 1
ATOM 2990 C C . CYS A 1 370 ? 15.936 7.966 -6.891 1.00 92.12 370 CYS A C 1
ATOM 2992 O O . CYS A 1 370 ? 14.824 8.244 -6.440 1.00 92.12 370 CYS A O 1
ATOM 2994 N N . ALA A 1 371 ? 17.030 7.926 -6.126 1.00 95.38 371 ALA A N 1
ATOM 2995 C CA . ALA A 1 371 ? 17.006 8.203 -4.692 1.00 95.38 371 ALA A CA 1
ATOM 2996 C C . ALA A 1 371 ? 16.591 9.652 -4.370 1.00 95.38 371 ALA A C 1
ATOM 2998 O O . ALA A 1 371 ? 15.827 9.877 -3.433 1.00 95.38 371 ALA A O 1
ATOM 2999 N N . GLU A 1 372 ? 17.031 10.634 -5.161 1.00 94.25 372 GLU A N 1
ATOM 3000 C CA . GLU A 1 372 ? 16.609 12.034 -5.021 1.00 94.25 372 GLU A CA 1
ATOM 3001 C C . GLU A 1 372 ? 15.104 12.223 -5.256 1.00 94.25 372 GLU A C 1
ATOM 3003 O O . GLU A 1 372 ? 14.443 12.938 -4.501 1.00 94.25 372 GLU A O 1
ATOM 3008 N N . TYR A 1 373 ? 14.533 11.588 -6.283 1.00 92.50 373 TYR A N 1
ATOM 3009 C CA . TYR A 1 373 ? 13.092 11.696 -6.539 1.00 92.50 373 TYR A CA 1
ATOM 3010 C C . TYR A 1 373 ? 12.250 10.943 -5.525 1.00 92.50 373 TYR A C 1
ATOM 3012 O O . TYR A 1 373 ? 11.178 11.420 -5.156 1.00 92.50 373 TYR A O 1
ATOM 3020 N N . LEU A 1 374 ? 12.740 9.801 -5.048 1.00 94.94 374 LEU A N 1
ATOM 3021 C CA . LEU A 1 374 ? 12.137 9.093 -3.931 1.00 94.94 374 LEU A CA 1
ATOM 3022 C C . LEU A 1 374 ? 12.068 9.995 -2.691 1.00 94.94 374 LEU A C 1
ATOM 3024 O O . LEU A 1 374 ? 10.998 10.139 -2.109 1.00 94.94 374 LEU A O 1
ATOM 3028 N N . GLU A 1 375 ? 13.173 10.643 -2.312 1.00 95.56 375 GLU A N 1
ATOM 3029 C CA . GLU A 1 375 ? 13.218 11.571 -1.174 1.00 95.56 375 GLU A CA 1
ATOM 3030 C C . GLU A 1 375 ? 12.191 12.707 -1.327 1.00 95.56 375 GLU A C 1
ATOM 3032 O O . GLU A 1 375 ? 11.370 12.914 -0.429 1.00 95.56 375 GLU A O 1
ATOM 3037 N N . LYS A 1 376 ? 12.147 13.362 -2.497 1.00 93.25 376 LYS A N 1
ATOM 3038 C CA . LYS A 1 376 ? 11.166 14.421 -2.813 1.00 93.25 376 LYS A CA 1
ATOM 3039 C C . LYS A 1 376 ? 9.722 13.926 -2.787 1.00 93.25 376 LYS A C 1
ATOM 3041 O O . LYS A 1 376 ? 8.831 14.615 -2.296 1.00 93.25 376 LYS A O 1
ATOM 3046 N N . MET A 1 377 ? 9.466 12.724 -3.301 1.00 93.62 377 MET A N 1
ATOM 3047 C CA . MET A 1 377 ? 8.144 12.102 -3.232 1.00 93.62 377 MET A CA 1
ATOM 3048 C C . MET A 1 377 ? 7.715 11.907 -1.776 1.00 93.62 377 MET A C 1
ATOM 3050 O O . MET A 1 377 ? 6.565 12.181 -1.433 1.00 93.62 377 MET A O 1
ATOM 3054 N N . LEU A 1 378 ? 8.629 11.469 -0.908 1.00 93.50 378 LEU A N 1
ATOM 3055 C CA . LEU A 1 378 ? 8.347 11.241 0.507 1.00 93.50 378 LEU A CA 1
ATOM 3056 C C . LEU A 1 378 ? 8.121 12.538 1.303 1.00 93.50 378 LEU A C 1
ATOM 3058 O O . LEU A 1 378 ? 7.358 12.512 2.270 1.00 93.50 378 LEU A O 1
ATOM 3062 N N . GLU A 1 379 ? 8.697 13.671 0.887 1.00 90.81 379 GLU A N 1
ATOM 3063 C CA . GLU A 1 379 ? 8.446 14.995 1.490 1.00 90.81 379 GLU A CA 1
ATOM 3064 C C . GLU A 1 379 ? 6.988 15.452 1.344 1.00 90.81 379 GLU A C 1
ATOM 3066 O O . GLU A 1 379 ? 6.452 16.111 2.237 1.00 90.81 379 GLU A O 1
ATOM 3071 N N . ILE A 1 380 ? 6.325 15.069 0.248 1.00 83.62 380 ILE A N 1
ATOM 3072 C CA . ILE A 1 380 ? 4.932 15.443 -0.042 1.00 83.62 380 ILE A CA 1
ATOM 3073 C C . ILE A 1 380 ? 3.921 14.324 0.268 1.00 83.62 380 ILE A C 1
ATOM 3075 O O . ILE A 1 380 ? 2.736 14.446 -0.060 1.00 83.62 380 ILE A O 1
ATOM 3079 N N . CYS A 1 381 ? 4.380 13.224 0.881 1.00 73.06 381 CYS A N 1
ATOM 3080 C CA . CYS A 1 381 ? 3.554 12.065 1.227 1.00 73.06 381 CYS A CA 1
ATOM 3081 C C . CYS A 1 381 ? 2.677 12.263 2.468 1.00 73.06 381 CYS A C 1
ATOM 3083 O O . CYS A 1 381 ? 3.128 12.862 3.471 1.00 73.06 381 CYS A O 1
#

pLDDT: mean 94.12, std 6.9, range [37.22, 98.88]

Nearest PDB structures (foldseek):
  3bl6-assembly1_A-2  TM=9.633E-01  e=7.377E-28  unclassified
  1zos-assembly3_E  TM=9.550E-01  e=9.934E-28  Streptococcus pneumoniae R6
  1z5o-assembly1_B  TM=9.461E-01  e=2.574E-27  Escherichia coli
  4g41-assembly1_B  TM=9.627E-01  e=1.445E-26  Streptococcus pyogenes ATCC 10782
  4gmh-assembly1_A-2  TM=9.559E-01  e=4.143E-27  Staphylococcus aureus subsp. aureus Mu50

Solvent-accessible surface area (backbone atoms only — not comparable to full-atom values): 19891 Å² total; per-residue (Å²): 130,82,84,73,57,65,48,80,43,71,69,54,80,88,48,49,65,61,52,40,54,54,50,44,49,46,46,31,69,71,69,61,44,65,89,46,50,70,58,51,78,63,58,78,63,67,68,32,72,36,94,77,24,37,38,38,36,27,26,43,82,82,70,44,81,49,30,35,35,31,36,39,56,75,52,89,39,33,34,30,50,40,73,73,48,61,41,79,91,51,58,95,69,53,55,71,56,54,54,49,49,55,50,50,55,52,39,55,77,66,62,35,44,34,39,34,37,72,51,46,66,89,43,55,71,57,51,54,57,40,46,77,69,62,37,42,79,79,49,74,57,91,62,36,39,29,32,38,30,75,59,84,65,32,36,30,34,40,14,42,45,70,57,28,33,51,36,40,52,74,59,49,38,81,73,44,84,48,75,56,92,96,40,62,34,37,35,29,27,38,69,89,36,41,32,35,40,31,55,37,37,79,23,36,68,35,21,30,56,44,46,52,49,39,43,77,75,65,61,39,61,30,39,40,38,42,25,63,25,36,31,33,36,87,87,50,53,69,63,37,37,42,36,32,52,23,24,23,35,74,69,44,71,52,45,93,76,77,44,60,73,19,50,38,80,95,73,75,41,41,64,48,71,36,32,66,68,54,41,52,42,48,50,51,32,36,46,74,68,77,42,76,71,43,75,34,29,34,30,14,30,90,60,89,88,61,62,58,69,57,37,47,50,49,24,74,74,66,61,21,42,30,39,39,32,30,60,27,31,37,45,50,50,27,59,78,72,73,35,45,34,37,42,42,31,11,20,26,21,30,69,87,57,66,38,68,61,34,32,73,71,29,44,64,60,18,11,42,51,38,27,53,45,50,45,45,23,42,62,76,103

Radius of gyration: 25.03 Å; Cα contacts (8 Å, |Δi|>4): 792; chains: 1; bounding box: 61×48×68 Å

Sequence (381 aa):
MENNEIKIILYEDNYRREIIDFVEEIAIGEYGFNEWKEALENFDFAPYKQKGSRFWIVLDKNDKIIGVCAGLRKAEDVIKFNTFYVDKKFRSSGIGARLYEKFMTYAKEQNYKTIILGTCERLQLAIRFYEKRGFELYKTDGEDRYYKKDIIYKIGIIAAEIQEMEAVKEKMQNIKETKFYNSIFYEGTISNKNCVLVRAGEGKVNAARTTQILIDKFEVDAVINVGSAGGLNPELDYEDIVVSTACIQHDFDITAFGREKGYIPSIEDKYIYADKILLEKATKAIEQANNKVIKGIIATGDEFVAGKEKRKLLYEQFGAECVEMEGAAVAQVCHLDNIPFIIIRSISDTVNGNDKIDFESYLEIVSKRCAEYLEKMLEIC

Foldseek 3Di:
DPPFPKDKDFDDPVCLVLLLVVLCCCVCVPLNPPVCNVVSVVPDCVQQPDPQWTKIFMATPVRHTFWIWIWGDDDLQEIETDPTDGHPVCPPVCPSVVNVVVVLVSSLVSNHFKYKYKDFQSPVVVVVVCVVVPWDFDDDDVRMTMTMDTDAAEEEEEEADPLLQVLLVVQFDPWDWDDDDPWIWTWGDHLNHTYIYTHQHFALVSLLVVLVCCCPPVVHQAYEYEFAWAFLDQPDDAQAKEKEQWEFAQCADPCVVVDARRQDVVLNGRTLGADPVLSVLLVVLQVVVVGDYHYYYEYAYRDQDDDLVSSNCCCVRPVHRTYGGHDVSSSVSCVVVVHGYMYMHGYQHYSPGDRPVSNVVCRNVSSNSRSSSVSSSSNVD

Secondary structure (DSSP, 8-state):
------EEEE--GGGHHHHHHHHHIIIIIIT--GGGHHHHHT---GGGGSTT-EEEEEE-TTS-EEEEEEEEE-SSSEEEEEEEEE-GGGTTTTHHHHHHHHHHHHHHHTT--EEEEEEETT-HHHHHHHHTTT-EEEEEETTEEEEEEE---EEEEEESSHHHHHHHHTT-EEEEEEEETTEEEEEEEETTEEEEEEE--SSHHHHHHHHHHIIIII--SEEEEEEEEEE-STT--TT-EEEEEEEEETT---GGGTPPTT-BTTTTBS-EEPPHHHHHHHHHHHHHTT--EEEEEEEE-SS---SHHHHHHHHHHH-EEEEESSHHHHHHHHHHTT--EEEEEEEEE-TTS-THHHHHHHHHHHHHHHHHHHHHHHHT-

Mean predicted aligned error: 5.84 Å